Protein AF-A0A3P7DYF1-F1 (afdb_monomer)

Foldseek 3Di:
DDDDDDDDPPDDDPPLLCVLVVLLVVLVVLVVPDPDQPPSLVSSLVSLVVSCVNPVLALSSLQSPLVSCVSVVVNVSSLVSLVSSCVSPVPPVSSVVVNVVSVVVVVPPDDDADWDWDFACQDLVRRGWIATDPPGQWIWDADPVGDTDTGGGDDDDPDPPPRSVPVPDDDPDDDDDDDPDDDDDDDDDDDDDDDDDDDDDDDDDDDDDDDDDDDDPPPVVVVVVVVVCDDDDPDDPDDDDGGHDDDDDDDDDDDDPPPPPPPDPDQCDDPDADACVVPVDLQVCQVRWDPFDPDFFAADPVLLVLLCVLQPDDDPPDDCCVLLVPFPDALVCLLQDFPPDADAPVVVVDDCVVQFDLPDDDDPPDDLQQFFDADPDDDCSLLVVSTSCVVCLVRLNQFDASQVCQVVLCVSSVHDHDNSRSSNRLNVSQVVQCVVDVLGGALNSLLSSLSSCSNVRRSNRNSRSLSSNSSRDDLLCNLNSLLSQLSRCVSSNNLSSSSVSLSSSCVSPVLDLSSLQSNLSSCSNVVVNVRSSSSLSSSCSNPSPPVVSSSSNSNCVVHVVVPDPPD

Mean predicted aligned error: 19.75 Å

Nearest PDB structures (foldseek):
  6i57-assembly1_A  TM=9.041E-01  e=1.192E-01  Homo sapiens
  4cgv-assembly3_C  TM=9.361E-01  e=1.772E-01  Homo sapiens
  2vyi-assembly2_B  TM=7.553E-01  e=6.731E-02  Homo sapiens
  9gaw-assembly1_K  TM=7.135E-01  e=4.271E-01  Homo sapiens
  8bbg-assembly1_D  TM=2.762E-01  e=1.265E-02  Homo sapiens

pLDDT: mean 70.77, std 24.62, range [24.16, 97.06]

Secondary structure (DSSP, 8-state):
-PPPPPP-------TTTTHHHHHHHHHHHHHHH-SSHHHHHHHHHHHHHHHHTT-TT-HHHHHHHHHHHHHTT-HHHHHHHHHHHHHH-TT-HHHHHHHHHHHHHTTSTTS-----EEEE--SSS-S-EEEESTT-SEEEEE-TTS-EEEEE-----TT-TTTTTT--SS---------------------------------------------S-HHHHHHHHTTT--S----SS---------------------------------SS---TTT--SGGGGGGGSPPPPSS-----HHHHHTTGGGSPPPPTTS-THHHHTT--S-HHHHHH--------SGGGT--GGGT--SSS----SS----PPPPPSS--TTTS-TTSHHHHTGGG-TT----GGGHHHHHHHTT-SS-HHHHHHHHHHHHHHHHHH-TT-S-HHHHHHHHHHHHHHT-HHHHHHHHHHHHHHS-GGGTHHHHHHHHHHHHHHT-HHHHHHHHHHHHHH-TT-HHHHHHHHHHHHHTT-HHHHHHHHHHHHHH-TT-HHHHHHHHHHHHHGGGTTTT-

InterPro domains:
  IPR011990 Tetratricopeptide-like helical domain superfamily [G3DSA:1.25.40.10] (446-557)
  IPR011990 Tetratricopeptide-like helical domain superfamily [SSF48452] (40-558)
  IPR019734 Tetratricopeptide repeat [SM00028] (59-92)
  IPR019734 Tetratricopeptide repeat [SM00028] (479-512)
  IPR019734 Tetratricopeptide repeat [SM00028] (513-546)
  IPR052630 Tetratricopeptide repeat protein 17 [PTHR16091] (196-561)

Solvent-accessible surface area (backbone atoms only — not comparable to full-atom values): 34457 Å² total; per-residue (Å²): 136,90,81,89,77,82,85,80,80,77,73,84,73,71,76,66,82,59,49,29,58,58,28,46,53,49,24,57,46,36,71,70,69,55,86,53,74,72,63,33,46,50,52,25,46,53,32,33,54,53,16,41,75,66,46,76,72,50,34,67,52,28,31,52,44,13,51,46,23,49,78,66,74,35,54,72,62,12,52,53,25,21,49,48,12,32,70,63,31,71,79,42,59,73,32,48,51,53,45,48,51,55,55,57,53,66,71,59,76,86,80,84,61,57,79,53,79,38,82,39,66,72,43,89,92,38,55,73,27,41,16,61,34,99,86,44,42,57,23,32,36,75,46,100,86,72,46,81,42,81,43,80,45,87,86,88,67,101,79,56,83,75,68,64,78,78,74,85,86,87,79,89,78,83,83,86,83,85,81,97,69,85,81,88,83,85,84,88,87,80,90,79,83,89,85,88,86,86,89,88,87,91,87,89,83,90,80,88,88,85,86,88,89,87,90,79,71,55,66,71,52,44,64,48,49,64,73,65,65,75,82,86,84,79,74,84,92,79,81,88,88,82,62,68,71,82,90,82,81,89,84,81,90,79,90,78,80,84,74,76,79,73,81,66,81,76,68,53,75,68,92,63,85,76,44,58,88,82,48,75,49,51,70,62,40,43,81,40,34,57,79,75,67,91,76,71,83,74,75,58,69,69,38,31,62,59,6,40,85,62,62,70,75,78,52,98,88,47,76,62,61,74,70,46,70,75,51,90,59,54,62,67,52,55,36,68,58,65,58,89,68,80,67,56,55,55,80,74,70,48,65,61,74,84,61,35,73,78,80,65,85,77,84,72,90,58,92,35,74,40,78,57,72,84,82,91,80,71,55,48,68,71,50,45,51,79,36,36,62,58,76,41,35,94,53,41,76,59,48,63,51,38,62,89,43,46,68,58,53,25,57,73,43,77,39,86,83,58,63,61,60,40,30,27,43,45,31,55,30,38,53,56,34,38,73,73,33,86,90,38,46,51,20,63,56,27,43,53,34,19,49,52,24,38,31,71,35,39,59,50,62,16,48,45,10,28,32,42,14,37,71,52,31,57,80,84,54,30,33,49,35,25,43,50,49,14,33,52,27,44,41,32,16,25,45,42,50,11,47,52,33,32,34,58,18,34,74,60,47,80,82,43,53,66,51,33,46,48,47,16,43,44,26,29,50,69,66,39,51,70,60,12,47,44,22,33,25,30,23,26,48,73,39,62,83,49,54,78,39,54,54,49,51,48,23,46,73,62,63,40,76,89,57,83,83,87,125

Radius of gyration: 31.22 Å; Cα contacts (8 Å, |Δi|>4): 690; chains: 1; bounding box: 86×98×61 Å

Sequence (567 aa):
MFYFFPVITIYYIQSERYADIALVQLAQIVIRSGSNYNDHLNDAALLLNNAIRIDPNEPITHFLIGIVKILQNKHIIALAHIRAAVILDPLFEPAVAVLHALKCLSKNEQKLIAERLHLRCCSEAEPNVYCLGTRSDRCFTMSKEGAFIGITCDMNKESKEDSCKRAFSFAPFVLLVNPSSINETKKKVQEQLIKQTRVVEQKKNMSVSDEIPLDYGAEKSLRKIQKMSAPSTKNFFQSEILFTENDVQKENEMIDSWVIDVSVDKIIIPQGRLTLARVPERRKMIAFDIPLPSQLPLPFKHQITSGFPHMPLPSKRTPNSNFCASTKMSLAVVREQNTLTWLSVTAKGVNLSEFIDFQASVDLSDDFEPVCPELQSSSPLLTLDHLPAYHLRHQFIHYKPEKGLTDAFLKLGKEKDRVEVVAKRLKDAMALSFARDKDGVHWSLSTASALYWRVKGDAVNALNCLRQSLNSAPPNMRDVALVSMANIYQQAGLLHSALIAGGFALKISPKLVAIHFTLANIYASLEKYQHALMFYYSTLSMQTNFEPAKERIRTIYCFAKNSSVQS

Organism: Wuchereria bancrofti (NCBI:txid6293)

Structure (mmCIF, N/CA/C/O backbone):
data_AF-A0A3P7DYF1-F1
#
_entry.id   AF-A0A3P7DYF1-F1
#
loop_
_atom_site.group_PDB
_atom_site.id
_atom_site.type_symbol
_atom_site.label_atom_id
_atom_site.label_alt_id
_atom_site.label_comp_id
_atom_site.label_asym_id
_atom_site.label_entity_id
_atom_site.label_seq_id
_atom_site.pdbx_PDB_ins_code
_atom_site.Cartn_x
_atom_site.Cartn_y
_atom_site.Cartn_z
_atom_site.occupancy
_atom_site.B_iso_or_equiv
_atom_site.auth_seq_id
_atom_site.auth_comp_id
_atom_site.auth_asym_id
_atom_site.auth_atom_id
_atom_site.pdbx_PDB_model_num
ATOM 1 N N . MET A 1 1 ? -63.075 20.649 20.767 1.00 34.78 1 MET A N 1
ATOM 2 C CA . MET A 1 1 ? -62.554 19.361 21.285 1.00 34.78 1 MET A CA 1
ATOM 3 C C . MET A 1 1 ? -61.166 19.140 20.709 1.00 34.78 1 MET A C 1
ATOM 5 O O . MET A 1 1 ? -60.950 19.519 19.566 1.00 34.78 1 MET A O 1
ATOM 9 N N . PHE A 1 2 ? -60.233 18.603 21.495 1.00 31.23 2 PHE A N 1
ATOM 10 C CA . PHE A 1 2 ? -58.826 18.482 21.101 1.00 31.23 2 PHE A CA 1
ATOM 11 C C . PHE A 1 2 ? -58.562 17.175 20.346 1.00 31.23 2 PHE A C 1
ATOM 13 O O . PHE A 1 2 ? -58.846 16.101 20.869 1.00 31.23 2 PHE A O 1
ATOM 20 N N . TYR A 1 3 ? -57.957 17.270 19.161 1.00 35.03 3 TYR A N 1
ATOM 21 C CA . TYR A 1 3 ? -57.304 16.139 18.502 1.00 35.03 3 TYR A CA 1
ATOM 22 C C . TYR A 1 3 ? -55.801 16.201 18.782 1.00 35.03 3 TYR A C 1
ATOM 24 O O . TYR A 1 3 ? -55.129 17.153 18.390 1.00 35.03 3 TYR A O 1
ATOM 32 N N . PHE A 1 4 ? -55.277 15.186 19.468 1.00 32.19 4 PHE A N 1
ATOM 33 C CA . PHE A 1 4 ? -53.839 15.013 19.665 1.00 32.19 4 PHE A CA 1
ATOM 34 C C . PHE A 1 4 ? -53.192 14.483 18.380 1.00 32.19 4 PHE A C 1
ATOM 36 O O . PHE A 1 4 ? -53.534 13.395 17.922 1.00 32.19 4 PHE A O 1
ATOM 43 N N . PHE A 1 5 ? -52.199 15.204 17.856 1.00 29.67 5 PHE A N 1
ATOM 44 C CA . PHE A 1 5 ? -51.171 14.618 16.991 1.00 29.67 5 PHE A CA 1
ATOM 45 C C . PHE A 1 5 ? -49.938 14.260 17.840 1.00 29.67 5 PHE A C 1
ATOM 47 O O . PHE A 1 5 ? -49.599 15.011 18.758 1.00 29.67 5 PHE A O 1
ATOM 54 N N . PRO A 1 6 ? -49.275 13.116 17.586 1.00 33.31 6 PRO A N 1
ATOM 55 C CA . PRO A 1 6 ? -48.152 12.665 18.398 1.00 33.31 6 PRO A CA 1
ATOM 56 C C . PRO A 1 6 ? -46.891 13.508 18.167 1.00 33.31 6 PRO A C 1
ATOM 58 O O . PRO A 1 6 ? -46.619 13.977 17.064 1.00 33.31 6 PRO A O 1
ATOM 61 N N . VAL A 1 7 ? -46.112 13.652 19.241 1.00 29.77 7 VAL A N 1
ATOM 62 C CA . VAL A 1 7 ? -44.881 14.448 19.342 1.00 29.77 7 VAL A CA 1
ATOM 63 C C . VAL A 1 7 ? -43.922 14.211 18.168 1.00 29.77 7 VAL A C 1
ATOM 65 O O . VAL A 1 7 ? -43.353 13.129 18.027 1.00 29.77 7 VAL A O 1
ATOM 68 N N . ILE A 1 8 ? -43.654 15.264 17.390 1.00 31.83 8 ILE A N 1
ATOM 69 C CA . ILE A 1 8 ? -42.470 15.323 16.526 1.00 31.83 8 ILE A CA 1
ATOM 70 C C . ILE A 1 8 ? -41.263 15.560 17.435 1.00 31.83 8 ILE A C 1
ATOM 72 O O . ILE A 1 8 ? -41.046 16.670 17.920 1.00 31.83 8 ILE A O 1
ATOM 76 N N . THR A 1 9 ? -40.468 14.519 17.679 1.00 28.81 9 THR A N 1
ATOM 77 C CA . THR A 1 9 ? -39.184 14.662 18.372 1.00 28.81 9 THR A CA 1
ATOM 78 C C . THR A 1 9 ? -38.195 15.368 17.448 1.00 28.81 9 THR A C 1
ATOM 80 O O . THR A 1 9 ? -37.538 14.735 16.620 1.00 28.81 9 THR A O 1
ATOM 83 N N . ILE A 1 10 ? -38.095 16.692 17.579 1.00 31.53 10 ILE A N 1
ATOM 84 C CA . ILE A 1 10 ? -37.064 17.487 16.909 1.00 31.53 10 ILE A CA 1
ATOM 85 C C . ILE A 1 10 ? -35.708 17.059 17.477 1.00 31.53 10 ILE A C 1
ATOM 87 O O . ILE A 1 10 ? -35.315 17.467 18.569 1.00 31.53 10 ILE A O 1
ATOM 91 N N . TYR A 1 11 ? -34.982 16.228 16.728 1.00 30.25 11 TYR A N 1
ATOM 92 C CA . TYR A 1 11 ? -33.553 16.050 16.950 1.00 30.25 11 TYR A CA 1
ATOM 93 C C . TYR A 1 11 ? -32.869 17.403 16.743 1.00 30.25 11 TYR A C 1
ATOM 95 O O . TYR A 1 11 ? -33.015 18.013 15.683 1.00 30.25 11 TYR A O 1
ATOM 103 N N . TYR A 1 12 ? -32.119 17.857 17.749 1.00 26.58 12 TYR A N 1
ATOM 104 C CA . TYR A 1 12 ? -31.302 19.066 17.662 1.00 26.58 12 TYR A CA 1
ATOM 105 C C . TYR A 1 12 ? -30.326 18.945 16.483 1.00 26.58 12 TYR A C 1
ATOM 107 O O . TYR A 1 12 ? -29.347 18.199 16.535 1.00 26.58 12 TYR A O 1
ATOM 115 N N . ILE A 1 13 ? -30.592 19.690 15.410 1.00 32.69 13 ILE A N 1
ATOM 116 C CA . ILE A 1 13 ? -29.630 19.882 14.327 1.00 32.69 13 ILE A CA 1
ATOM 117 C C . ILE A 1 13 ? -28.518 20.766 14.897 1.00 32.69 13 ILE A C 1
ATOM 119 O O . ILE A 1 13 ? -28.778 21.893 15.313 1.00 32.69 13 ILE A O 1
ATOM 123 N N . GLN A 1 14 ? -27.281 20.260 14.930 1.00 33.06 14 GLN A N 1
ATOM 124 C CA . GLN A 1 14 ? -26.111 21.039 15.344 1.00 33.06 14 GLN A CA 1
ATOM 125 C C . GLN A 1 14 ? -25.823 22.133 14.305 1.00 33.06 14 GLN A C 1
ATOM 127 O O . GLN A 1 14 ? -25.029 21.932 13.388 1.00 33.06 14 GLN A O 1
ATOM 132 N N . SER A 1 15 ? -26.484 23.286 14.444 1.00 44.34 15 SER A N 1
ATOM 133 C CA . SER A 1 15 ? -26.399 24.413 13.502 1.00 44.34 15 SER A CA 1
ATOM 134 C C . SER A 1 15 ? -24.985 24.984 13.338 1.00 44.34 15 SER A C 1
ATOM 136 O O . SER A 1 15 ? -24.711 25.661 12.353 1.00 44.34 15 SER A O 1
ATOM 138 N N . GLU A 1 16 ? -24.093 24.723 14.291 1.00 55.12 16 GLU A N 1
ATOM 139 C CA . GLU A 1 16 ? -22.709 25.207 14.304 1.00 55.12 16 GLU A CA 1
ATOM 140 C C . GLU A 1 16 ? -21.789 24.392 13.379 1.00 55.12 16 GLU A C 1
ATOM 142 O O . GLU A 1 16 ? -20.757 24.888 12.939 1.00 55.12 16 GLU A O 1
ATOM 147 N N . ARG A 1 17 ? -22.170 23.152 13.034 1.00 50.84 17 ARG A N 1
ATOM 148 C CA . ARG A 1 17 ? -21.282 22.143 12.421 1.00 50.84 17 ARG A CA 1
ATOM 149 C C . ARG A 1 17 ? -20.949 22.361 10.933 1.00 50.84 17 ARG A C 1
ATOM 151 O O . ARG A 1 17 ? -20.334 21.493 10.326 1.00 50.84 17 ARG A O 1
ATOM 158 N N . TYR A 1 18 ? -21.407 23.474 10.363 1.00 61.53 18 TYR A N 1
ATOM 159 C CA . TYR A 1 18 ? -21.131 23.924 8.991 1.00 61.53 18 TYR A CA 1
ATOM 160 C C . TYR A 1 18 ? -20.951 25.457 8.912 1.00 61.53 18 TYR A C 1
ATOM 162 O O . TYR A 1 18 ? -21.076 26.055 7.839 1.00 61.53 18 TYR A O 1
ATOM 170 N N . ALA A 1 19 ? -20.743 26.129 10.053 1.00 72.06 19 ALA A N 1
ATOM 171 C CA . ALA A 1 19 ? -20.621 27.589 10.111 1.00 72.06 19 ALA A CA 1
ATOM 172 C C . ALA A 1 19 ? -19.281 28.095 9.534 1.00 72.06 19 ALA A C 1
ATOM 174 O O . ALA A 1 19 ? -19.205 29.212 9.019 1.00 72.06 19 ALA A O 1
ATOM 175 N N . ASP A 1 20 ? -18.257 27.241 9.538 1.00 76.12 20 ASP A N 1
ATOM 176 C CA . ASP A 1 20 ? -16.998 27.383 8.804 1.00 76.12 20 ASP A CA 1
ATOM 177 C C . ASP A 1 20 ? -17.228 27.626 7.302 1.00 76.12 20 ASP A C 1
ATOM 179 O O . ASP A 1 20 ? -16.667 28.572 6.748 1.00 76.12 20 ASP A O 1
ATOM 183 N N . ILE A 1 21 ? -18.114 26.857 6.655 1.00 74.06 21 ILE A N 1
ATOM 184 C CA . ILE A 1 21 ? -18.373 26.941 5.209 1.00 74.06 21 ILE A CA 1
ATOM 185 C C . ILE A 1 21 ? -18.883 28.338 4.836 1.00 74.06 21 ILE A C 1
ATOM 187 O O . ILE A 1 21 ? -18.430 28.931 3.853 1.00 74.06 21 ILE A O 1
ATOM 191 N N . ALA A 1 22 ? -19.795 28.893 5.638 1.00 76.06 22 ALA A N 1
ATOM 192 C CA . ALA A 1 22 ? -20.340 30.231 5.420 1.00 76.06 22 ALA A CA 1
ATOM 193 C C . ALA A 1 22 ? -19.271 31.326 5.605 1.00 76.06 22 ALA A C 1
ATOM 195 O O . ALA A 1 22 ? -19.209 32.272 4.817 1.00 76.06 22 ALA A O 1
ATOM 196 N N . LEU A 1 23 ? -18.394 31.178 6.604 1.00 82.50 23 LEU A N 1
ATOM 197 C CA . LEU A 1 23 ? -17.279 32.097 6.858 1.00 82.50 23 LEU A CA 1
ATOM 198 C C . LEU A 1 23 ? -16.216 32.042 5.751 1.00 82.50 23 LEU A C 1
ATOM 200 O O . LEU A 1 23 ? -15.738 33.089 5.315 1.00 82.50 23 LEU A O 1
ATOM 204 N N . VAL A 1 24 ? -15.886 30.849 5.248 1.00 79.75 24 VAL A N 1
ATOM 205 C CA . VAL A 1 24 ? -14.966 30.643 4.116 1.00 79.75 24 VAL A CA 1
ATOM 206 C C . VAL A 1 24 ? -15.529 31.263 2.836 1.00 79.75 24 VAL A C 1
ATOM 208 O O . VAL A 1 24 ? -14.809 31.978 2.137 1.00 79.75 24 VAL A O 1
ATOM 211 N N . GLN A 1 25 ? -16.814 31.048 2.536 1.00 77.81 25 GLN A N 1
ATOM 212 C CA . GLN A 1 25 ? -17.473 31.668 1.379 1.00 77.81 25 GLN A CA 1
ATOM 213 C C . GLN A 1 25 ? -17.499 33.198 1.492 1.00 77.81 25 GLN A C 1
ATOM 215 O O . GLN A 1 25 ? -17.184 33.889 0.521 1.00 77.81 25 GLN A O 1
ATOM 220 N N . LEU A 1 26 ? -17.801 33.743 2.676 1.00 79.69 26 LEU A N 1
ATOM 221 C CA . LEU A 1 26 ? -17.772 35.187 2.910 1.00 79.69 26 LEU A CA 1
ATOM 222 C C . LEU A 1 26 ? -16.350 35.758 2.780 1.00 79.69 26 LEU A C 1
ATOM 224 O O . LEU A 1 26 ? -16.172 36.786 2.131 1.00 79.69 26 LEU A O 1
ATOM 228 N N . ALA A 1 27 ? -15.327 35.069 3.294 1.00 78.56 27 ALA A N 1
ATOM 229 C CA . ALA A 1 27 ? -13.929 35.468 3.123 1.00 78.56 27 ALA A CA 1
ATOM 230 C C . ALA A 1 27 ? -13.510 35.476 1.641 1.00 78.56 27 ALA A C 1
ATOM 232 O O . ALA A 1 27 ? -12.872 36.425 1.191 1.00 78.56 27 ALA A O 1
ATOM 233 N N . GLN A 1 28 ? -13.919 34.472 0.854 1.00 74.31 28 GLN A N 1
ATOM 234 C CA . GLN A 1 28 ? -13.693 34.456 -0.598 1.00 74.31 28 GLN A CA 1
ATOM 235 C C . GLN A 1 28 ? -14.386 35.622 -1.320 1.00 74.31 28 GLN A C 1
ATOM 237 O O . GLN A 1 28 ? -13.847 36.120 -2.309 1.00 74.31 28 GLN A O 1
ATOM 242 N N . ILE A 1 29 ? -15.557 36.067 -0.850 1.00 69.06 29 ILE A N 1
ATOM 243 C CA . ILE A 1 29 ? -16.232 37.261 -1.380 1.00 69.06 29 ILE A CA 1
ATOM 244 C C . ILE A 1 29 ? -15.440 38.520 -1.011 1.00 69.06 29 ILE A C 1
ATOM 246 O O . ILE A 1 29 ? -15.124 39.292 -1.909 1.00 69.06 29 ILE A O 1
ATOM 250 N N . VAL A 1 30 ? -15.041 38.693 0.253 1.00 71.75 30 VAL A N 1
ATOM 251 C CA . VAL A 1 30 ? -14.260 39.857 0.721 1.00 71.75 30 VAL A CA 1
ATOM 252 C C . VAL A 1 30 ? -12.928 39.993 -0.031 1.00 71.75 30 VAL A C 1
ATOM 254 O O . VAL A 1 30 ? -12.603 41.080 -0.508 1.00 71.75 30 VAL A O 1
ATOM 257 N N . ILE A 1 31 ? -12.204 38.885 -0.236 1.00 66.25 31 ILE A N 1
ATOM 258 C CA . ILE A 1 31 ? -10.963 38.835 -1.037 1.00 66.25 31 ILE A CA 1
ATOM 259 C C . ILE A 1 31 ? -11.211 39.233 -2.509 1.00 66.25 31 ILE A C 1
ATOM 261 O O . ILE A 1 31 ? -10.305 39.729 -3.173 1.00 66.25 31 ILE A O 1
ATOM 265 N N . ARG A 1 32 ? -12.430 39.033 -3.033 1.00 63.66 32 ARG A N 1
ATOM 266 C CA . ARG A 1 32 ? -12.821 39.368 -4.416 1.00 63.66 32 ARG A CA 1
ATOM 267 C C . ARG A 1 32 ? -13.409 40.766 -4.589 1.00 63.66 32 ARG A C 1
ATOM 269 O O . ARG A 1 32 ? -13.320 41.309 -5.685 1.00 63.66 32 ARG A O 1
ATOM 276 N N . SER A 1 33 ? -14.055 41.315 -3.562 1.00 62.41 33 SER A N 1
ATOM 277 C CA . SER A 1 33 ? -14.767 42.598 -3.625 1.00 62.41 33 SER A CA 1
ATOM 278 C C . SER A 1 33 ? -13.979 43.772 -3.050 1.00 62.41 33 SER A C 1
ATOM 280 O O . SER A 1 33 ? -14.454 44.904 -3.116 1.00 62.41 33 SER A O 1
ATOM 282 N N . GLY A 1 34 ? -12.828 43.514 -2.429 1.00 58.94 34 GLY A N 1
ATOM 283 C CA . GLY A 1 34 ? -12.080 44.528 -1.701 1.00 58.94 34 GLY A CA 1
ATOM 284 C C . GLY A 1 34 ? -11.447 45.593 -2.599 1.00 58.94 34 GLY A C 1
ATOM 285 O O . GLY A 1 34 ? -10.625 45.277 -3.454 1.00 58.94 34 GLY A O 1
ATOM 286 N N . SER A 1 35 ? -11.784 46.864 -2.363 1.00 48.00 35 SER A N 1
ATOM 287 C CA . SER A 1 35 ? -11.185 48.012 -3.061 1.00 48.00 35 SER A CA 1
ATOM 288 C C . SER A 1 35 ? -10.003 48.635 -2.313 1.00 48.00 35 SER A C 1
ATOM 290 O O . SER A 1 35 ? -9.150 49.247 -2.949 1.00 48.00 35 SER A O 1
ATOM 292 N N . ASN A 1 36 ? -9.939 48.494 -0.982 1.00 56.19 36 ASN A N 1
ATOM 293 C CA . ASN A 1 36 ? -8.839 49.000 -0.155 1.00 56.19 36 ASN A CA 1
ATOM 294 C C . ASN A 1 36 ? -8.030 47.841 0.456 1.00 56.19 36 ASN A C 1
ATOM 296 O O . ASN A 1 36 ? -8.553 47.077 1.266 1.00 56.19 36 ASN A O 1
ATOM 300 N N . TYR A 1 37 ? -6.761 47.689 0.061 1.00 55.78 37 TYR A N 1
ATOM 301 C CA . TYR A 1 37 ? -5.989 46.458 0.303 1.00 55.78 37 TYR A CA 1
ATOM 302 C C . TYR A 1 37 ? -5.913 46.029 1.780 1.00 55.78 37 TYR A C 1
ATOM 304 O O . TYR A 1 37 ? -6.163 44.867 2.091 1.00 55.78 37 TYR A O 1
ATOM 312 N N . ASN A 1 38 ? -5.578 46.939 2.698 1.00 58.78 38 ASN A N 1
ATOM 313 C CA . ASN A 1 38 ? -5.275 46.560 4.083 1.00 58.78 38 ASN A CA 1
ATOM 314 C C . ASN A 1 38 ? -6.512 46.123 4.883 1.00 58.78 38 ASN A C 1
ATOM 316 O O . ASN A 1 38 ? -6.440 45.136 5.617 1.00 58.78 38 ASN A O 1
ATOM 320 N N . ASP A 1 39 ? -7.636 46.825 4.737 1.00 68.69 39 ASP A N 1
ATOM 321 C CA . ASP A 1 39 ? -8.820 46.612 5.580 1.00 68.69 39 ASP A CA 1
ATOM 322 C C . ASP A 1 39 ? -9.479 45.265 5.263 1.00 68.69 39 ASP A C 1
ATOM 324 O O . ASP A 1 39 ? -9.619 44.406 6.134 1.00 68.69 39 ASP A O 1
ATOM 328 N N . HIS A 1 40 ? -9.755 45.011 3.982 1.00 76.94 40 HIS A N 1
ATOM 329 C CA . HIS A 1 40 ? -10.420 43.782 3.545 1.00 76.94 40 HIS A CA 1
ATOM 330 C C . HIS A 1 40 ? -9.566 42.522 3.761 1.00 76.94 40 HIS A C 1
ATOM 332 O O . HIS A 1 40 ? -10.107 41.438 3.980 1.00 76.94 40 HIS A O 1
ATOM 338 N N . LEU A 1 41 ? -8.231 42.635 3.755 1.00 78.06 41 LEU A N 1
ATOM 339 C CA . LEU A 1 41 ? -7.352 41.521 4.132 1.00 78.06 41 LEU A CA 1
ATOM 340 C C . LEU A 1 41 ? -7.408 41.224 5.639 1.00 78.06 41 LEU A C 1
ATOM 342 O O . LEU A 1 41 ? -7.245 40.067 6.032 1.00 78.06 41 LEU A O 1
ATOM 346 N N . ASN A 1 42 ? -7.655 42.226 6.488 1.00 84.94 42 ASN A N 1
ATOM 347 C CA . ASN A 1 42 ? -7.893 42.004 7.916 1.00 84.94 42 ASN A CA 1
ATOM 348 C C . ASN A 1 42 ? -9.272 41.372 8.163 1.00 84.94 42 ASN A C 1
ATOM 350 O O . ASN A 1 42 ? -9.345 40.393 8.908 1.00 84.94 42 ASN A O 1
ATOM 354 N N . ASP A 1 43 ? -10.320 41.840 7.479 1.00 84.12 43 ASP A N 1
ATOM 355 C CA . ASP A 1 43 ? -11.660 41.230 7.519 1.00 84.12 43 ASP A CA 1
ATOM 356 C C . ASP A 1 43 ? -11.617 39.755 7.082 1.00 84.12 43 ASP A C 1
ATOM 358 O O . ASP A 1 43 ? -12.088 38.865 7.795 1.00 84.12 43 ASP A O 1
ATOM 362 N N . ALA A 1 44 ? -10.982 39.468 5.940 1.00 82.81 44 ALA A N 1
ATOM 363 C CA . ALA A 1 44 ? -10.813 38.107 5.439 1.00 82.81 44 ALA A CA 1
ATOM 364 C C . ALA A 1 44 ? -10.012 37.227 6.414 1.00 82.81 44 ALA A C 1
ATOM 366 O O . ALA A 1 44 ? -10.394 36.082 6.662 1.00 82.81 44 ALA A O 1
ATOM 367 N N . ALA A 1 45 ? -8.939 37.752 7.020 1.00 89.12 45 ALA A N 1
ATOM 368 C CA . ALA A 1 45 ? -8.191 37.028 8.048 1.00 89.12 45 ALA A CA 1
ATOM 369 C C . ALA A 1 45 ? -9.041 36.736 9.298 1.00 89.12 45 ALA A C 1
ATOM 371 O O . ALA A 1 45 ? -8.908 35.658 9.876 1.00 89.12 45 ALA A O 1
ATOM 372 N N . LEU A 1 46 ? -9.912 37.657 9.721 1.00 89.44 46 LEU A N 1
ATOM 373 C CA . LEU A 1 46 ? -10.804 37.470 10.869 1.00 89.44 46 LEU A CA 1
ATOM 374 C C . LEU A 1 46 ? -11.862 36.392 10.589 1.00 89.44 46 LEU A C 1
ATOM 376 O O . LEU A 1 46 ? -12.066 35.506 11.421 1.00 89.44 46 LEU A O 1
ATOM 380 N N . LEU A 1 47 ? -12.474 36.413 9.403 1.00 88.38 47 LEU A N 1
ATOM 381 C CA . LEU A 1 47 ? -13.426 35.387 8.959 1.00 88.38 47 LEU A CA 1
ATOM 382 C C . LEU A 1 47 ? -12.781 33.994 8.903 1.00 88.38 47 LEU A C 1
ATOM 384 O O . LEU A 1 47 ? -13.339 33.035 9.437 1.00 88.38 47 LEU A O 1
ATOM 388 N N . LEU A 1 48 ? -11.579 33.886 8.328 1.00 89.06 48 LEU A N 1
ATOM 389 C CA . LEU A 1 48 ? -10.846 32.620 8.225 1.00 89.06 48 LEU A CA 1
ATOM 390 C C . LEU A 1 48 ? -10.357 32.114 9.591 1.00 89.06 48 LEU A C 1
ATOM 392 O O . LEU A 1 48 ? -10.448 30.920 9.860 1.00 89.06 48 LEU A O 1
ATOM 396 N N . ASN A 1 49 ? -9.922 33.000 10.494 1.00 91.81 49 ASN A N 1
ATOM 397 C CA . ASN A 1 49 ? -9.600 32.627 11.877 1.00 91.81 49 ASN A CA 1
ATOM 398 C C . ASN A 1 49 ? -10.822 32.080 12.633 1.00 91.81 49 ASN A C 1
ATOM 400 O O . ASN A 1 49 ? -10.682 31.153 13.430 1.00 91.81 49 ASN A O 1
ATOM 404 N N . ASN A 1 50 ? -12.018 32.621 12.384 1.00 88.69 50 ASN A N 1
ATOM 405 C CA . ASN A 1 50 ? -13.251 32.085 12.959 1.00 88.69 50 ASN A CA 1
ATOM 406 C C . ASN A 1 50 ? -13.632 30.731 12.338 1.00 88.69 50 ASN A C 1
ATOM 408 O O . ASN A 1 50 ? -14.062 29.848 13.072 1.00 88.69 50 ASN A O 1
ATOM 412 N N . ALA A 1 51 ? -13.401 30.521 11.037 1.00 84.81 51 ALA A N 1
ATOM 413 C CA . ALA A 1 51 ? -13.591 29.214 10.402 1.00 84.81 51 ALA A CA 1
ATOM 414 C C . ALA A 1 51 ? -12.643 28.140 10.978 1.00 84.81 51 ALA A C 1
ATOM 416 O O . ALA A 1 51 ? -13.105 27.059 11.332 1.00 84.81 51 ALA A O 1
ATOM 417 N N . ILE A 1 52 ? -11.356 28.460 11.188 1.00 88.38 52 ILE A N 1
ATOM 418 C CA . ILE A 1 52 ? -10.364 27.557 11.823 1.00 88.38 52 ILE A CA 1
ATOM 419 C C . ILE A 1 52 ? -10.776 27.158 13.253 1.00 88.38 52 ILE A C 1
ATOM 421 O O . ILE A 1 52 ? -10.456 26.063 13.708 1.00 88.38 52 ILE A O 1
ATOM 425 N N . ARG A 1 53 ? -11.507 28.020 13.975 1.00 87.38 53 ARG A N 1
ATOM 426 C CA . ARG A 1 53 ? -12.054 27.696 15.308 1.00 87.38 53 ARG A CA 1
ATOM 427 C C . ARG A 1 53 ? -13.234 26.716 15.271 1.00 87.38 53 ARG A C 1
ATOM 429 O O . ARG A 1 53 ? -13.568 26.173 16.319 1.00 87.38 53 ARG A O 1
ATOM 436 N N . ILE A 1 54 ? -13.865 26.522 14.112 1.00 81.38 54 ILE A N 1
ATOM 437 C CA . ILE A 1 54 ? -15.032 25.648 13.918 1.00 81.38 54 ILE A CA 1
ATOM 438 C C . ILE A 1 54 ? -14.593 24.308 13.311 1.00 81.38 54 ILE A C 1
ATOM 440 O O . ILE A 1 54 ? -14.925 23.265 13.873 1.00 81.38 54 ILE A O 1
ATOM 444 N N . ASP A 1 55 ? -13.782 24.325 12.246 1.00 79.94 55 ASP A N 1
ATOM 445 C CA . ASP A 1 55 ? -13.013 23.153 11.807 1.00 79.94 55 ASP A CA 1
ATOM 446 C C . ASP A 1 55 ? -11.550 23.534 11.468 1.00 79.94 55 ASP A C 1
ATOM 448 O O . ASP A 1 55 ? -11.297 24.188 10.450 1.00 79.94 55 ASP A O 1
ATOM 452 N N . PRO A 1 56 ? -10.561 23.121 12.288 1.00 86.31 56 PRO A N 1
ATOM 453 C CA . PRO A 1 56 ? -9.139 23.351 12.023 1.00 86.31 56 PRO A CA 1
ATOM 454 C C . PRO A 1 56 ? -8.534 22.360 11.011 1.00 86.31 56 PRO A C 1
ATOM 456 O O . PRO A 1 56 ? -7.340 22.430 10.736 1.00 86.31 56 PRO A O 1
ATOM 459 N N . ASN A 1 57 ? -9.310 21.404 10.490 1.00 82.25 57 ASN A N 1
ATOM 460 C CA . ASN A 1 57 ? -8.828 20.353 9.589 1.00 82.25 57 ASN A CA 1
ATOM 461 C C . ASN A 1 57 ? -9.154 20.636 8.106 1.00 82.25 57 ASN A C 1
ATOM 463 O O . ASN A 1 57 ? -8.773 19.846 7.247 1.00 82.25 57 ASN A O 1
ATOM 467 N N . GLU A 1 58 ? -9.849 21.734 7.787 1.00 81.56 58 GLU A N 1
ATOM 468 C CA . GLU A 1 58 ? -10.282 22.056 6.419 1.00 81.56 58 GLU A CA 1
ATOM 469 C C . GLU A 1 58 ? -9.142 22.697 5.581 1.00 81.56 58 GLU A C 1
ATOM 471 O O . GLU A 1 58 ? -8.718 23.828 5.870 1.00 81.56 58 GLU A O 1
ATOM 476 N N . PRO A 1 59 ? -8.634 22.025 4.521 1.00 81.81 59 PRO A N 1
ATOM 477 C CA . PRO A 1 59 ? -7.473 22.497 3.762 1.00 81.81 59 PRO A CA 1
ATOM 478 C C . PRO A 1 59 ? -7.674 23.854 3.081 1.00 81.81 59 PRO A C 1
ATOM 480 O O . PRO A 1 59 ? -6.724 24.645 3.017 1.00 81.81 59 PRO A O 1
ATOM 483 N N . ILE A 1 60 ? -8.881 24.160 2.577 1.00 83.88 60 ILE A N 1
ATOM 484 C CA . ILE A 1 60 ? -9.106 25.425 1.857 1.00 83.88 60 ILE A CA 1
ATOM 485 C C . ILE A 1 60 ? -8.987 26.632 2.790 1.00 83.88 60 ILE A C 1
ATOM 487 O O . ILE A 1 60 ? -8.490 27.680 2.375 1.00 83.88 60 ILE A O 1
ATOM 491 N N . THR A 1 61 ? -9.365 26.482 4.060 1.00 84.25 61 THR A N 1
ATOM 492 C CA . THR A 1 61 ? -9.274 27.543 5.069 1.00 84.25 61 THR A CA 1
ATOM 493 C C . THR A 1 61 ? -7.814 27.885 5.364 1.00 84.25 61 THR A C 1
ATOM 495 O O . THR A 1 61 ? -7.441 29.061 5.348 1.00 84.25 61 THR A O 1
ATOM 498 N N . HIS A 1 62 ? -6.965 26.863 5.530 1.00 87.81 62 HIS A N 1
ATOM 499 C CA . HIS A 1 62 ? -5.517 27.024 5.695 1.00 87.81 62 HIS A CA 1
ATOM 500 C C . HIS A 1 62 ? -4.840 27.608 4.444 1.00 87.81 62 HIS A C 1
ATOM 502 O O . HIS A 1 62 ? -3.985 28.488 4.558 1.00 87.81 62 HIS A O 1
ATOM 508 N N . PHE A 1 63 ? -5.251 27.199 3.244 1.00 86.50 63 PHE A N 1
ATOM 509 C CA . PHE A 1 63 ? -4.737 27.790 2.008 1.00 86.50 63 PHE A CA 1
ATOM 510 C C . PHE A 1 63 ? -5.111 29.273 1.882 1.00 86.50 63 PHE A C 1
ATOM 512 O O . PHE A 1 63 ? -4.234 30.107 1.661 1.00 86.50 63 PHE A O 1
ATOM 519 N N . LEU A 1 64 ? -6.386 29.624 2.085 1.00 83.12 64 LEU A N 1
ATOM 520 C CA . LEU A 1 64 ? -6.872 31.001 1.966 1.00 83.12 64 LEU A CA 1
ATOM 521 C C . LEU A 1 64 ? -6.208 31.940 2.975 1.00 83.12 64 LEU A C 1
ATOM 523 O O . LEU A 1 64 ? -5.790 33.030 2.586 1.00 83.12 64 LEU A O 1
ATOM 527 N N . ILE A 1 65 ? -6.053 31.533 4.241 1.00 90.12 65 ILE A N 1
ATOM 528 C CA . ILE A 1 65 ? -5.343 32.374 5.215 1.00 90.12 65 ILE A CA 1
ATOM 529 C C . ILE A 1 65 ? -3.850 32.461 4.873 1.00 90.12 65 ILE A C 1
ATOM 531 O O . ILE A 1 65 ? -3.264 33.527 5.033 1.00 90.12 65 ILE A O 1
ATOM 535 N N . GLY A 1 66 ? -3.259 31.407 4.299 1.00 82.56 66 GLY A N 1
ATOM 536 C CA . GLY A 1 66 ? -1.932 31.451 3.683 1.00 82.56 66 GLY A CA 1
ATOM 537 C C . GLY A 1 66 ? -1.819 32.561 2.632 1.00 82.56 66 GLY A C 1
ATOM 538 O O . GLY A 1 66 ? -0.975 33.444 2.777 1.00 82.56 66 GLY A O 1
ATOM 539 N N . ILE A 1 67 ? -2.717 32.586 1.640 1.00 81.00 67 ILE A N 1
ATOM 540 C CA . ILE A 1 67 ? -2.781 33.641 0.610 1.00 81.00 67 ILE A CA 1
ATOM 541 C C . ILE A 1 67 ? -2.971 35.032 1.235 1.00 81.00 67 ILE A C 1
ATOM 543 O O . ILE A 1 67 ? -2.231 35.956 0.899 1.00 81.00 67 ILE A O 1
ATOM 547 N N . VAL A 1 68 ? -3.894 35.191 2.190 1.00 80.62 68 VAL A N 1
ATOM 548 C CA . VAL A 1 68 ? -4.095 36.470 2.897 1.00 80.62 68 VAL A CA 1
ATOM 549 C C . VAL A 1 68 ? -2.828 36.908 3.641 1.00 80.62 68 VAL A C 1
ATOM 551 O O . VAL A 1 68 ? -2.522 38.097 3.662 1.00 80.62 68 VAL A O 1
ATOM 554 N N . LYS A 1 69 ? -2.038 35.987 4.207 1.00 85.19 69 LYS A N 1
ATOM 555 C CA . LYS A 1 69 ? -0.757 36.331 4.848 1.00 85.19 69 LYS A CA 1
ATOM 556 C C . LYS A 1 69 ? 0.353 36.657 3.849 1.00 85.19 69 LYS A C 1
ATOM 558 O O . LYS A 1 69 ? 1.169 37.513 4.181 1.00 85.19 69 LYS A O 1
ATOM 563 N N . ILE A 1 70 ? 0.357 36.090 2.638 1.00 76.69 70 ILE A N 1
ATOM 564 C CA . ILE A 1 70 ? 1.245 36.549 1.548 1.00 76.69 70 ILE A CA 1
ATOM 565 C C . ILE A 1 70 ? 0.888 37.991 1.164 1.00 76.69 70 ILE A C 1
ATOM 567 O O . ILE A 1 70 ? 1.768 38.842 1.130 1.00 76.69 70 ILE A O 1
ATOM 571 N N . LEU A 1 71 ? -0.401 38.289 0.965 1.00 75.12 71 LEU A N 1
ATOM 572 C CA . LEU A 1 71 ? -0.887 39.633 0.616 1.00 75.12 71 LEU A CA 1
ATOM 573 C C . LEU A 1 71 ? -0.710 40.670 1.747 1.00 75.12 71 LEU A C 1
ATOM 575 O O . LEU A 1 71 ? -0.738 41.868 1.488 1.00 75.12 71 LEU A O 1
ATOM 579 N N . GLN A 1 72 ? -0.510 40.224 2.993 1.00 77.62 72 GLN A N 1
ATOM 580 C CA . GLN A 1 72 ? -0.134 41.061 4.143 1.00 77.62 72 GLN A CA 1
ATOM 581 C C . GLN A 1 72 ? 1.391 41.134 4.383 1.00 77.62 72 GLN A C 1
ATOM 583 O O . GLN A 1 72 ? 1.802 41.594 5.450 1.00 77.62 72 GLN A O 1
ATOM 588 N N . ASN A 1 73 ? 2.224 40.635 3.460 1.00 73.88 73 ASN A N 1
ATOM 589 C CA . ASN A 1 73 ? 3.690 40.519 3.570 1.00 73.88 73 ASN A CA 1
ATOM 590 C C . ASN A 1 73 ? 4.178 39.755 4.826 1.00 73.88 73 ASN A C 1
ATOM 592 O O . ASN A 1 73 ? 5.286 39.948 5.323 1.00 73.88 73 ASN A O 1
ATOM 596 N N . LYS A 1 74 ? 3.353 38.844 5.359 1.00 79.44 74 LYS A N 1
ATOM 597 C CA . LYS A 1 74 ? 3.612 38.041 6.571 1.00 79.44 74 LYS A CA 1
ATOM 598 C C . LYS A 1 74 ? 4.068 36.629 6.196 1.00 79.44 74 LYS A C 1
ATOM 600 O O . LYS A 1 74 ? 3.448 35.634 6.572 1.00 79.44 74 LYS A O 1
ATOM 605 N N . HIS A 1 75 ? 5.165 36.559 5.441 1.00 75.88 75 HIS A N 1
ATOM 606 C CA . HIS A 1 75 ? 5.659 35.353 4.761 1.00 75.88 75 HIS A CA 1
ATOM 607 C C . HIS A 1 75 ? 5.883 34.142 5.688 1.00 75.88 75 HIS A C 1
ATOM 609 O O . HIS A 1 75 ? 5.507 33.029 5.325 1.00 75.88 75 HIS A O 1
ATOM 615 N N . ILE A 1 76 ? 6.394 34.345 6.909 1.00 75.62 76 ILE A N 1
ATOM 616 C CA . ILE A 1 76 ? 6.585 33.270 7.907 1.00 75.62 76 ILE A CA 1
ATOM 617 C C . ILE A 1 76 ? 5.240 32.625 8.292 1.00 75.62 76 ILE A C 1
ATOM 619 O O . ILE A 1 76 ? 5.102 31.401 8.310 1.00 75.62 76 ILE A O 1
ATOM 623 N N . ILE A 1 77 ? 4.219 33.450 8.544 1.00 83.62 77 ILE A N 1
ATOM 624 C CA . ILE A 1 77 ? 2.873 32.994 8.923 1.00 83.62 77 ILE A CA 1
ATOM 625 C C . ILE A 1 77 ? 2.180 32.338 7.717 1.00 83.62 77 ILE A C 1
ATOM 627 O O . ILE A 1 77 ? 1.525 31.306 7.860 1.00 83.62 77 ILE A O 1
ATOM 631 N N . ALA A 1 78 ? 2.377 32.884 6.512 1.00 79.44 78 ALA A N 1
ATOM 632 C CA . ALA A 1 78 ? 1.901 32.269 5.275 1.00 79.44 78 ALA A CA 1
ATOM 633 C C . ALA A 1 78 ? 2.482 30.861 5.069 1.00 79.44 78 ALA A C 1
ATOM 635 O O . ALA A 1 78 ? 1.728 29.923 4.817 1.00 79.44 78 ALA A O 1
ATOM 636 N N . LEU A 1 79 ? 3.799 30.695 5.237 1.00 81.38 79 LEU A N 1
ATOM 637 C CA . LEU A 1 79 ? 4.482 29.402 5.143 1.00 81.38 79 LEU A CA 1
ATOM 638 C C . LEU A 1 79 ? 3.895 28.364 6.107 1.00 81.38 79 LEU A C 1
ATOM 640 O O . LEU A 1 79 ? 3.695 27.219 5.703 1.00 81.38 79 LEU A O 1
ATOM 644 N N . ALA A 1 80 ? 3.585 28.746 7.349 1.00 83.94 80 ALA A N 1
ATOM 645 C CA . ALA A 1 80 ? 2.971 27.845 8.323 1.00 83.94 80 ALA A CA 1
ATOM 646 C C . ALA A 1 80 ? 1.588 27.343 7.861 1.00 83.94 80 ALA A C 1
ATOM 648 O O . ALA A 1 80 ? 1.335 26.137 7.866 1.00 83.94 80 ALA A O 1
ATOM 649 N N . HIS A 1 81 ? 0.712 28.238 7.393 1.00 87.38 81 HIS A N 1
ATOM 650 C CA . HIS A 1 81 ? -0.627 27.850 6.938 1.00 87.38 81 HIS A CA 1
ATOM 651 C C . HIS A 1 81 ? -0.627 27.107 5.592 1.00 87.38 81 HIS A C 1
ATOM 653 O O . HIS A 1 81 ? -1.366 26.136 5.445 1.00 87.38 81 HIS A O 1
ATOM 659 N N . ILE A 1 82 ? 0.230 27.484 4.637 1.00 80.81 82 ILE A N 1
ATOM 660 C CA . ILE A 1 82 ? 0.381 26.754 3.367 1.00 80.81 82 ILE A CA 1
ATOM 661 C C . ILE A 1 82 ? 0.921 25.334 3.617 1.00 80.81 82 ILE A C 1
ATOM 663 O O . ILE A 1 82 ? 0.422 24.380 3.020 1.00 80.81 82 ILE A O 1
ATOM 667 N N . ARG A 1 83 ? 1.870 25.154 4.552 1.00 80.75 83 ARG A N 1
ATOM 668 C CA . ARG A 1 83 ? 2.304 23.815 4.998 1.00 80.75 83 ARG A CA 1
ATOM 669 C C . ARG A 1 83 ? 1.151 23.026 5.620 1.00 80.75 83 ARG A C 1
ATOM 671 O O . ARG A 1 83 ? 0.973 21.870 5.261 1.00 80.75 83 ARG A O 1
ATOM 678 N N . ALA A 1 84 ? 0.352 23.640 6.495 1.00 82.81 84 ALA A N 1
ATOM 679 C CA . ALA A 1 84 ? -0.811 22.985 7.098 1.00 82.81 84 ALA A CA 1
ATOM 680 C C . ALA A 1 84 ? -1.842 22.529 6.045 1.00 82.81 84 ALA A C 1
ATOM 682 O O . ALA A 1 84 ? -2.285 21.388 6.099 1.00 82.81 84 ALA A O 1
ATOM 683 N N . ALA A 1 85 ? -2.148 23.352 5.035 1.00 77.31 85 ALA A N 1
ATOM 684 C CA . ALA A 1 85 ? -3.032 22.964 3.931 1.00 77.31 85 ALA A CA 1
ATOM 685 C C . ALA A 1 85 ? -2.515 21.733 3.157 1.00 77.31 85 ALA A C 1
ATOM 687 O O . ALA A 1 85 ? -3.294 20.843 2.833 1.00 77.31 85 ALA A O 1
ATOM 688 N N . VAL A 1 86 ? -1.201 21.651 2.911 1.00 74.69 86 VAL A N 1
ATOM 689 C CA . VAL A 1 86 ? -0.558 20.506 2.233 1.00 74.69 86 VAL A CA 1
ATOM 690 C C . VAL A 1 86 ? -0.452 19.261 3.131 1.00 74.69 86 VAL A C 1
ATOM 692 O O . VAL A 1 86 ? -0.438 18.146 2.619 1.00 74.69 86 VAL A O 1
ATOM 695 N N . ILE A 1 87 ? -0.399 19.422 4.457 1.00 73.88 87 ILE A N 1
ATOM 696 C CA . ILE A 1 87 ? -0.451 18.307 5.421 1.00 73.88 87 ILE A CA 1
ATOM 697 C C . ILE A 1 87 ? -1.871 17.728 5.503 1.00 73.88 87 ILE A C 1
ATOM 699 O O . ILE A 1 87 ? -2.030 16.510 5.519 1.00 73.88 87 ILE A O 1
ATOM 703 N N . LEU A 1 88 ? -2.893 18.589 5.523 1.00 75.75 88 LEU A N 1
ATOM 704 C CA . LEU A 1 88 ? -4.305 18.191 5.549 1.00 75.75 88 LEU A CA 1
ATOM 705 C C . LEU A 1 88 ? -4.761 17.589 4.208 1.00 75.75 88 LEU A C 1
ATOM 707 O O . LEU A 1 88 ? -5.560 16.654 4.192 1.00 75.75 88 LEU A O 1
ATOM 711 N N . ASP A 1 89 ? -4.239 18.089 3.083 1.00 73.75 89 ASP A N 1
ATOM 712 C CA . ASP A 1 89 ? -4.518 17.546 1.752 1.00 73.75 89 ASP A CA 1
ATOM 713 C C . ASP A 1 89 ? -3.305 17.591 0.801 1.00 73.75 89 ASP A C 1
ATOM 715 O O . ASP A 1 89 ? -3.160 18.523 0.003 1.00 73.75 89 ASP A O 1
ATOM 719 N N . PRO A 1 90 ? -2.470 16.535 0.792 1.00 70.88 90 PRO A N 1
ATOM 720 C CA . PRO A 1 90 ? -1.398 16.341 -0.185 1.00 70.88 90 PRO A CA 1
ATOM 721 C C . PRO A 1 90 ? -1.815 16.363 -1.664 1.00 70.88 90 PRO A C 1
ATOM 723 O O . PRO A 1 90 ? -0.947 16.461 -2.531 1.00 70.88 90 PRO A O 1
ATOM 726 N N . LEU A 1 91 ? -3.114 16.248 -1.972 1.00 71.75 91 LEU A N 1
ATOM 727 C CA . LEU A 1 91 ? -3.653 16.325 -3.335 1.00 71.75 91 LEU A CA 1
ATOM 728 C C . LEU A 1 91 ? -4.177 17.729 -3.695 1.00 71.75 91 LEU A C 1
ATOM 730 O O . LEU A 1 91 ? -4.679 17.925 -4.802 1.00 71.75 91 LEU A O 1
ATOM 734 N N . PHE A 1 92 ? -4.052 18.718 -2.803 1.00 70.88 92 PHE A N 1
ATOM 735 C CA . PHE A 1 92 ? -4.499 20.087 -3.056 1.00 70.88 92 PHE A CA 1
ATOM 736 C C . PHE A 1 92 ? -3.472 20.854 -3.901 1.00 70.88 92 PHE A C 1
ATOM 738 O O . PHE A 1 92 ? -2.667 21.631 -3.383 1.00 70.88 92 PHE A O 1
ATOM 745 N N . GLU A 1 93 ? -3.495 20.637 -5.219 1.00 66.94 93 GLU A N 1
ATOM 746 C CA . GLU A 1 93 ? -2.504 21.182 -6.163 1.00 66.94 93 GLU A CA 1
ATOM 747 C C . GLU A 1 93 ? -2.209 22.694 -5.994 1.00 66.94 93 GLU A C 1
ATOM 749 O O . GLU A 1 93 ? -1.027 23.041 -5.971 1.00 66.94 93 GLU A O 1
ATOM 754 N N . PRO A 1 94 ? -3.189 23.600 -5.762 1.00 70.06 94 PRO A N 1
ATOM 755 C CA . PRO A 1 94 ? -2.913 25.008 -5.450 1.00 70.06 94 PRO A CA 1
ATOM 756 C C . PRO A 1 94 ? -2.027 25.227 -4.214 1.00 70.06 94 PRO A C 1
ATOM 758 O O . PRO A 1 94 ? -1.128 26.068 -4.243 1.00 70.06 94 PRO A O 1
ATOM 761 N N . ALA A 1 95 ? -2.241 24.472 -3.132 1.00 71.81 95 ALA A N 1
ATOM 762 C CA . ALA A 1 95 ? -1.437 24.591 -1.917 1.00 71.81 95 ALA A CA 1
ATOM 763 C C . ALA A 1 95 ? -0.032 24.000 -2.111 1.00 71.81 95 ALA A C 1
ATOM 765 O O . ALA A 1 95 ? 0.949 24.593 -1.659 1.00 71.81 95 ALA A O 1
ATOM 766 N N . VAL A 1 96 ? 0.083 22.886 -2.846 1.00 68.12 96 VAL A N 1
ATOM 767 C CA . VAL A 1 96 ? 1.376 22.281 -3.214 1.00 68.12 96 VAL A CA 1
ATOM 768 C C . VAL A 1 96 ? 2.189 23.227 -4.105 1.00 68.12 96 VAL A C 1
ATOM 770 O O . VAL A 1 96 ? 3.375 23.436 -3.847 1.00 68.12 96 VAL A O 1
ATOM 773 N N . ALA A 1 97 ? 1.556 23.862 -5.095 1.00 67.69 97 ALA A N 1
ATOM 774 C CA . ALA A 1 97 ? 2.195 24.831 -5.984 1.00 67.69 97 ALA A CA 1
ATOM 775 C C . ALA A 1 97 ? 2.718 26.062 -5.223 1.00 67.69 97 ALA A C 1
ATOM 777 O O . ALA A 1 97 ? 3.875 26.448 -5.401 1.00 67.69 97 ALA A O 1
ATOM 778 N N . VAL A 1 98 ? 1.917 26.640 -4.318 1.00 68.81 98 VAL A N 1
ATOM 779 C CA . VAL A 1 98 ? 2.358 27.774 -3.482 1.00 68.81 98 VAL A CA 1
ATOM 780 C C . VAL A 1 98 ? 3.452 27.352 -2.493 1.00 68.81 98 VAL A C 1
ATOM 782 O O . VAL A 1 98 ? 4.404 28.105 -2.287 1.00 68.81 98 VAL A O 1
ATOM 785 N N . LEU A 1 99 ? 3.396 26.137 -1.930 1.00 73.25 99 LEU A N 1
ATOM 786 C CA . LEU A 1 99 ? 4.470 25.617 -1.076 1.00 73.25 99 LEU A CA 1
ATOM 787 C C . LEU A 1 99 ? 5.786 25.444 -1.848 1.00 73.25 99 LEU A C 1
ATOM 789 O O . LEU A 1 99 ? 6.851 25.764 -1.319 1.00 73.25 99 LEU A O 1
ATOM 793 N N . HIS A 1 100 ? 5.721 24.957 -3.090 1.00 64.62 100 HIS A N 1
ATOM 794 C CA . HIS A 1 100 ? 6.883 24.850 -3.971 1.00 64.62 100 HIS A CA 1
ATOM 795 C C . HIS A 1 100 ? 7.450 26.232 -4.310 1.00 64.62 100 HIS A C 1
ATOM 797 O O . HIS A 1 100 ? 8.645 26.437 -4.117 1.00 64.62 100 HIS A O 1
ATOM 803 N N . ALA A 1 101 ? 6.612 27.198 -4.702 1.00 63.78 101 ALA A N 1
ATOM 804 C CA . ALA A 1 101 ? 7.045 28.569 -4.976 1.00 63.78 101 ALA A CA 1
ATOM 805 C C . ALA A 1 101 ? 7.769 29.199 -3.769 1.00 63.78 101 ALA A C 1
ATOM 807 O O . ALA A 1 101 ? 8.905 29.654 -3.899 1.00 63.78 101 ALA A O 1
ATOM 808 N N . LEU A 1 102 ? 7.171 29.134 -2.572 1.00 65.00 102 LEU A N 1
ATOM 809 C CA . LEU A 1 102 ? 7.779 29.658 -1.341 1.00 65.00 102 LEU A CA 1
ATOM 810 C C . LEU A 1 102 ? 9.097 28.946 -0.977 1.00 65.00 102 LEU A C 1
ATOM 812 O O . LEU A 1 102 ? 10.021 29.587 -0.487 1.00 65.00 102 LEU A O 1
ATOM 816 N N . LYS A 1 103 ? 9.221 27.639 -1.242 1.00 60.12 103 LYS A N 1
ATOM 817 C CA . LYS A 1 103 ? 10.448 26.856 -0.983 1.00 60.12 103 LYS A CA 1
ATOM 818 C C . LYS A 1 103 ? 11.540 27.061 -2.046 1.00 60.12 103 LYS A C 1
ATOM 820 O O . LYS A 1 103 ? 12.716 26.843 -1.758 1.00 60.12 103 LYS A O 1
ATOM 825 N N . CYS A 1 104 ? 11.169 27.462 -3.261 1.00 56.41 104 CYS A N 1
ATOM 826 C CA . CYS A 1 104 ? 12.105 27.903 -4.295 1.00 56.41 104 CYS A CA 1
ATOM 827 C C . CYS A 1 104 ? 12.655 29.299 -3.979 1.00 56.41 104 CYS A C 1
ATOM 829 O O . CYS A 1 104 ? 13.862 29.497 -4.085 1.00 56.41 104 CYS A O 1
ATOM 831 N N . LEU A 1 105 ? 11.804 30.220 -3.508 1.00 53.66 105 LEU A N 1
ATOM 832 C CA . LEU A 1 105 ? 12.229 31.524 -2.988 1.00 53.66 105 LEU A CA 1
ATOM 833 C C . LEU A 1 105 ? 13.194 31.347 -1.801 1.00 53.66 105 LEU A C 1
ATOM 835 O O . LEU A 1 105 ? 14.334 31.809 -1.866 1.00 53.66 105 LEU A O 1
ATOM 839 N N . SER A 1 106 ? 12.813 30.552 -0.791 1.00 49.47 106 SER A N 1
ATOM 840 C CA . SER A 1 106 ? 13.615 30.377 0.430 1.00 49.47 106 SER A CA 1
ATOM 841 C C . SER A 1 106 ? 14.922 29.592 0.269 1.00 49.47 106 SER A C 1
ATOM 843 O O . SER A 1 106 ? 15.631 29.366 1.250 1.00 49.47 106 SER A O 1
ATOM 845 N N . LYS A 1 107 ? 15.258 29.134 -0.943 1.00 43.06 107 LYS A N 1
ATOM 846 C CA . LYS A 1 107 ? 16.571 28.546 -1.253 1.00 43.06 107 LYS A CA 1
ATOM 847 C C . LYS A 1 107 ? 17.597 29.565 -1.758 1.00 43.06 107 LYS A C 1
ATOM 849 O O . LYS A 1 107 ? 18.779 29.234 -1.776 1.00 43.06 107 LYS A O 1
ATOM 854 N N . ASN A 1 108 ? 17.164 30.781 -2.098 1.00 38.81 108 ASN A N 1
ATOM 855 C CA . ASN A 1 108 ? 18.017 31.892 -2.536 1.00 38.81 108 ASN A CA 1
ATOM 856 C C . ASN A 1 108 ? 18.025 33.065 -1.525 1.00 38.81 108 ASN A C 1
ATOM 858 O O . ASN A 1 108 ? 18.469 34.168 -1.850 1.00 38.81 108 ASN A O 1
ATOM 862 N N . GLU A 1 109 ? 17.528 32.851 -0.300 1.00 34.69 109 GLU A N 1
ATOM 863 C CA . GLU A 1 109 ? 17.358 33.882 0.736 1.00 34.69 109 GLU A CA 1
ATOM 864 C C . GLU A 1 109 ? 18.687 34.331 1.374 1.00 34.69 109 GLU A C 1
ATOM 866 O O . GLU A 1 109 ? 19.032 33.999 2.505 1.00 34.69 109 GLU A O 1
ATOM 871 N N . GLN A 1 110 ? 19.415 35.164 0.629 1.00 33.09 110 GLN A N 1
ATOM 872 C CA . GLN A 1 110 ? 20.301 36.188 1.190 1.00 33.09 110 GLN A CA 1
ATOM 873 C C . GLN A 1 110 ? 20.122 37.580 0.557 1.00 33.09 110 GLN A C 1
ATOM 875 O O . GLN A 1 110 ? 20.701 38.525 1.092 1.00 33.09 110 GLN A O 1
ATOM 880 N N . LYS A 1 111 ? 19.441 37.735 -0.603 1.00 32.44 111 LYS A N 1
ATOM 881 C CA . LYS A 1 111 ? 19.686 38.945 -1.421 1.00 32.44 111 LYS A CA 1
ATOM 882 C C . LYS A 1 111 ? 18.706 39.372 -2.533 1.00 32.44 111 LYS A C 1
ATOM 884 O O . LYS A 1 111 ? 19.143 40.104 -3.415 1.00 32.44 111 LYS A O 1
ATOM 889 N N . LEU A 1 112 ? 17.455 38.899 -2.584 1.00 35.94 112 LEU A N 1
ATOM 890 C CA . LEU A 1 112 ? 16.592 39.156 -3.755 1.00 35.94 112 LEU A CA 1
ATOM 891 C C . LEU A 1 112 ? 15.179 39.651 -3.428 1.00 35.94 112 LEU A C 1
ATOM 893 O O . LEU A 1 112 ? 14.235 38.878 -3.266 1.00 35.94 112 LEU A O 1
ATOM 897 N N . ILE A 1 113 ? 15.049 40.973 -3.464 1.00 33.09 113 ILE A N 1
ATOM 898 C CA . ILE A 1 113 ? 13.812 41.711 -3.700 1.00 33.09 113 ILE A CA 1
ATOM 899 C C . ILE A 1 113 ? 14.103 42.626 -4.925 1.00 33.09 113 ILE A C 1
ATOM 901 O O . ILE A 1 113 ? 15.215 43.124 -5.043 1.00 33.09 113 ILE A O 1
ATOM 905 N N . ALA A 1 114 ? 13.142 42.857 -5.838 1.00 33.31 114 ALA A N 1
ATOM 906 C CA . ALA A 1 114 ? 13.236 43.720 -7.050 1.00 33.31 114 ALA A CA 1
ATOM 907 C C . ALA A 1 114 ? 13.790 43.194 -8.410 1.00 33.31 114 ALA A C 1
ATOM 909 O O . ALA A 1 114 ? 14.700 43.794 -8.976 1.00 33.31 114 ALA A O 1
ATOM 910 N N . GLU A 1 115 ? 13.105 42.253 -9.074 1.00 36.50 115 GLU A N 1
ATOM 911 C CA . GLU A 1 115 ? 13.071 42.202 -10.560 1.00 36.50 115 GLU A CA 1
ATOM 912 C C . GLU A 1 115 ? 11.621 42.041 -11.074 1.00 36.50 115 GLU A C 1
ATOM 914 O O . GLU A 1 115 ? 10.748 41.574 -10.340 1.00 36.50 115 GLU A O 1
ATOM 919 N N . ARG A 1 116 ? 11.324 42.474 -12.314 1.00 44.91 116 ARG A N 1
ATOM 920 C CA . ARG A 1 116 ? 9.978 42.415 -12.935 1.00 44.91 116 ARG A CA 1
ATOM 921 C C . ARG A 1 116 ? 10.023 41.903 -14.377 1.00 44.91 116 ARG A C 1
ATOM 923 O O . ARG A 1 116 ? 10.872 42.324 -15.160 1.00 44.91 116 ARG A O 1
ATOM 930 N N . LEU A 1 117 ? 9.046 41.072 -14.748 1.00 44.50 117 LEU A N 1
ATOM 931 C CA . LEU A 1 117 ? 8.801 40.663 -16.136 1.00 44.50 117 LEU A CA 1
ATOM 932 C C . LEU A 1 117 ? 8.122 41.786 -16.945 1.00 44.50 117 LEU A C 1
ATOM 934 O O . LEU A 1 117 ? 7.249 42.494 -16.442 1.00 44.50 117 LEU A O 1
ATOM 938 N N . HIS A 1 118 ? 8.485 41.899 -18.223 1.00 51.38 118 HIS A N 1
ATOM 939 C CA . HIS A 1 118 ? 7.898 42.812 -19.208 1.00 51.38 118 HIS A CA 1
ATOM 940 C C . HIS A 1 118 ? 7.456 42.042 -20.456 1.00 51.38 118 HIS A C 1
ATOM 942 O O . HIS A 1 118 ? 8.253 41.306 -21.031 1.00 51.38 118 HIS A O 1
ATOM 948 N N . LEU A 1 119 ? 6.214 42.231 -20.913 1.00 48.53 119 LEU A N 1
ATOM 949 C CA . LEU A 1 119 ? 5.754 41.654 -22.180 1.00 48.53 119 LEU A CA 1
ATOM 950 C C . LEU A 1 119 ? 6.266 42.480 -23.372 1.00 48.53 119 LEU A C 1
ATOM 952 O O . LEU A 1 119 ? 6.230 43.713 -23.334 1.00 48.53 119 LEU A O 1
ATOM 956 N N . ARG A 1 120 ? 6.706 41.809 -24.439 1.00 61.09 120 ARG A N 1
ATOM 957 C CA . ARG A 1 120 ? 7.226 42.412 -25.670 1.00 61.09 120 ARG A CA 1
ATOM 958 C C . ARG A 1 120 ? 6.860 41.559 -26.891 1.00 61.09 120 ARG A C 1
ATOM 960 O O . ARG A 1 120 ? 6.844 40.334 -26.819 1.00 61.09 120 ARG A O 1
ATOM 967 N N . CYS A 1 121 ? 6.619 42.220 -28.021 1.00 64.56 121 CYS A N 1
ATOM 968 C CA . CYS A 1 121 ? 6.606 41.588 -29.339 1.00 64.56 121 CYS A CA 1
ATOM 969 C C . CYS A 1 121 ? 8.055 41.509 -29.840 1.00 64.56 121 CYS A C 1
ATOM 971 O O . CYS A 1 121 ? 8.699 42.555 -29.960 1.00 64.56 121 CYS A O 1
ATOM 973 N N . CYS A 1 122 ? 8.576 40.307 -30.098 1.00 69.31 122 CYS A N 1
ATOM 974 C CA . CYS A 1 122 ? 9.946 40.127 -30.608 1.00 69.31 122 CYS A CA 1
ATOM 975 C C . CYS A 1 122 ? 9.979 39.747 -32.097 1.00 69.31 122 CYS A C 1
ATOM 977 O O . CYS A 1 122 ? 10.936 40.081 -32.797 1.00 69.31 122 CYS A O 1
ATOM 979 N N . SER A 1 123 ? 8.914 39.124 -32.611 1.00 68.19 123 SER A N 1
ATOM 980 C CA . SER A 1 123 ? 8.704 38.882 -34.042 1.00 68.19 123 SER A CA 1
ATOM 981 C C . SER A 1 123 ? 7.205 38.760 -34.359 1.00 68.19 123 SER A C 1
ATOM 983 O O . SER A 1 123 ? 6.382 38.667 -33.450 1.00 68.19 123 SER A O 1
ATOM 985 N N . GLU A 1 124 ? 6.824 38.717 -35.642 1.00 64.94 124 GLU A N 1
ATOM 986 C CA . GLU A 1 124 ? 5.434 38.418 -36.044 1.00 64.94 124 GLU A CA 1
ATOM 987 C C . GLU A 1 124 ? 4.990 36.999 -35.635 1.00 64.94 124 GLU A C 1
ATOM 989 O O . GLU A 1 124 ? 3.797 36.757 -35.454 1.00 64.94 124 GLU A O 1
ATOM 994 N N . ALA A 1 125 ? 5.938 36.071 -35.454 1.00 67.06 125 ALA A N 1
ATOM 995 C CA . ALA A 1 125 ? 5.681 34.732 -34.926 1.00 67.06 125 ALA A CA 1
ATOM 996 C C . ALA A 1 125 ? 5.601 34.711 -33.387 1.00 67.06 125 ALA A C 1
ATOM 998 O O . ALA A 1 125 ? 4.958 33.832 -32.812 1.00 67.06 125 ALA A O 1
ATOM 999 N N . GLU A 1 126 ? 6.232 35.682 -32.719 1.00 66.75 126 GLU A N 1
ATOM 1000 C CA . GLU A 1 126 ? 6.412 35.748 -31.265 1.00 66.75 126 GLU A CA 1
ATOM 1001 C C . GLU A 1 126 ? 5.948 37.114 -30.707 1.00 66.75 126 GLU A C 1
ATOM 1003 O O . GLU A 1 126 ? 6.759 37.922 -30.235 1.00 66.75 126 GLU A O 1
ATOM 1008 N N . PRO A 1 127 ? 4.632 37.404 -30.743 1.00 60.91 127 PRO A N 1
ATOM 1009 C CA . PRO A 1 127 ? 4.086 38.659 -30.227 1.00 60.91 127 PRO A CA 1
ATOM 1010 C C . PRO A 1 127 ? 4.019 38.728 -28.691 1.00 60.91 127 PRO A C 1
ATOM 1012 O O . PRO A 1 127 ? 3.867 39.816 -28.141 1.00 60.91 127 PRO A O 1
ATOM 1015 N N . ASN A 1 128 ? 4.107 37.580 -28.010 1.00 59.19 128 ASN A N 1
ATOM 1016 C CA . ASN A 1 128 ? 3.834 37.415 -26.579 1.00 59.19 128 ASN A CA 1
ATOM 1017 C C . ASN A 1 128 ? 5.063 36.852 -25.844 1.00 59.19 128 ASN A C 1
ATOM 1019 O O . ASN A 1 128 ? 5.048 35.707 -25.390 1.00 59.19 128 ASN A O 1
ATOM 1023 N N . VAL A 1 129 ? 6.138 37.637 -25.760 1.00 63.22 129 VAL A N 1
ATOM 1024 C CA . VAL A 1 129 ? 7.409 37.226 -25.142 1.00 63.22 129 VAL A CA 1
ATOM 1025 C C . VAL A 1 129 ? 7.654 38.001 -23.843 1.00 63.22 129 VAL A C 1
ATOM 1027 O O . VAL A 1 129 ? 7.396 39.199 -23.771 1.00 63.22 129 VAL A O 1
ATOM 1030 N N . TYR A 1 130 ? 8.134 37.322 -22.801 1.00 61.06 130 TYR A N 1
ATOM 1031 C CA . TYR A 1 130 ? 8.267 37.843 -21.436 1.00 61.06 130 TYR A CA 1
ATOM 1032 C C . TYR A 1 130 ? 9.739 38.070 -21.065 1.00 61.06 130 TYR A C 1
ATOM 1034 O O . TYR A 1 130 ? 10.450 37.107 -20.799 1.00 61.06 130 TYR A O 1
ATOM 1042 N N . CYS A 1 131 ? 10.205 3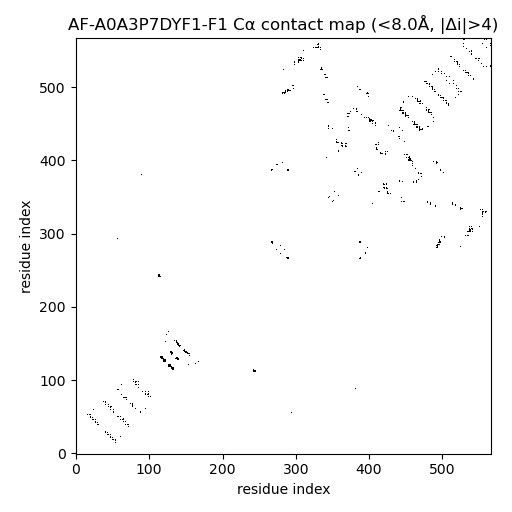9.317 -21.032 1.00 58.62 131 CYS A N 1
ATOM 1043 C CA . CYS A 1 131 ? 11.598 39.691 -20.758 1.00 58.62 131 CYS A CA 1
ATOM 1044 C C . CYS A 1 131 ? 11.845 40.073 -19.288 1.00 58.62 131 CYS A C 1
ATOM 1046 O O . CYS A 1 131 ? 11.003 40.722 -18.666 1.00 58.62 131 CYS A O 1
ATOM 1048 N N . LEU A 1 132 ? 13.011 39.717 -18.737 1.00 53.75 132 LEU A N 1
ATOM 1049 C CA . LEU A 1 132 ? 13.425 40.069 -17.367 1.00 53.75 132 LEU A CA 1
ATOM 1050 C C . LEU A 1 132 ? 13.939 41.518 -17.288 1.00 53.75 132 LEU A C 1
ATOM 1052 O O . LEU A 1 132 ? 15.139 41.765 -17.348 1.00 53.75 132 LEU A O 1
ATOM 1056 N N . GLY A 1 133 ? 13.032 42.487 -17.159 1.00 58.34 133 GLY A N 1
ATOM 1057 C CA . GLY A 1 133 ? 13.354 43.920 -17.136 1.00 58.34 133 GLY A CA 1
ATOM 1058 C C . GLY A 1 133 ? 13.351 44.593 -18.518 1.00 58.34 133 GLY A C 1
ATOM 1059 O O . GLY A 1 133 ? 13.426 43.949 -19.563 1.00 58.34 133 GLY A O 1
ATOM 1060 N N . THR A 1 134 ? 13.276 45.928 -18.535 1.00 52.97 134 THR A N 1
ATOM 1061 C CA . THR A 1 134 ? 13.087 46.749 -19.756 1.00 52.97 134 THR A CA 1
ATOM 1062 C C . THR A 1 134 ? 14.261 46.760 -20.740 1.00 52.97 134 THR A C 1
ATOM 1064 O O . THR A 1 134 ? 14.100 47.221 -21.870 1.00 52.97 134 THR A O 1
ATOM 1067 N N . ARG A 1 135 ? 15.448 46.309 -20.319 1.00 58.78 135 ARG A N 1
ATOM 1068 C CA . ARG A 1 135 ? 16.699 46.350 -21.102 1.00 58.78 135 ARG A CA 1
ATOM 1069 C C . ARG A 1 135 ? 17.384 44.988 -21.240 1.00 58.78 135 ARG A C 1
ATOM 1071 O O . ARG A 1 135 ? 18.552 44.936 -21.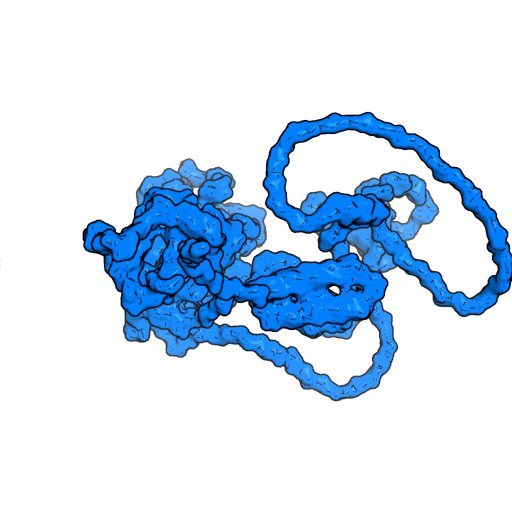608 1.00 58.78 135 ARG A O 1
ATOM 1078 N N . SER A 1 136 ? 16.676 43.912 -20.915 1.00 59.31 136 SER A N 1
ATOM 1079 C CA . SER A 1 136 ? 17.210 42.554 -20.969 1.00 59.31 136 SER A CA 1
ATOM 1080 C C . SER A 1 136 ? 16.889 41.887 -22.299 1.00 59.31 136 SER A C 1
ATOM 1082 O O . SER A 1 136 ? 15.769 41.978 -22.803 1.00 59.31 136 SER A O 1
ATOM 1084 N N . ASP A 1 137 ? 17.889 41.198 -22.837 1.00 66.88 137 ASP A N 1
ATOM 1085 C CA . ASP A 1 137 ? 17.776 40.260 -23.949 1.00 66.88 137 ASP A CA 1
ATOM 1086 C C . ASP A 1 137 ? 17.152 38.924 -23.513 1.00 66.88 137 ASP A C 1
ATOM 1088 O O . ASP A 1 137 ? 16.604 38.208 -24.350 1.00 66.88 137 ASP A O 1
ATOM 1092 N N . ARG A 1 138 ? 17.211 38.598 -22.212 1.00 62.06 138 ARG A N 1
ATOM 1093 C CA . ARG A 1 138 ? 16.691 37.357 -21.624 1.00 62.06 138 ARG A CA 1
ATOM 1094 C C . ARG A 1 138 ? 15.175 37.401 -21.523 1.00 62.06 138 ARG A C 1
ATOM 1096 O O . ARG A 1 138 ? 14.623 38.078 -20.646 1.00 62.06 138 ARG A O 1
ATOM 1103 N N . CYS A 1 139 ? 14.515 36.626 -22.373 1.00 69.12 139 CYS A N 1
ATOM 1104 C CA . CYS A 1 139 ? 13.070 36.524 -22.382 1.00 69.12 139 CYS A CA 1
ATOM 1105 C C . CYS A 1 139 ? 12.577 35.070 -22.466 1.00 69.12 139 CYS A C 1
ATOM 1107 O O . CYS A 1 139 ? 13.358 34.136 -22.647 1.00 69.12 139 CYS A O 1
ATOM 1109 N N . PHE A 1 140 ? 11.266 34.876 -22.319 1.00 68.94 140 PHE A N 1
ATOM 1110 C CA . PHE A 1 140 ? 10.611 33.568 -22.331 1.00 68.94 140 PHE A CA 1
ATOM 1111 C C . PHE A 1 140 ? 9.350 33.579 -23.200 1.00 68.94 140 PHE A C 1
ATOM 1113 O O . PHE A 1 140 ? 8.615 34.566 -23.226 1.00 68.94 140 PHE A O 1
ATOM 1120 N N . THR A 1 141 ? 9.072 32.469 -23.877 1.00 67.94 141 THR A N 1
ATOM 1121 C CA . THR A 1 141 ? 7.837 32.224 -24.636 1.00 67.94 141 THR A CA 1
ATOM 1122 C C . THR A 1 141 ? 7.182 30.915 -24.186 1.00 67.94 141 THR A C 1
ATOM 1124 O O . THR A 1 141 ? 7.845 30.049 -23.615 1.00 67.94 141 THR A O 1
ATOM 1127 N N . MET A 1 142 ? 5.878 30.766 -24.414 1.00 53.12 142 MET A N 1
ATOM 1128 C CA . MET A 1 142 ? 5.112 29.577 -24.023 1.00 53.12 142 MET A CA 1
ATOM 1129 C C . MET A 1 142 ? 5.013 28.573 -25.174 1.00 53.12 142 MET A C 1
ATOM 1131 O O . MET A 1 142 ? 4.506 28.900 -26.249 1.00 53.12 142 MET A O 1
ATOM 1135 N N . SER A 1 143 ? 5.442 27.330 -24.937 1.00 64.25 143 SER A N 1
ATOM 1136 C CA . SER A 1 143 ? 5.229 26.218 -25.868 1.00 64.25 143 SER A CA 1
ATOM 1137 C C . SER A 1 143 ? 3.750 25.821 -25.936 1.00 64.25 143 SER A C 1
ATOM 1139 O O . SER A 1 143 ? 2.960 26.086 -25.024 1.00 64.25 143 SER A O 1
ATOM 1141 N N . LYS A 1 144 ? 3.373 25.110 -27.006 1.00 58.56 144 LYS A N 1
ATOM 1142 C CA . LYS A 1 144 ? 2.029 24.525 -27.160 1.00 58.56 144 LYS A CA 1
ATOM 1143 C C . LYS A 1 144 ? 1.713 23.443 -26.116 1.00 58.56 144 LYS A C 1
ATOM 1145 O O . LYS A 1 144 ? 0.546 23.105 -25.952 1.00 58.56 144 LYS A O 1
ATOM 1150 N N . GLU A 1 145 ? 2.724 22.926 -25.415 1.00 48.22 145 GLU A N 1
ATOM 1151 C CA . GLU 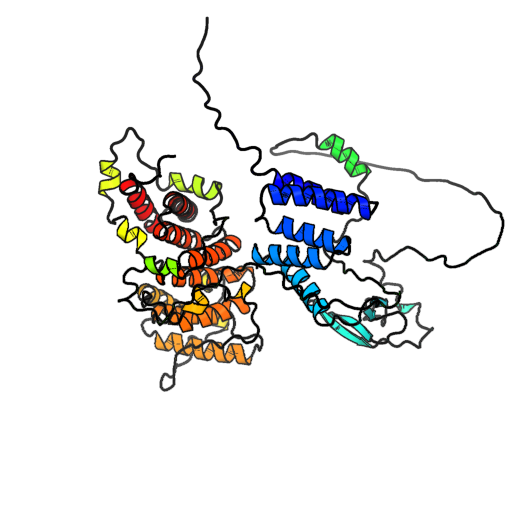A 1 145 ? 2.591 21.947 -24.326 1.00 48.22 145 GLU A CA 1
ATOM 1152 C C . GLU A 1 145 ? 2.601 22.591 -22.926 1.00 48.22 145 GLU A C 1
ATOM 1154 O O . GLU A 1 145 ? 2.505 21.884 -21.926 1.00 48.22 145 GLU A O 1
ATOM 1159 N N . GLY A 1 146 ? 2.708 23.922 -22.826 1.00 42.44 146 GLY A N 1
ATOM 1160 C CA . GLY A 1 146 ? 2.730 24.636 -21.544 1.00 42.44 146 GLY A CA 1
ATOM 1161 C C . GLY A 1 146 ? 4.120 24.818 -20.919 1.00 42.44 146 GLY A C 1
ATOM 1162 O O . GLY A 1 146 ? 4.211 25.285 -19.785 1.00 42.44 146 GLY A O 1
ATOM 1163 N N . ALA A 1 147 ? 5.199 24.483 -21.633 1.00 41.44 147 ALA A N 1
ATOM 1164 C CA . ALA A 1 147 ? 6.567 24.704 -21.167 1.00 41.44 147 ALA A CA 1
ATOM 1165 C C . ALA A 1 147 ? 7.050 26.133 -21.478 1.00 41.44 147 ALA A C 1
ATOM 1167 O O . ALA A 1 147 ? 6.810 26.652 -22.569 1.00 41.44 147 ALA A O 1
ATOM 1168 N N . PHE A 1 148 ? 7.788 26.750 -20.552 1.00 49.38 148 PHE A N 1
ATOM 1169 C CA . PHE A 1 148 ? 8.481 28.017 -20.800 1.00 49.38 148 PHE A CA 1
ATOM 1170 C C . PHE A 1 148 ? 9.793 27.760 -21.553 1.00 49.38 148 PHE A C 1
ATOM 1172 O O . PHE A 1 148 ? 10.675 27.060 -21.057 1.00 49.38 148 PHE A O 1
ATOM 1179 N N . ILE A 1 149 ? 9.931 28.346 -22.741 1.00 66.38 149 ILE A N 1
ATOM 1180 C CA . ILE A 1 149 ? 11.126 28.271 -23.588 1.00 66.38 149 ILE A CA 1
ATOM 1181 C C . ILE A 1 149 ? 11.868 29.607 -23.490 1.00 66.38 149 ILE A C 1
ATOM 1183 O O . ILE A 1 149 ? 11.274 30.660 -23.714 1.00 66.38 149 ILE A O 1
ATOM 1187 N N . GLY A 1 150 ? 13.162 29.574 -23.161 1.00 65.44 150 GLY A N 1
ATOM 1188 C CA . GLY A 1 150 ? 14.018 30.765 -23.172 1.00 65.44 150 GLY A CA 1
ATOM 1189 C C . GLY A 1 150 ? 14.313 31.245 -24.596 1.00 65.44 150 GLY A C 1
ATOM 1190 O O . GLY A 1 150 ? 14.593 30.434 -25.477 1.00 65.44 150 GLY A O 1
ATOM 1191 N N . ILE A 1 151 ? 14.261 32.558 -24.815 1.00 69.06 151 ILE A N 1
ATOM 1192 C CA . ILE A 1 151 ? 14.435 33.217 -26.115 1.00 69.06 151 ILE A CA 1
ATOM 1193 C C . ILE A 1 151 ? 15.181 34.551 -25.952 1.00 69.06 151 ILE A C 1
ATOM 1195 O O . ILE A 1 151 ? 15.023 35.245 -24.947 1.00 69.06 151 ILE A O 1
ATOM 1199 N N . THR A 1 152 ? 15.997 34.908 -26.945 1.00 72.62 152 THR A N 1
ATOM 1200 C CA . THR A 1 152 ? 16.745 36.170 -27.002 1.00 72.62 152 THR A CA 1
ATOM 1201 C C . THR A 1 152 ? 16.042 37.196 -27.892 1.00 72.62 152 THR A C 1
ATOM 1203 O O . THR A 1 152 ? 15.819 36.942 -29.075 1.00 72.62 152 THR A O 1
ATOM 1206 N N . CYS A 1 153 ? 15.725 38.380 -27.359 1.00 66.44 153 CYS A N 1
ATOM 1207 C CA . CYS A 1 153 ? 15.103 39.457 -28.141 1.00 66.44 153 CYS A CA 1
ATOM 1208 C C . CYS A 1 153 ? 16.088 40.594 -28.454 1.00 66.44 153 CYS A C 1
ATOM 1210 O O . CYS A 1 153 ? 16.652 41.207 -27.550 1.00 66.44 153 CYS A O 1
ATOM 1212 N N . ASP A 1 154 ? 16.264 40.905 -29.743 1.00 66.62 154 ASP A N 1
ATOM 1213 C CA . ASP A 1 154 ? 17.141 41.986 -30.213 1.00 66.62 154 ASP A CA 1
ATOM 1214 C C . ASP A 1 154 ? 16.627 43.368 -29.764 1.00 66.62 154 ASP A C 1
ATOM 1216 O O . ASP A 1 154 ? 15.473 43.739 -29.988 1.00 66.62 154 ASP A O 1
ATOM 1220 N N . MET A 1 155 ? 17.506 44.141 -29.126 1.00 57.19 155 MET A N 1
ATOM 1221 C CA . MET A 1 155 ? 17.201 45.462 -28.576 1.00 57.19 155 MET A CA 1
ATOM 1222 C C . MET A 1 155 ? 17.190 46.582 -29.630 1.00 57.19 155 MET A C 1
ATOM 1224 O O . MET A 1 155 ? 16.570 47.617 -29.388 1.00 57.19 155 MET A O 1
ATOM 1228 N N . ASN A 1 156 ? 17.864 46.406 -30.773 1.00 52.03 156 ASN A N 1
ATOM 1229 C CA . ASN A 1 156 ? 18.470 47.521 -31.519 1.00 52.03 156 ASN A CA 1
ATOM 1230 C C . ASN A 1 156 ? 17.779 47.888 -32.852 1.00 52.03 156 ASN A C 1
ATOM 1232 O O . ASN A 1 156 ? 18.464 48.193 -33.832 1.00 52.03 156 ASN A O 1
ATOM 1236 N N . LYS A 1 157 ? 16.438 47.847 -32.941 1.00 43.78 157 LYS A N 1
ATOM 1237 C CA . LYS A 1 157 ? 15.706 48.193 -34.185 1.00 43.78 157 LYS A CA 1
ATOM 1238 C C . LYS A 1 157 ? 14.447 49.041 -33.960 1.00 43.78 157 LYS A C 1
ATOM 1240 O O . LYS A 1 157 ? 13.338 48.519 -33.885 1.00 43.78 157 LYS A O 1
ATOM 1245 N N . GLU A 1 158 ? 14.616 50.362 -33.981 1.00 40.78 158 GLU A N 1
ATOM 1246 C CA . GLU A 1 158 ? 13.560 51.398 -33.930 1.00 40.78 158 GLU A CA 1
ATOM 1247 C C . GLU A 1 158 ? 12.710 51.494 -35.227 1.00 40.78 158 GLU A C 1
ATOM 1249 O O . GLU A 1 158 ? 12.231 52.561 -35.595 1.00 40.78 158 GLU A O 1
ATOM 1254 N N . SER A 1 159 ? 12.565 50.402 -35.990 1.00 36.81 159 SER A N 1
ATOM 1255 C CA . SER A 1 159 ? 12.183 50.459 -37.415 1.00 36.81 159 SER A CA 1
ATOM 1256 C C . SER A 1 159 ? 11.160 49.409 -37.878 1.00 36.81 159 SER A C 1
ATOM 1258 O O . SER A 1 159 ? 11.058 49.135 -39.075 1.00 36.81 159 SER A O 1
ATOM 1260 N N . LYS A 1 160 ? 10.386 48.808 -36.958 1.00 39.75 160 LYS A N 1
ATOM 1261 C CA . LYS A 1 160 ? 9.352 47.794 -37.283 1.00 39.75 160 LYS A CA 1
ATOM 1262 C C . LYS A 1 160 ? 8.019 47.906 -36.518 1.00 39.75 160 LYS A C 1
ATOM 1264 O O . LYS A 1 160 ? 7.257 46.937 -36.484 1.00 39.75 160 LYS A O 1
ATOM 1269 N N . GLU A 1 161 ? 7.690 49.075 -35.962 1.00 38.97 161 GLU A N 1
ATOM 1270 C CA . GLU A 1 161 ? 6.466 49.288 -35.159 1.00 38.97 161 GLU A CA 1
ATOM 1271 C C . GLU A 1 161 ? 5.142 48.941 -35.874 1.00 38.97 161 GLU A C 1
ATOM 1273 O O . GLU A 1 161 ? 4.141 48.670 -35.213 1.00 38.97 161 GLU A O 1
ATOM 1278 N N . ASP A 1 162 ? 5.110 48.903 -37.211 1.00 44.75 162 ASP A N 1
ATOM 1279 C CA . ASP A 1 162 ? 3.917 48.520 -37.979 1.00 44.75 162 ASP A CA 1
ATOM 1280 C C . ASP A 1 162 ? 3.579 47.017 -37.952 1.00 44.75 162 ASP A C 1
ATOM 1282 O O . ASP A 1 162 ? 2.413 46.655 -38.111 1.00 44.75 162 ASP A O 1
ATOM 1286 N N . SER A 1 163 ? 4.558 46.137 -37.717 1.00 48.25 163 SER A N 1
ATOM 1287 C CA . SER A 1 163 ? 4.380 44.677 -37.865 1.00 48.25 163 SER A CA 1
ATOM 1288 C C . SER A 1 163 ? 3.507 44.038 -36.772 1.00 48.25 163 SER A C 1
ATOM 1290 O O . SER A 1 163 ? 2.609 43.248 -37.060 1.00 48.25 163 SER A O 1
ATOM 1292 N N . CYS A 1 164 ? 3.671 44.439 -35.508 1.00 46.03 164 CYS A N 1
ATOM 1293 C CA . CYS A 1 164 ? 2.937 43.849 -34.378 1.00 46.03 164 CYS A CA 1
ATOM 1294 C C . CYS A 1 164 ? 1.459 44.310 -34.267 1.00 46.03 164 CYS A C 1
ATOM 1296 O O . CYS A 1 164 ? 0.744 43.882 -33.356 1.00 46.03 164 CYS A O 1
ATOM 1298 N N . LYS A 1 165 ? 0.955 45.157 -35.182 1.00 42.16 165 LYS A N 1
ATOM 1299 C CA . LYS A 1 165 ? -0.350 45.858 -35.080 1.00 42.16 165 LYS A CA 1
ATOM 1300 C C . LYS A 1 165 ? -1.614 44.980 -35.211 1.00 42.16 165 LYS A C 1
ATOM 1302 O O . LYS A 1 165 ? -2.719 45.514 -35.289 1.00 42.16 165 LYS A O 1
ATOM 1307 N N . ARG A 1 166 ? -1.496 43.646 -35.192 1.00 36.56 166 ARG A N 1
ATOM 1308 C CA . ARG A 1 166 ? -2.637 42.700 -35.124 1.00 36.56 166 ARG A CA 1
ATOM 1309 C C . ARG A 1 166 ? -2.670 41.797 -33.885 1.00 36.56 166 ARG A C 1
ATOM 1311 O O . ARG A 1 166 ? -3.647 41.076 -33.711 1.00 36.56 166 ARG A O 1
ATOM 1318 N N . ALA A 1 167 ? -1.675 41.853 -32.998 1.00 29.09 167 ALA A N 1
ATOM 1319 C CA . ALA A 1 167 ? -1.560 40.923 -31.868 1.00 29.09 167 ALA A CA 1
ATOM 1320 C C . ALA A 1 167 ? -2.208 41.402 -30.544 1.00 29.09 167 ALA A C 1
ATOM 1322 O O . ALA A 1 167 ? -1.845 40.938 -29.467 1.00 29.09 167 ALA A O 1
ATOM 1323 N N . PHE A 1 168 ? -3.197 42.301 -30.594 1.00 25.23 168 PHE A N 1
ATOM 1324 C CA . PHE A 1 168 ? -3.898 42.804 -29.402 1.00 25.23 168 PHE A CA 1
ATOM 1325 C C . PHE A 1 168 ? -5.293 42.186 -29.250 1.00 25.23 168 PHE A C 1
ATOM 1327 O O . PHE A 1 168 ? -6.298 42.779 -29.638 1.00 25.23 168 PHE A O 1
ATOM 1334 N N . SER A 1 169 ? -5.366 40.976 -28.682 1.00 25.14 169 SER A N 1
ATOM 1335 C CA . SER A 1 169 ? -6.638 40.317 -28.323 1.00 25.14 169 SER A CA 1
ATOM 1336 C C . SER A 1 169 ? -6.500 39.245 -27.227 1.00 25.14 169 SER A C 1
ATOM 1338 O O . SER A 1 169 ? -6.985 38.139 -27.406 1.00 25.14 169 SER A O 1
ATOM 1340 N N . PHE A 1 170 ? -5.852 39.567 -26.098 1.00 24.16 170 PHE A N 1
ATOM 1341 C CA . PHE A 1 170 ? -6.165 39.060 -24.739 1.00 24.16 170 PHE A CA 1
ATOM 1342 C C . PHE A 1 170 ? -5.231 39.720 -23.707 1.00 24.16 170 PHE A C 1
ATOM 1344 O O . PHE A 1 170 ? -4.241 39.136 -23.281 1.00 24.16 170 PHE A O 1
ATOM 1351 N N . ALA A 1 171 ? -5.542 40.954 -23.302 1.00 24.73 171 ALA A N 1
ATOM 1352 C CA . ALA A 1 171 ? -4.768 41.686 -22.301 1.00 24.73 171 ALA A CA 1
ATOM 1353 C C . ALA A 1 171 ? -5.660 42.615 -21.462 1.00 24.73 171 ALA A C 1
ATOM 1355 O O . ALA A 1 171 ? -6.380 43.439 -22.025 1.00 24.73 171 ALA A O 1
ATOM 1356 N N . PRO A 1 172 ? -5.558 42.537 -20.127 1.00 25.73 172 PRO A N 1
ATOM 1357 C CA . PRO A 1 172 ? -5.768 43.665 -19.234 1.00 25.73 172 PRO A CA 1
ATOM 1358 C C . PRO A 1 172 ? -4.435 44.014 -18.545 1.00 25.73 172 PRO A C 1
ATOM 1360 O O . PRO A 1 172 ? -4.228 43.717 -17.370 1.00 25.73 172 PRO A O 1
ATOM 1363 N N . PHE A 1 173 ? -3.503 44.620 -19.287 1.00 25.83 173 PHE A N 1
ATOM 1364 C CA . PHE A 1 173 ? -2.266 45.142 -18.699 1.00 25.83 173 PHE A CA 1
ATOM 1365 C C . PHE A 1 173 ? -2.511 46.497 -18.020 1.00 25.83 173 PHE A C 1
ATOM 1367 O O . PHE A 1 173 ? -2.970 47.443 -18.650 1.00 25.83 173 PHE A O 1
ATOM 1374 N N . VAL A 1 174 ? -2.147 46.555 -16.738 1.00 26.77 174 VAL A N 1
ATOM 1375 C CA . VAL A 1 174 ? -1.440 47.654 -16.054 1.00 26.77 174 VAL A CA 1
ATOM 1376 C C . VAL A 1 174 ? -1.769 49.100 -16.475 1.00 26.77 174 VAL A C 1
ATOM 1378 O O . VAL A 1 174 ? -1.224 49.634 -17.436 1.00 26.77 174 VAL A O 1
ATOM 1381 N N . LEU A 1 175 ? -2.484 49.792 -15.587 1.00 25.36 175 LEU A N 1
ATOM 1382 C CA . LEU A 1 175 ? -2.195 51.175 -15.179 1.00 25.36 175 LEU A CA 1
ATOM 1383 C C . LEU A 1 175 ? -2.072 51.137 -13.638 1.00 25.36 175 LEU A C 1
ATOM 1385 O O . LEU A 1 175 ? -2.743 50.335 -12.996 1.00 25.36 175 LEU A O 1
ATOM 1389 N N . LEU A 1 176 ? -1.170 51.869 -12.985 1.00 24.72 176 LEU A N 1
ATOM 1390 C CA . LEU A 1 176 ? -1.087 53.331 -12.990 1.00 24.72 176 LEU A CA 1
ATOM 1391 C C . LEU A 1 176 ? 0.305 53.900 -13.302 1.00 24.7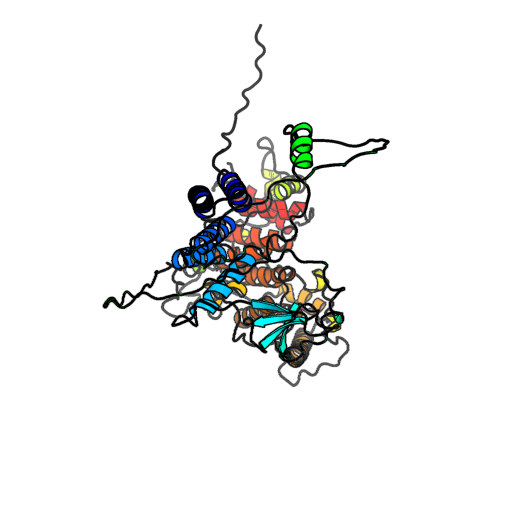2 176 LEU A C 1
ATOM 1393 O O . LEU A 1 176 ? 1.336 53.269 -13.084 1.00 24.72 176 LEU A O 1
ATOM 1397 N N . VAL A 1 177 ? 0.291 55.139 -13.796 1.00 27.58 177 VAL A N 1
ATOM 1398 C CA . VAL A 1 177 ? 1.471 55.926 -14.174 1.00 27.58 177 VAL A CA 1
ATOM 1399 C C . VAL A 1 177 ? 1.997 56.728 -12.975 1.00 27.58 177 VAL A C 1
ATOM 1401 O O . VAL A 1 177 ? 1.232 57.192 -12.133 1.00 27.58 177 VAL A O 1
ATOM 1404 N N . ASN A 1 178 ? 3.318 56.885 -12.918 1.00 32.53 178 ASN A N 1
ATOM 1405 C CA . ASN A 1 178 ? 4.060 57.665 -11.925 1.00 32.53 178 ASN A CA 1
ATOM 1406 C C . ASN A 1 178 ? 3.839 59.189 -12.078 1.00 32.53 178 ASN A C 1
ATOM 1408 O O . ASN A 1 178 ? 3.731 59.666 -13.207 1.00 32.53 178 ASN A O 1
ATOM 1412 N N . PRO A 1 179 ? 3.899 59.971 -10.984 1.00 29.00 179 PRO A N 1
ATOM 1413 C CA . PRO A 1 179 ? 4.387 61.347 -11.076 1.00 29.00 179 PRO A CA 1
ATOM 1414 C C . PRO A 1 179 ? 5.427 61.687 -9.987 1.00 29.00 179 PRO A C 1
ATOM 1416 O O . PRO A 1 179 ? 5.105 62.272 -8.953 1.00 29.00 179 PRO A O 1
ATOM 1419 N N . SER A 1 180 ? 6.705 61.393 -10.243 1.00 26.41 180 SER A N 1
ATOM 1420 C CA . SER A 1 180 ? 7.836 61.793 -9.388 1.00 26.41 180 SER A CA 1
ATOM 1421 C C . SER A 1 180 ? 8.515 63.087 -9.876 1.00 26.41 180 SER A C 1
ATOM 1423 O O . SER A 1 180 ? 9.701 63.094 -10.201 1.00 26.41 180 SER A O 1
ATOM 1425 N N . SER A 1 181 ? 7.746 64.177 -9.943 1.00 27.81 181 SER A N 1
ATOM 1426 C CA . SER A 1 181 ? 8.212 65.566 -10.125 1.00 27.81 181 SER A CA 1
ATOM 1427 C C . SER A 1 181 ? 7.078 66.500 -9.674 1.00 27.81 181 SER A C 1
ATOM 1429 O O . SER A 1 181 ? 6.020 66.520 -10.294 1.00 27.81 181 SER A O 1
ATOM 1431 N N . ILE A 1 182 ? 7.133 67.129 -8.498 1.00 27.03 182 ILE A N 1
ATOM 1432 C CA . ILE A 1 182 ? 7.976 68.292 -8.161 1.00 27.03 182 ILE A CA 1
ATOM 1433 C C . ILE A 1 182 ? 7.729 69.471 -9.123 1.00 27.03 182 ILE A C 1
ATOM 1435 O O . ILE A 1 182 ? 8.385 69.587 -10.149 1.00 27.03 182 ILE A O 1
ATOM 1439 N N . ASN A 1 183 ? 6.839 70.362 -8.666 1.00 25.66 183 ASN A N 1
ATOM 1440 C CA . ASN A 1 183 ? 6.706 71.793 -8.978 1.00 25.66 183 ASN A CA 1
ATOM 1441 C C . ASN A 1 183 ? 6.231 72.259 -10.380 1.00 25.66 183 ASN A C 1
ATOM 1443 O O . ASN A 1 183 ? 6.603 71.730 -11.412 1.00 25.66 183 ASN A O 1
ATOM 1447 N N . GLU A 1 184 ? 5.421 73.333 -10.344 1.00 25.20 184 GLU A N 1
ATOM 1448 C CA . GLU A 1 184 ? 5.106 74.312 -11.410 1.00 25.20 184 GLU A CA 1
ATOM 1449 C C . GLU A 1 184 ? 4.629 73.774 -12.793 1.00 25.20 184 GLU A C 1
ATOM 1451 O O . GLU A 1 184 ? 5.401 73.316 -13.619 1.00 25.20 184 GLU A O 1
ATOM 1456 N N . THR A 1 185 ? 3.365 73.947 -13.217 1.00 27.52 185 THR A N 1
ATOM 1457 C CA . THR A 1 185 ? 2.777 75.280 -13.473 1.00 27.52 185 THR A CA 1
ATOM 1458 C C . THR A 1 185 ? 1.243 75.299 -13.703 1.00 27.52 185 THR A C 1
ATOM 1460 O O . THR A 1 185 ? 0.674 74.587 -14.518 1.00 27.52 185 THR A O 1
ATOM 1463 N N . LYS A 1 186 ? 0.589 76.233 -13.001 1.00 25.23 186 LYS A N 1
ATOM 1464 C CA . LYS A 1 186 ? -0.612 77.048 -13.320 1.00 25.23 186 LYS A CA 1
ATOM 1465 C C . LYS A 1 186 ? -1.448 76.801 -14.617 1.00 25.23 186 LYS A C 1
ATOM 1467 O O . LYS A 1 186 ? -1.063 77.259 -15.684 1.00 25.23 186 LYS A O 1
ATOM 1472 N N . LYS A 1 187 ? -2.741 76.488 -14.386 1.00 26.28 187 LYS A N 1
ATOM 1473 C CA . LYS A 1 187 ? -3.980 77.085 -14.986 1.00 26.28 187 LYS A CA 1
ATOM 1474 C C . LYS A 1 187 ? -4.323 76.907 -16.492 1.00 26.28 187 LYS A C 1
ATOM 1476 O O . LYS A 1 187 ? -3.526 77.206 -17.369 1.00 26.28 187 LYS A O 1
ATOM 1481 N N . LYS A 1 188 ? -5.645 76.746 -16.732 1.00 26.98 188 LYS A N 1
ATOM 1482 C CA . LYS A 1 188 ? -6.379 76.640 -18.027 1.00 26.98 188 LYS A CA 1
ATOM 1483 C C . LYS A 1 188 ? -6.191 75.268 -18.715 1.00 26.98 188 LYS A C 1
ATOM 1485 O O . LYS A 1 188 ? -5.168 74.639 -18.501 1.00 26.98 188 LYS A O 1
ATOM 1490 N N . VAL A 1 189 ? -7.123 74.731 -19.513 1.00 29.34 189 VAL A N 1
ATOM 1491 C CA . VAL A 1 189 ? -8.434 75.216 -20.019 1.00 29.34 189 VAL A CA 1
ATOM 1492 C C . VAL A 1 189 ? -9.558 74.249 -19.582 1.00 29.34 189 VAL A C 1
ATOM 1494 O O . VAL A 1 189 ? -9.289 73.090 -19.286 1.00 29.34 189 VAL A O 1
ATOM 1497 N N . GLN A 1 190 ? -10.804 74.728 -19.526 1.00 27.36 190 GLN A N 1
ATOM 1498 C CA . GLN A 1 190 ? -12.009 73.967 -19.162 1.00 27.36 190 GLN A CA 1
ATOM 1499 C C . GLN A 1 190 ? -12.969 73.847 -20.368 1.00 27.36 190 GLN A C 1
ATOM 1501 O O . GLN A 1 190 ? -12.867 74.657 -21.284 1.00 27.36 190 GLN A O 1
ATOM 1506 N N . GLU A 1 191 ? -13.905 72.882 -20.329 1.00 27.80 191 GLU A N 1
ATOM 1507 C CA . GLU A 1 191 ? -14.895 72.552 -21.386 1.00 27.80 191 GLU A CA 1
ATOM 1508 C C . GLU A 1 191 ? -14.269 71.927 -22.665 1.00 27.80 191 GLU A C 1
ATOM 1510 O O . GLU A 1 191 ? -13.119 72.182 -22.995 1.00 27.80 191 GLU A O 1
ATOM 1515 N N . GLN A 1 192 ? -14.914 71.003 -23.394 1.00 27.33 192 GLN A N 1
ATOM 1516 C CA . GLN A 1 192 ? -16.318 70.977 -23.836 1.00 27.33 192 GLN A CA 1
ATOM 1517 C C . GLN A 1 192 ? -16.941 69.564 -23.980 1.00 27.33 192 GLN A C 1
ATOM 1519 O O . GLN A 1 192 ? -16.235 68.602 -24.244 1.00 27.33 192 GLN A O 1
ATOM 1524 N N . LEU A 1 193 ? -18.285 69.516 -23.872 1.00 25.83 193 LEU A N 1
ATOM 1525 C CA . LEU A 1 193 ? -19.290 68.615 -24.499 1.00 25.83 193 LEU A CA 1
ATOM 1526 C C . LEU A 1 193 ? -18.951 67.107 -24.664 1.00 25.83 193 LEU A C 1
ATOM 1528 O O . LEU A 1 193 ? -18.005 66.739 -25.339 1.00 25.83 193 LEU A O 1
ATOM 1532 N N . ILE A 1 194 ? -19.719 66.123 -24.173 1.00 29.42 194 ILE A N 1
ATOM 1533 C CA . ILE A 1 194 ? -21.189 65.933 -24.087 1.00 29.42 194 ILE A CA 1
ATOM 1534 C C . ILE A 1 194 ? -21.926 66.020 -25.439 1.00 29.42 194 ILE A C 1
ATOM 1536 O O . ILE A 1 194 ? -22.399 67.100 -25.800 1.00 29.42 194 ILE A O 1
ATOM 1540 N N . LYS A 1 195 ? -22.176 64.863 -26.090 1.00 29.12 195 LYS A N 1
ATOM 1541 C CA . LYS A 1 195 ? -23.480 64.506 -26.712 1.00 29.12 195 LYS A CA 1
ATOM 1542 C C . LYS A 1 195 ? -23.567 63.059 -27.250 1.00 29.12 195 LYS A C 1
ATOM 1544 O O . LYS A 1 195 ? -22.570 62.455 -27.604 1.00 29.12 195 LYS A O 1
ATOM 1549 N N . GLN A 1 196 ? -24.817 62.581 -27.348 1.00 30.50 196 GLN A N 1
ATOM 1550 C CA . GLN A 1 196 ? -25.333 61.490 -28.205 1.00 30.50 196 GLN A CA 1
ATOM 1551 C C . GLN A 1 196 ? -24.926 60.020 -27.934 1.00 30.50 196 GLN A C 1
ATOM 1553 O O . GLN A 1 196 ? -24.128 59.413 -28.636 1.00 30.50 196 GLN A O 1
ATOM 1558 N N . THR A 1 197 ? -25.677 59.384 -27.028 1.00 27.31 197 THR A N 1
ATOM 1559 C CA . THR A 1 197 ? -26.172 57.999 -27.204 1.00 27.31 197 THR A CA 1
ATOM 1560 C C . THR A 1 197 ? -27.597 58.022 -27.780 1.00 27.31 197 THR A C 1
ATOM 1562 O O . THR A 1 197 ? -28.312 58.980 -27.472 1.00 27.31 197 THR A O 1
ATOM 1565 N N . ARG A 1 198 ? -28.043 56.968 -28.508 1.00 31.22 198 ARG A N 1
ATOM 1566 C CA . ARG A 1 198 ? -29.319 56.215 -28.270 1.00 31.22 198 ARG A CA 1
ATOM 1567 C C . ARG A 1 198 ? -29.787 55.255 -29.396 1.00 31.22 198 ARG A C 1
ATOM 1569 O O . ARG A 1 198 ? -29.562 55.543 -30.560 1.00 31.22 198 ARG A O 1
ATOM 1576 N N . VAL A 1 199 ? -30.620 54.268 -28.983 1.00 30.41 199 VAL A N 1
ATOM 1577 C CA . VAL A 1 199 ? -31.731 53.594 -29.734 1.00 30.41 199 VAL A CA 1
ATOM 1578 C C . VAL A 1 199 ? -31.315 52.540 -30.801 1.00 30.41 199 VAL A C 1
ATOM 1580 O O . VAL A 1 199 ? -30.298 52.729 -31.450 1.00 30.41 199 VAL A O 1
ATOM 1583 N N . VAL A 1 200 ? -31.984 51.380 -31.020 1.00 31.62 200 VAL A N 1
ATOM 1584 C CA . VAL A 1 200 ? -33.287 50.790 -30.562 1.00 31.62 200 VAL A CA 1
ATOM 1585 C C . VAL A 1 200 ? -33.139 49.343 -29.994 1.00 31.62 200 VAL A C 1
ATOM 1587 O O . VAL A 1 200 ? -32.112 48.704 -30.190 1.00 31.62 200 VAL A O 1
ATOM 1590 N N . GLU A 1 201 ? -34.198 48.792 -29.373 1.00 27.11 201 GLU A N 1
ATOM 1591 C CA . GLU A 1 201 ? -34.417 47.352 -29.064 1.00 27.11 201 GLU A CA 1
ATOM 1592 C C . GLU A 1 201 ? -35.379 46.664 -30.074 1.00 27.11 201 GLU A C 1
ATOM 1594 O O . GLU A 1 201 ? -36.186 47.376 -30.671 1.00 27.11 201 GLU A O 1
ATOM 1599 N N . GLN A 1 202 ? -35.425 45.311 -30.147 1.00 30.95 202 GLN A N 1
ATOM 1600 C CA . GLN A 1 202 ? -36.666 44.477 -30.219 1.00 30.95 202 GLN A CA 1
ATOM 1601 C C . GLN A 1 202 ? -36.401 42.935 -30.239 1.00 30.95 202 GLN A C 1
ATOM 1603 O O . GLN A 1 202 ? -35.250 42.517 -30.239 1.00 30.95 202 GLN A O 1
ATOM 1608 N N . LYS A 1 203 ? -37.438 42.064 -30.254 1.00 28.30 203 LYS A N 1
ATOM 1609 C CA . LYS A 1 203 ? -38.010 41.325 -29.087 1.00 28.30 203 LYS A CA 1
ATOM 1610 C C . LYS A 1 203 ? -38.810 40.055 -29.522 1.00 28.30 203 LYS A C 1
ATOM 1612 O O . LYS A 1 203 ? -39.236 40.031 -30.672 1.00 28.30 203 LYS A O 1
ATOM 1617 N N . LYS A 1 204 ? -39.134 39.130 -28.580 1.00 30.94 204 LYS A N 1
ATOM 1618 C CA . LYS A 1 204 ? -40.031 37.912 -28.630 1.00 30.94 204 LYS A CA 1
ATOM 1619 C C . LYS A 1 204 ? -39.336 36.534 -28.817 1.00 30.94 204 LYS A C 1
ATOM 1621 O O . LYS A 1 204 ? -38.318 36.500 -29.487 1.00 30.94 204 LYS A O 1
ATOM 1626 N N . ASN A 1 205 ? -39.843 35.371 -28.343 1.00 30.20 205 ASN A N 1
ATOM 1627 C CA . ASN A 1 205 ? -40.800 35.011 -27.253 1.00 30.20 205 ASN A CA 1
ATOM 1628 C C . ASN A 1 205 ? -40.769 33.480 -26.935 1.00 30.20 205 ASN A C 1
ATOM 1630 O O . ASN A 1 205 ? -40.699 32.707 -27.881 1.00 30.20 205 ASN A O 1
ATOM 1634 N N . MET A 1 206 ? -41.042 33.089 -25.666 1.00 26.20 206 MET A N 1
ATOM 1635 C CA . MET A 1 206 ? -41.589 31.770 -25.207 1.00 26.20 206 MET A CA 1
ATOM 1636 C C . MET A 1 206 ? -40.732 30.481 -25.425 1.00 26.20 206 MET A C 1
ATOM 1638 O O . MET A 1 206 ? -39.787 30.516 -26.198 1.00 26.20 206 MET A O 1
ATOM 1642 N N . SER A 1 207 ? -40.957 29.315 -24.773 1.00 29.81 207 SER A N 1
ATOM 1643 C CA . SER A 1 207 ? -41.697 28.934 -23.528 1.00 29.81 207 SER A CA 1
ATOM 1644 C C . SER A 1 207 ? -41.436 27.465 -23.096 1.00 29.81 207 SER A C 1
ATOM 1646 O O . SER A 1 207 ? -41.305 26.643 -23.989 1.00 29.81 207 SER A O 1
ATOM 1648 N N . VAL A 1 208 ? -41.520 27.173 -21.777 1.00 31.58 208 VAL A N 1
ATOM 1649 C CA . VAL A 1 208 ? -42.067 25.963 -21.067 1.00 31.58 208 VAL A CA 1
ATOM 1650 C C . VAL A 1 208 ? -41.674 24.549 -21.567 1.00 31.58 208 VAL A C 1
ATOM 1652 O O . VAL A 1 208 ? -41.857 24.246 -22.738 1.00 31.58 208 VAL A O 1
ATOM 1655 N N . SER A 1 209 ? -41.243 23.587 -20.737 1.00 28.38 209 SER A N 1
ATOM 1656 C CA . SER A 1 209 ? -41.268 23.395 -19.260 1.00 28.38 209 SER A CA 1
ATOM 1657 C C . SER A 1 209 ? -39.825 23.186 -18.692 1.00 28.38 209 SER A C 1
ATOM 1659 O O . SER A 1 209 ? -38.897 23.667 -19.339 1.00 28.38 209 SER A O 1
ATOM 1661 N N . ASP A 1 210 ? -39.465 22.645 -17.510 1.00 30.69 210 ASP A N 1
ATOM 1662 C CA . ASP A 1 210 ? -40.124 21.951 -16.372 1.00 30.69 210 ASP A CA 1
ATOM 1663 C C . ASP A 1 210 ? -39.752 22.596 -14.999 1.00 30.69 210 ASP A C 1
ATOM 1665 O O . ASP A 1 210 ? -39.604 23.815 -14.915 1.00 30.69 210 ASP A O 1
ATOM 1669 N N . GLU A 1 211 ? -39.658 21.813 -13.909 1.00 28.73 211 GLU A N 1
ATOM 1670 C CA . GLU A 1 211 ? -39.559 22.280 -12.509 1.00 28.73 211 GLU 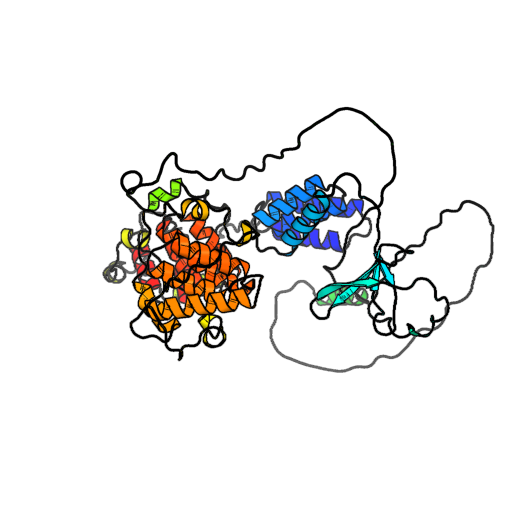A CA 1
ATOM 1671 C C . GLU A 1 211 ? -38.102 22.442 -11.977 1.00 28.73 211 GLU A C 1
ATOM 1673 O O . GLU A 1 211 ? -37.212 21.728 -12.430 1.00 28.73 211 GLU A O 1
ATOM 1678 N N . ILE A 1 212 ? -37.691 23.363 -11.074 1.00 32.06 212 ILE A N 1
ATOM 1679 C CA . ILE A 1 212 ? -38.336 24.250 -10.058 1.00 32.06 212 ILE A CA 1
ATOM 1680 C C . ILE A 1 212 ? -38.523 23.568 -8.670 1.00 32.06 212 ILE A C 1
ATOM 1682 O O . ILE A 1 212 ? -39.167 22.531 -8.604 1.00 32.06 212 ILE A O 1
ATOM 1686 N N . PRO A 1 213 ? -38.094 24.150 -7.519 1.00 38.34 213 PRO A N 1
ATOM 1687 C CA . PRO A 1 213 ? -36.982 25.085 -7.264 1.00 38.34 213 PRO A CA 1
ATOM 1688 C C . PRO A 1 213 ? -36.233 24.809 -5.918 1.00 38.34 213 PRO A C 1
ATOM 1690 O O . PRO A 1 213 ? -36.486 23.829 -5.224 1.00 38.34 213 PRO A O 1
ATOM 1693 N N . LEU A 1 214 ? -35.400 25.756 -5.466 1.00 35.38 214 LEU A N 1
ATOM 1694 C CA . LEU A 1 214 ? -35.517 26.329 -4.108 1.00 35.38 214 LEU A CA 1
ATOM 1695 C C . LEU A 1 214 ? -35.011 27.787 -4.133 1.00 35.38 214 LEU A C 1
ATOM 1697 O O . LEU A 1 214 ? -34.104 28.108 -4.898 1.00 35.38 214 LEU A O 1
ATOM 1701 N N . ASP A 1 215 ? -35.661 28.686 -3.388 1.00 29.80 215 ASP A N 1
ATOM 1702 C CA . ASP A 1 215 ? -35.684 30.132 -3.686 1.00 29.80 215 ASP A CA 1
ATOM 1703 C C . ASP A 1 215 ? -34.891 31.013 -2.704 1.00 29.80 215 ASP A C 1
ATOM 1705 O O . ASP A 1 215 ? -34.901 30.764 -1.502 1.00 29.80 215 ASP A O 1
ATOM 1709 N N . TYR A 1 216 ? -34.307 32.101 -3.230 1.00 32.44 216 TYR A N 1
ATOM 1710 C CA . TYR A 1 216 ? -34.127 33.370 -2.508 1.00 32.44 216 TYR A CA 1
ATOM 1711 C C . TYR A 1 216 ? -34.157 34.589 -3.455 1.00 32.44 216 TYR A C 1
ATOM 1713 O O . TYR A 1 216 ? -33.134 35.207 -3.764 1.00 32.44 216 TYR A O 1
ATOM 1721 N N . GLY A 1 217 ? -35.357 34.978 -3.900 1.00 32.88 217 GLY A N 1
ATOM 1722 C CA . GLY A 1 217 ? -35.650 36.313 -4.444 1.00 32.88 217 GLY A CA 1
ATOM 1723 C C . GLY A 1 217 ? -34.911 36.676 -5.737 1.00 32.88 217 GLY A C 1
ATOM 1724 O O . GLY A 1 217 ? -34.682 37.862 -6.011 1.00 32.88 217 GLY A O 1
ATOM 1725 N N . ALA A 1 218 ? -34.516 35.665 -6.515 1.00 41.50 218 ALA A N 1
ATOM 1726 C CA . ALA A 1 218 ? -33.456 35.788 -7.508 1.00 41.50 218 ALA A CA 1
ATOM 1727 C C . ALA A 1 218 ? -33.696 36.898 -8.541 1.00 41.50 218 ALA A C 1
ATOM 1729 O O . ALA A 1 218 ? -32.761 37.623 -8.848 1.00 41.50 218 ALA A O 1
ATOM 1730 N N . GLU A 1 219 ? -34.909 37.097 -9.071 1.00 40.91 219 GLU A N 1
ATOM 1731 C CA . GLU A 1 219 ? -35.062 37.912 -10.286 1.00 40.91 219 GLU A CA 1
ATOM 1732 C C . GLU A 1 219 ? -34.934 39.436 -10.086 1.00 40.91 219 GLU A C 1
ATOM 1734 O O . GLU A 1 219 ? -34.349 40.116 -10.930 1.00 40.91 219 GLU A O 1
ATOM 1739 N N . LYS A 1 220 ? -35.410 40.011 -8.970 1.00 44.41 220 LYS A N 1
ATOM 1740 C CA . LYS A 1 220 ? -35.184 41.450 -8.687 1.00 44.41 220 LYS A CA 1
ATOM 1741 C C . LYS A 1 220 ? -33.712 41.734 -8.377 1.00 44.41 220 LYS A C 1
ATOM 1743 O O . LYS A 1 220 ? -33.205 42.787 -8.766 1.00 44.41 220 LYS A O 1
ATOM 1748 N N . SER A 1 221 ? -33.033 40.794 -7.723 1.00 39.34 221 SER A N 1
ATOM 1749 C CA . SER A 1 221 ? -31.601 40.876 -7.424 1.00 39.34 221 SER A CA 1
ATOM 1750 C C . SER A 1 221 ? -30.751 40.635 -8.672 1.00 39.34 221 SER A C 1
ATOM 1752 O O . SER A 1 221 ? -29.844 41.417 -8.933 1.00 39.34 221 SER A O 1
ATOM 1754 N N . LEU A 1 222 ? -31.102 39.660 -9.517 1.00 40.97 222 LEU A N 1
ATOM 1755 C CA . LEU A 1 222 ? -30.498 39.420 -10.829 1.00 40.97 222 LEU A CA 1
ATOM 1756 C C . LEU A 1 222 ? -30.685 40.624 -11.741 1.00 40.97 222 LEU A C 1
ATOM 1758 O O . LEU A 1 222 ? -29.698 41.082 -12.285 1.00 40.97 222 LEU A O 1
ATOM 1762 N N . ARG A 1 223 ? -31.868 41.240 -11.839 1.00 48.84 223 ARG A N 1
ATOM 1763 C CA . ARG A 1 223 ? -32.045 42.481 -12.624 1.00 48.84 223 ARG A CA 1
ATOM 1764 C C . ARG A 1 223 ? -31.270 43.687 -12.053 1.00 48.84 223 ARG A C 1
ATOM 1766 O O . ARG A 1 223 ? -31.107 44.686 -12.753 1.00 48.84 223 ARG A O 1
ATOM 1773 N N . LYS A 1 224 ? -30.778 43.610 -10.807 1.00 45.81 224 LYS A N 1
ATOM 1774 C CA . LYS A 1 224 ? -29.819 44.561 -10.207 1.00 45.81 224 LYS A CA 1
ATOM 1775 C C . LYS A 1 224 ? -28.373 44.191 -10.569 1.00 45.81 224 LYS A C 1
ATOM 1777 O O . LYS A 1 224 ? -27.649 45.034 -11.081 1.00 45.81 224 LYS A O 1
ATOM 1782 N N . ILE A 1 225 ? -27.992 42.926 -10.393 1.00 41.53 225 ILE A N 1
ATOM 1783 C CA . ILE A 1 225 ? -26.667 42.369 -10.715 1.00 41.53 225 ILE A CA 1
ATOM 1784 C C . ILE A 1 225 ? -26.386 42.452 -12.225 1.00 41.53 225 ILE A C 1
ATOM 1786 O O . ILE A 1 225 ? -25.318 42.893 -12.612 1.00 41.53 225 ILE A O 1
ATOM 1790 N N . GLN A 1 226 ? -27.366 42.165 -13.080 1.00 44.44 226 GLN A N 1
ATOM 1791 C CA . GLN A 1 226 ? -27.333 42.311 -14.543 1.00 44.44 226 GLN A CA 1
ATOM 1792 C C . GLN A 1 226 ? -27.237 43.774 -14.999 1.00 44.44 226 GLN A C 1
ATOM 1794 O O . GLN A 1 226 ? -26.762 44.043 -16.097 1.00 44.44 226 GLN A O 1
ATOM 1799 N N . LYS A 1 227 ? -27.637 44.734 -14.151 1.00 45.81 227 LYS A N 1
ATOM 1800 C CA . LYS A 1 227 ? -27.356 46.168 -14.346 1.00 45.81 227 LYS A CA 1
ATOM 1801 C C . LYS A 1 227 ? -25.978 46.597 -13.828 1.00 45.81 227 LYS A C 1
ATOM 1803 O O . LYS A 1 227 ? -25.584 47.732 -14.069 1.00 45.81 227 LYS A O 1
ATOM 1808 N N . MET A 1 228 ? -25.258 45.712 -13.140 1.00 38.16 228 MET A N 1
ATOM 1809 C CA . MET A 1 228 ? -23.873 45.901 -12.692 1.00 38.16 228 MET A CA 1
ATOM 1810 C C . MET A 1 228 ? -22.880 45.023 -13.483 1.00 38.16 228 MET A C 1
ATOM 1812 O O . MET A 1 228 ? -21.683 45.280 -13.447 1.00 38.16 228 MET A O 1
ATOM 1816 N N . SER A 1 229 ? -23.347 44.004 -14.217 1.00 33.03 229 SER A N 1
ATOM 1817 C CA . SER A 1 229 ? -22.505 42.990 -14.862 1.00 33.03 229 SER A CA 1
ATOM 1818 C C . SER A 1 229 ? -22.258 43.247 -16.354 1.00 33.03 229 SER A C 1
ATOM 1820 O O . SER A 1 229 ? -22.703 42.479 -17.210 1.00 33.03 229 SER A O 1
ATOM 1822 N N . ALA A 1 230 ? -21.487 44.288 -16.667 1.00 32.25 230 ALA A N 1
ATOM 1823 C CA . ALA A 1 230 ? -20.654 44.312 -17.871 1.00 32.25 230 ALA A CA 1
ATOM 1824 C C . ALA A 1 230 ? -19.492 45.317 -17.705 1.00 32.25 230 ALA A C 1
ATOM 1826 O O . ALA A 1 230 ? -19.773 46.438 -17.281 1.00 32.25 230 ALA A O 1
ATOM 1827 N N . PRO A 1 231 ? -18.233 44.999 -18.088 1.00 36.28 231 PRO A N 1
ATOM 1828 C CA . PRO A 1 231 ? -17.721 43.740 -18.649 1.00 36.28 231 PRO A CA 1
ATOM 1829 C C . PRO A 1 231 ? -16.584 43.066 -17.834 1.00 36.28 231 PRO A C 1
ATOM 1831 O O . PRO A 1 231 ? -15.933 43.676 -16.999 1.00 36.28 231 PRO A O 1
ATOM 1834 N N . SER A 1 232 ? -16.277 41.816 -18.207 1.00 34.31 232 SER A N 1
ATOM 1835 C CA . SER A 1 232 ? -14.975 41.132 -18.046 1.00 34.31 232 SER A CA 1
ATOM 1836 C C . SER A 1 232 ? -14.403 40.866 -16.636 1.00 34.31 232 SER A C 1
ATOM 1838 O O . SER A 1 232 ? -13.541 41.588 -16.147 1.00 34.31 232 SER A O 1
ATOM 1840 N N . THR A 1 233 ? -14.701 39.678 -16.098 1.00 32.44 233 THR A N 1
ATOM 1841 C CA . THR A 1 233 ? -13.903 38.992 -15.056 1.00 32.44 233 THR A CA 1
ATOM 1842 C C . THR A 1 233 ? -13.403 37.620 -15.539 1.00 32.44 233 THR A C 1
ATOM 1844 O O . THR A 1 233 ? -13.673 36.581 -14.938 1.00 32.44 233 THR A O 1
ATOM 1847 N N . LYS A 1 234 ? -12.670 37.593 -16.663 1.00 29.52 234 LYS A N 1
ATOM 1848 C CA . LYS A 1 234 ? -11.915 36.392 -17.068 1.00 29.52 234 LYS A CA 1
ATOM 1849 C C . LYS A 1 234 ? -10.723 36.161 -16.126 1.00 29.52 234 LYS A C 1
ATOM 1851 O O . LYS A 1 234 ? -10.082 37.115 -15.704 1.00 29.52 234 LYS A O 1
ATOM 1856 N N . ASN A 1 235 ? -10.424 34.885 -15.876 1.00 29.44 235 ASN A N 1
ATOM 1857 C CA . ASN A 1 235 ? -9.241 34.366 -15.177 1.00 29.44 235 ASN A CA 1
ATOM 1858 C C . ASN A 1 235 ? -9.090 34.805 -13.705 1.00 29.44 235 ASN A C 1
ATOM 1860 O O . ASN A 1 235 ? -8.167 35.523 -13.335 1.00 29.44 235 ASN A O 1
ATOM 1864 N N . PHE A 1 236 ? -9.930 34.248 -12.826 1.00 28.17 236 PHE A N 1
ATOM 1865 C CA . PHE A 1 236 ? -9.476 33.977 -11.457 1.00 28.17 236 PHE A CA 1
ATOM 1866 C C . PHE A 1 236 ? -8.473 32.803 -11.510 1.00 28.17 236 PHE A C 1
ATOM 1868 O O . PHE A 1 236 ? -8.732 31.844 -12.233 1.00 28.17 236 PHE A O 1
ATOM 1875 N N . PHE A 1 237 ? -7.374 32.871 -10.745 1.00 27.31 237 PHE A N 1
ATOM 1876 C CA . PHE A 1 237 ? -6.233 31.925 -10.743 1.00 27.31 237 PHE A CA 1
ATOM 1877 C C . PHE A 1 237 ? -5.241 32.006 -11.930 1.00 27.31 237 PHE A C 1
ATOM 1879 O O . PHE A 1 237 ? -4.969 30.999 -12.578 1.00 27.31 237 PHE A O 1
ATOM 1886 N N . GLN A 1 238 ? -4.631 33.175 -12.174 1.00 26.94 238 GLN A N 1
ATOM 1887 C CA . GLN A 1 238 ? -3.364 33.291 -12.929 1.00 26.94 238 GLN A CA 1
ATOM 1888 C C . GLN A 1 238 ? -2.677 34.649 -12.650 1.00 26.94 238 GLN A C 1
ATOM 1890 O O . GLN A 1 238 ? -2.898 35.620 -13.367 1.00 26.94 238 GLN A O 1
ATOM 1895 N N . SER A 1 239 ? -1.880 34.747 -11.577 1.00 26.23 239 SER A N 1
ATOM 1896 C CA . SER A 1 239 ? -1.143 35.979 -11.229 1.00 26.23 239 SER A CA 1
ATOM 1897 C C . SER A 1 239 ? -0.018 35.732 -10.216 1.00 26.23 239 SER A C 1
ATOM 1899 O O . SER A 1 239 ? -0.272 35.201 -9.133 1.00 26.23 239 SER A O 1
ATOM 1901 N N . GLU A 1 240 ? 1.199 36.161 -10.544 1.00 25.28 240 GLU A N 1
ATOM 1902 C CA . GLU A 1 240 ? 2.361 36.183 -9.642 1.00 25.28 240 GLU A CA 1
ATOM 1903 C C . GLU A 1 240 ? 2.291 37.351 -8.638 1.00 25.28 240 GLU A C 1
ATOM 1905 O O . GLU A 1 240 ? 1.529 38.302 -8.819 1.00 25.28 240 GLU A O 1
ATOM 1910 N N . ILE A 1 241 ? 3.123 37.303 -7.590 1.00 27.30 241 ILE A N 1
ATOM 1911 C CA . ILE A 1 241 ? 3.340 38.406 -6.641 1.00 27.30 241 ILE A CA 1
ATOM 1912 C C . ILE A 1 241 ? 4.847 38.675 -6.567 1.00 27.30 241 ILE A C 1
ATOM 1914 O O . ILE A 1 241 ? 5.616 37.771 -6.252 1.00 27.30 241 ILE A O 1
ATOM 1918 N N . LEU A 1 242 ? 5.257 39.919 -6.830 1.00 27.55 242 LEU A N 1
ATOM 1919 C CA . LEU A 1 242 ? 6.647 40.385 -6.765 1.00 27.55 242 LEU A CA 1
ATOM 1920 C C . LEU A 1 242 ? 6.709 41.756 -6.079 1.00 27.55 242 LEU A C 1
ATOM 1922 O O . LEU A 1 242 ? 5.971 42.672 -6.450 1.00 27.55 242 LEU A O 1
ATOM 1926 N N . PHE A 1 243 ? 7.621 41.905 -5.117 1.00 28.36 243 PHE A N 1
ATOM 1927 C CA . PHE A 1 243 ? 7.921 43.168 -4.434 1.00 28.36 243 PHE A CA 1
ATOM 1928 C C . PHE A 1 243 ? 9.346 43.652 -4.753 1.00 28.36 243 PHE A C 1
ATOM 1930 O O . PHE A 1 243 ? 10.172 42.900 -5.273 1.00 28.36 243 PHE A O 1
ATOM 1937 N N . THR A 1 244 ? 9.610 44.931 -4.473 1.00 27.56 244 THR A N 1
ATOM 1938 C CA . THR A 1 244 ? 10.857 45.649 -4.791 1.00 27.56 244 THR A CA 1
ATOM 1939 C C . THR A 1 244 ? 11.474 46.273 -3.531 1.00 27.56 244 THR A C 1
ATOM 1941 O O . THR A 1 244 ? 10.733 46.793 -2.701 1.00 27.56 244 THR A O 1
ATOM 1944 N N . GLU A 1 245 ? 12.799 46.216 -3.394 1.00 28.19 245 GLU A N 1
ATOM 1945 C CA . GLU A 1 245 ? 13.574 46.660 -2.222 1.00 28.19 245 GLU A CA 1
ATOM 1946 C C . GLU A 1 245 ? 13.761 48.187 -2.147 1.00 28.19 245 GLU A C 1
ATOM 1948 O O . GLU A 1 245 ? 13.676 48.866 -3.171 1.00 28.19 245 GLU A O 1
ATOM 1953 N N . ASN A 1 246 ? 14.065 48.709 -0.947 1.00 28.09 246 ASN A N 1
ATOM 1954 C CA . ASN A 1 246 ? 15.282 49.510 -0.731 1.00 28.09 246 ASN A CA 1
ATOM 1955 C C . ASN A 1 246 ? 15.579 49.790 0.762 1.00 28.09 246 ASN A C 1
ATOM 1957 O O . ASN A 1 246 ? 14.668 49.970 1.566 1.00 28.09 246 ASN A O 1
ATOM 1961 N N . ASP A 1 247 ? 16.880 49.852 1.063 1.00 29.09 247 ASP A N 1
ATOM 1962 C CA . ASP A 1 247 ? 17.603 50.380 2.237 1.00 29.09 247 ASP A CA 1
ATOM 1963 C C . ASP A 1 247 ? 16.842 50.971 3.448 1.00 29.09 247 ASP A C 1
ATOM 1965 O O . ASP A 1 247 ? 16.236 52.035 3.341 1.00 29.09 247 ASP A O 1
ATOM 1969 N N . VAL A 1 248 ? 17.135 50.436 4.650 1.00 27.70 248 VAL A N 1
ATOM 1970 C CA . VAL A 1 248 ? 17.773 51.198 5.757 1.00 27.70 248 VAL A CA 1
ATOM 1971 C C . VAL A 1 248 ? 18.825 50.306 6.455 1.00 27.70 248 VAL A C 1
ATOM 1973 O O . VAL A 1 248 ? 18.773 49.081 6.404 1.00 27.70 248 VAL A O 1
ATOM 1976 N N . GLN A 1 249 ? 19.828 50.953 7.049 1.00 29.30 249 GLN A N 1
ATOM 1977 C CA . GLN A 1 249 ? 21.076 50.418 7.599 1.00 29.30 249 GLN A CA 1
ATOM 1978 C C . GLN A 1 249 ? 20.940 49.498 8.833 1.00 29.30 249 GLN A C 1
ATOM 1980 O O . GLN A 1 249 ? 20.048 49.673 9.651 1.00 29.30 249 GLN A O 1
ATOM 1985 N N . LYS A 1 250 ? 21.947 48.619 8.984 1.00 31.58 250 LYS A N 1
ATOM 1986 C CA . LYS A 1 250 ? 22.576 48.110 10.227 1.00 31.58 250 LYS A CA 1
ATOM 1987 C C . LYS A 1 250 ? 21.781 48.184 11.546 1.00 31.58 250 LYS A C 1
ATOM 1989 O O . LYS A 1 250 ? 21.680 49.256 12.130 1.00 31.58 250 LYS A O 1
ATOM 1994 N N . GLU A 1 251 ? 21.582 47.020 12.164 1.00 29.36 251 GLU A N 1
ATOM 1995 C CA . GLU A 1 251 ? 21.922 46.851 13.586 1.00 29.36 251 GLU A CA 1
ATOM 1996 C C . GLU A 1 251 ? 22.381 45.407 13.878 1.00 29.36 251 GLU A C 1
ATOM 1998 O O . GLU A 1 251 ? 22.343 44.553 12.988 1.00 29.36 251 GLU A O 1
ATOM 2003 N N . ASN A 1 252 ? 22.939 45.167 15.068 1.00 28.17 252 ASN A N 1
ATOM 2004 C CA . ASN A 1 252 ? 23.641 43.926 15.425 1.00 28.17 252 ASN A CA 1
ATOM 2005 C C . ASN A 1 252 ? 22.718 42.878 16.087 1.00 28.17 252 ASN A C 1
ATOM 2007 O O . ASN A 1 252 ? 21.617 43.188 16.516 1.00 28.17 252 ASN A O 1
ATOM 2011 N N . GLU A 1 253 ? 23.249 41.658 16.241 1.00 28.77 253 GLU A N 1
ATOM 2012 C CA . GLU A 1 253 ? 22.895 40.696 17.305 1.00 28.77 253 GLU A CA 1
ATOM 2013 C C . GLU A 1 253 ? 21.413 40.295 17.471 1.00 28.77 253 GLU A C 1
ATOM 2015 O O . GLU A 1 253 ? 20.709 40.794 18.339 1.00 28.77 253 GLU A O 1
ATOM 2020 N N . MET A 1 254 ? 21.007 39.219 16.784 1.00 28.69 254 MET A N 1
ATOM 2021 C CA . MET A 1 254 ? 20.565 37.990 17.475 1.00 28.69 254 MET A CA 1
ATOM 2022 C C . MET A 1 254 ? 20.475 36.797 16.508 1.00 28.69 254 MET A C 1
ATOM 2024 O O . MET A 1 254 ? 19.815 36.864 15.474 1.00 28.69 254 MET A O 1
ATOM 2028 N N . ILE A 1 255 ? 21.121 35.678 16.857 1.00 32.28 255 ILE A N 1
ATOM 2029 C CA . ILE A 1 255 ? 20.986 34.400 16.138 1.00 32.28 255 ILE A CA 1
ATOM 2030 C C . ILE A 1 255 ? 19.859 33.599 16.801 1.00 32.28 255 ILE A C 1
ATOM 2032 O O . ILE A 1 255 ? 20.110 32.633 17.521 1.00 32.28 255 ILE A O 1
ATOM 2036 N N . ASP A 1 256 ? 18.609 33.999 16.563 1.00 31.48 256 ASP A N 1
ATOM 2037 C CA . ASP A 1 256 ? 17.464 33.152 16.906 1.00 31.48 256 ASP A CA 1
ATOM 2038 C C . ASP A 1 256 ? 17.262 32.095 15.818 1.00 31.48 256 ASP A C 1
ATOM 2040 O O . ASP A 1 256 ? 16.871 32.372 14.680 1.00 31.48 256 ASP A O 1
ATOM 2044 N N . SER A 1 257 ? 17.542 30.844 16.177 1.00 32.09 257 SER A N 1
ATOM 2045 C CA . SER A 1 257 ? 17.279 29.693 15.318 1.00 32.09 257 SER A CA 1
ATOM 2046 C C . SER A 1 257 ? 15.786 29.353 15.347 1.00 32.09 257 SER A C 1
ATOM 2048 O O . SER A 1 257 ? 15.323 28.610 16.207 1.00 32.09 257 SER A O 1
ATOM 2050 N N . TRP A 1 258 ? 15.019 29.900 14.397 1.00 35.41 258 TRP A N 1
ATOM 2051 C CA . TRP A 1 258 ? 13.565 29.698 14.273 1.00 35.41 258 TRP A CA 1
ATOM 2052 C C . TRP A 1 258 ? 13.180 28.282 13.801 1.00 35.41 258 TRP A C 1
ATOM 2054 O O . TRP A 1 258 ? 12.519 28.085 12.776 1.00 35.41 258 TRP A O 1
ATOM 2064 N N . VAL A 1 259 ? 13.560 27.275 14.589 1.00 31.52 259 VAL A N 1
ATOM 2065 C CA . VAL A 1 259 ? 12.984 25.933 14.546 1.00 31.52 259 VAL A CA 1
ATOM 2066 C C . VAL A 1 259 ? 11.579 26.019 15.137 1.00 31.52 259 VAL A C 1
ATOM 2068 O O . VAL A 1 259 ? 11.361 25.837 16.331 1.00 31.52 259 VAL A O 1
ATOM 2071 N N . ILE A 1 260 ? 10.596 26.304 14.282 1.00 37.41 260 ILE A N 1
ATOM 2072 C CA . ILE A 1 260 ? 9.209 25.976 14.608 1.00 37.41 260 ILE A CA 1
ATOM 2073 C C . ILE A 1 260 ? 9.122 24.450 14.590 1.00 37.41 260 ILE A C 1
ATOM 2075 O O . ILE A 1 260 ? 9.028 23.849 13.514 1.00 37.41 260 ILE A O 1
ATOM 2079 N N . ASP A 1 261 ? 9.157 23.842 15.777 1.00 30.20 261 ASP A N 1
ATOM 2080 C CA . ASP A 1 261 ? 8.872 22.423 15.994 1.00 30.20 261 ASP A CA 1
ATOM 2081 C C . ASP A 1 261 ? 7.410 22.130 15.623 1.00 30.20 261 ASP A C 1
ATOM 2083 O O . ASP A 1 261 ? 6.504 22.044 16.457 1.00 30.20 261 ASP A O 1
ATOM 2087 N N . VAL A 1 262 ? 7.173 21.953 14.321 1.00 33.91 262 VAL A N 1
ATOM 2088 C CA . VAL A 1 262 ? 5.994 21.247 13.832 1.00 33.91 262 VAL A CA 1
ATOM 2089 C C . VAL A 1 262 ? 6.079 19.852 14.433 1.00 33.91 262 VAL A C 1
ATOM 2091 O O . VAL A 1 262 ? 6.919 19.047 14.031 1.00 33.91 262 VAL A O 1
ATOM 2094 N N . SER A 1 263 ? 5.217 19.588 15.413 1.00 33.44 263 SER A N 1
ATOM 2095 C CA . SER A 1 263 ? 5.109 18.296 16.088 1.00 33.44 263 SER A CA 1
ATOM 2096 C C . SER A 1 263 ? 4.501 17.263 15.141 1.00 33.44 263 SER A C 1
ATOM 2098 O O . SER A 1 263 ? 3.343 16.879 15.266 1.00 33.44 263 SER A O 1
ATOM 2100 N N . VAL A 1 264 ? 5.291 16.843 14.152 1.00 42.44 264 VAL A N 1
ATOM 2101 C CA . VAL A 1 264 ? 5.032 15.647 13.356 1.00 42.44 264 VAL A CA 1
ATOM 2102 C C . VAL A 1 264 ? 5.111 14.462 14.310 1.00 42.44 264 VAL A C 1
ATOM 2104 O O . VAL A 1 264 ? 6.114 14.314 15.015 1.00 42.44 264 VAL A O 1
ATOM 2107 N N . ASP A 1 265 ? 4.073 13.626 14.329 1.00 50.97 265 ASP A N 1
ATOM 2108 C CA . ASP A 1 265 ? 4.051 12.410 15.139 1.00 50.97 265 ASP A CA 1
ATOM 2109 C C . ASP A 1 265 ? 5.308 11.580 14.862 1.00 50.97 265 ASP A C 1
ATOM 2111 O O . ASP A 1 265 ? 5.527 11.085 13.751 1.00 50.97 265 ASP A O 1
ATOM 2115 N N . LYS A 1 266 ? 6.173 11.456 15.875 1.00 56.28 266 LYS A N 1
ATOM 2116 C CA . LYS A 1 266 ? 7.440 10.734 15.741 1.00 56.28 266 LYS A CA 1
ATOM 2117 C C . LYS A 1 266 ? 7.128 9.265 15.485 1.00 56.28 266 LYS A C 1
ATOM 2119 O O . LYS A 1 266 ? 6.689 8.560 16.391 1.00 56.28 266 LYS A O 1
ATOM 2124 N N . ILE A 1 267 ? 7.378 8.826 14.249 1.00 62.00 267 ILE A N 1
ATOM 2125 C CA . ILE A 1 267 ? 7.205 7.442 13.795 1.00 62.00 267 ILE A CA 1
ATOM 2126 C C . ILE A 1 267 ? 7.809 6.501 14.840 1.00 62.00 267 ILE A C 1
ATOM 2128 O O . ILE A 1 267 ? 9.003 6.582 15.140 1.00 62.00 267 ILE A O 1
ATOM 2132 N N . ILE A 1 268 ? 6.979 5.620 15.403 1.00 69.81 268 ILE A N 1
ATOM 2133 C CA . ILE A 1 268 ? 7.369 4.721 16.493 1.00 69.81 268 ILE A CA 1
ATOM 2134 C C . ILE A 1 268 ? 8.205 3.577 15.908 1.00 69.81 268 ILE A C 1
ATOM 2136 O O . ILE A 1 268 ? 7.725 2.471 15.658 1.00 69.81 268 ILE A O 1
ATOM 2140 N N . ILE A 1 269 ? 9.485 3.862 15.661 1.00 71.25 269 ILE A N 1
ATOM 2141 C CA . ILE A 1 269 ? 10.462 2.863 15.234 1.00 71.25 269 ILE A CA 1
ATOM 2142 C C . ILE A 1 269 ? 10.666 1.881 16.403 1.00 71.25 269 ILE A C 1
ATOM 2144 O O . ILE A 1 269 ? 11.076 2.299 17.490 1.00 71.25 269 ILE A O 1
ATOM 2148 N N . PRO A 1 270 ? 10.390 0.577 16.222 1.00 78.31 270 PRO A N 1
ATOM 2149 C CA . PRO A 1 270 ? 10.512 -0.395 17.297 1.00 78.31 270 PRO A CA 1
ATOM 2150 C C . PRO A 1 270 ? 11.972 -0.556 17.727 1.00 78.31 270 PRO A C 1
ATOM 2152 O O . PRO A 1 270 ? 12.865 -0.763 16.904 1.00 78.31 270 PRO A O 1
ATOM 2155 N N . GLN A 1 271 ? 12.213 -0.524 19.041 1.00 71.81 271 GLN A N 1
ATOM 2156 C CA . GLN A 1 271 ? 13.513 -0.863 19.619 1.00 71.81 271 GLN A CA 1
ATOM 2157 C C . GLN A 1 271 ? 13.797 -2.354 19.385 1.00 71.81 271 GLN A C 1
ATOM 2159 O O . GLN A 1 271 ? 13.289 -3.211 20.115 1.00 71.81 271 GLN A O 1
ATOM 2164 N N . GLY A 1 272 ? 14.564 -2.662 18.336 1.00 78.81 272 GLY A N 1
ATOM 2165 C CA . GLY A 1 272 ? 14.859 -4.022 17.877 1.00 78.81 272 GLY A CA 1
ATOM 2166 C C . GLY A 1 272 ? 13.795 -4.612 16.939 1.00 78.81 272 GLY A C 1
ATOM 2167 O O . GLY A 1 272 ? 12.627 -4.222 16.970 1.00 78.81 272 GLY A O 1
ATOM 2168 N N . ARG A 1 273 ? 14.211 -5.580 16.109 1.00 85.81 273 ARG A N 1
ATOM 2169 C CA . ARG A 1 273 ? 13.393 -6.190 15.045 1.00 85.81 273 ARG A CA 1
ATOM 2170 C C . ARG A 1 273 ? 12.073 -6.768 15.579 1.00 85.81 273 ARG A C 1
ATOM 2172 O O . ARG A 1 273 ? 12.054 -7.449 16.606 1.00 85.81 273 ARG A O 1
ATOM 2179 N N . LEU A 1 274 ? 10.976 -6.536 14.859 1.00 88.00 274 LEU A N 1
ATOM 2180 C CA . LEU A 1 274 ? 9.683 -7.165 15.133 1.00 88.00 274 LEU A CA 1
ATOM 2181 C C . LEU A 1 274 ? 9.722 -8.662 14.796 1.00 88.00 274 LEU A C 1
ATOM 2183 O O . LEU A 1 274 ? 10.296 -9.080 13.790 1.00 88.00 274 LEU A O 1
ATOM 2187 N N . THR A 1 275 ? 9.085 -9.472 15.640 1.00 88.50 275 THR A N 1
ATOM 2188 C CA . THR A 1 275 ? 8.960 -10.926 15.479 1.00 88.50 275 THR A CA 1
ATOM 2189 C C . THR A 1 275 ? 7.579 -11.380 15.942 1.00 88.50 275 THR A C 1
ATOM 2191 O O . THR A 1 275 ? 6.979 -10.750 16.814 1.00 88.50 275 THR A O 1
ATOM 2194 N N . LEU A 1 276 ? 7.098 -12.512 15.419 1.00 89.75 276 LEU A N 1
ATOM 2195 C CA . LEU A 1 276 ? 5.822 -13.114 15.836 1.00 89.75 276 LEU A CA 1
ATOM 2196 C C . LEU A 1 276 ? 5.790 -13.506 17.326 1.00 89.75 276 LEU A C 1
ATOM 2198 O O . LEU A 1 276 ? 4.718 -13.602 17.907 1.00 89.75 276 LEU A O 1
ATOM 2202 N N . ALA A 1 277 ? 6.950 -13.696 17.965 1.00 89.56 277 ALA A N 1
ATOM 2203 C CA . ALA A 1 277 ? 7.037 -13.928 19.408 1.00 89.56 277 ALA A CA 1
ATOM 2204 C C . ALA A 1 277 ? 6.790 -12.646 20.229 1.00 89.56 277 ALA A C 1
ATOM 2206 O O . ALA A 1 277 ? 6.190 -12.705 21.298 1.00 89.56 277 ALA A O 1
ATOM 2207 N N . ARG A 1 278 ? 7.229 -11.481 19.728 1.00 88.50 278 ARG A N 1
ATOM 2208 C CA . ARG A 1 278 ? 7.010 -10.170 20.369 1.00 88.50 278 ARG A CA 1
ATOM 2209 C C . ARG A 1 278 ? 5.619 -9.605 20.073 1.00 88.50 278 ARG A C 1
ATOM 2211 O O . ARG A 1 278 ? 5.041 -8.919 20.910 1.00 88.50 278 ARG A O 1
ATOM 2218 N N . VAL A 1 279 ? 5.101 -9.874 18.877 1.00 90.69 279 VAL A N 1
ATOM 2219 C CA . VAL A 1 279 ? 3.811 -9.388 18.378 1.00 90.69 279 VAL A CA 1
ATOM 2220 C C . VAL A 1 279 ? 3.066 -10.584 17.759 1.00 90.69 279 VAL A C 1
ATOM 2222 O O . VAL A 1 279 ? 3.208 -10.847 16.567 1.00 90.69 279 VAL A O 1
ATOM 2225 N N . PRO A 1 280 ? 2.316 -11.366 18.561 1.00 89.88 280 PRO A N 1
ATOM 2226 C CA . PRO A 1 280 ? 1.664 -12.590 18.083 1.00 89.88 280 PRO A CA 1
ATOM 2227 C C . PRO A 1 280 ? 0.360 -12.330 17.314 1.00 89.88 280 PRO A C 1
ATOM 2229 O O . PRO A 1 280 ? -0.023 -13.112 16.447 1.00 89.88 280 PRO A O 1
ATOM 2232 N N . GLU A 1 281 ? -0.320 -11.217 17.595 1.00 89.31 281 GLU A N 1
ATOM 2233 C CA . GLU A 1 281 ? -1.589 -10.839 16.965 1.00 89.31 281 GLU A CA 1
ATOM 2234 C C . GLU A 1 281 ? -1.385 -9.691 15.977 1.00 89.31 281 GLU A C 1
ATOM 2236 O O . GLU A 1 281 ? -0.885 -8.632 16.356 1.00 89.31 281 GLU A O 1
ATOM 2241 N N . ARG A 1 282 ? -1.893 -9.850 14.747 1.00 91.69 282 ARG A N 1
ATOM 2242 C CA . ARG A 1 282 ? -1.804 -8.846 13.672 1.00 91.69 282 ARG A CA 1
ATOM 2243 C C . ARG A 1 282 ? -2.219 -7.443 14.116 1.00 91.69 282 ARG A C 1
ATOM 2245 O O . ARG A 1 282 ? -1.576 -6.468 13.749 1.00 91.69 282 ARG A O 1
ATOM 2252 N N . ARG A 1 283 ? -3.262 -7.326 14.942 1.00 88.81 283 ARG A N 1
ATOM 2253 C CA . ARG A 1 283 ? -3.771 -6.028 15.412 1.00 88.81 283 ARG A CA 1
ATOM 2254 C C . ARG A 1 283 ? -2.890 -5.341 16.458 1.00 88.81 283 ARG A C 1
ATOM 2256 O O . ARG A 1 283 ? -3.019 -4.136 16.622 1.00 88.81 283 ARG A O 1
ATOM 2263 N N . LYS A 1 284 ? -1.937 -6.037 17.089 1.00 92.00 284 LYS A N 1
ATOM 2264 C CA . LYS A 1 284 ? -0.931 -5.408 17.968 1.00 92.00 284 LYS A CA 1
ATOM 2265 C C . LYS A 1 284 ? 0.130 -4.615 17.187 1.00 92.00 284 LYS A C 1
ATOM 2267 O O . LYS A 1 284 ? 0.825 -3.803 17.787 1.00 92.00 284 LYS A O 1
ATOM 2272 N N . MET A 1 285 ? 0.186 -4.751 15.856 1.00 92.12 285 MET A N 1
ATOM 2273 C CA . MET A 1 285 ? 0.976 -3.869 14.980 1.00 92.12 285 MET A CA 1
ATOM 2274 C C . MET A 1 285 ? 0.514 -2.405 15.012 1.00 92.12 285 MET A C 1
ATOM 2276 O O . MET A 1 285 ? 1.316 -1.521 14.724 1.00 92.12 285 MET A O 1
ATOM 2280 N N . ILE A 1 286 ? -0.733 -2.128 15.418 1.00 91.06 286 ILE A N 1
ATOM 2281 C CA . ILE A 1 286 ? -1.282 -0.765 15.525 1.00 91.06 286 ILE A CA 1
ATOM 2282 C C . ILE A 1 286 ? -0.485 0.132 16.492 1.00 91.06 286 ILE A C 1
ATOM 2284 O O . ILE A 1 286 ? -0.518 1.349 16.365 1.00 91.06 286 ILE A O 1
ATOM 2288 N N . ALA A 1 287 ? 0.275 -0.462 17.422 1.00 90.31 287 ALA A N 1
ATOM 2289 C CA . ALA A 1 287 ? 1.168 0.244 18.344 1.00 90.31 287 ALA A CA 1
ATOM 2290 C C . ALA A 1 287 ? 2.440 0.818 17.678 1.00 90.31 287 ALA A C 1
ATOM 2292 O O . ALA A 1 287 ? 3.189 1.545 18.328 1.00 90.31 287 ALA A O 1
ATOM 2293 N N . PHE A 1 288 ? 2.687 0.491 16.405 1.00 90.69 288 PHE A N 1
ATOM 2294 C CA . PHE A 1 288 ? 3.773 1.036 15.578 1.00 90.69 288 PHE A CA 1
ATOM 2295 C C . PHE A 1 288 ? 3.242 1.833 14.372 1.00 90.69 288 PHE A C 1
ATOM 2297 O O . PHE A 1 288 ? 4.008 2.197 13.481 1.00 90.69 288 PHE A O 1
ATOM 2304 N N . ASP A 1 289 ? 1.928 2.070 14.317 1.00 90.94 289 ASP A N 1
ATOM 2305 C CA . ASP A 1 289 ? 1.274 2.865 13.279 1.00 90.94 289 ASP A CA 1
ATOM 2306 C C . ASP A 1 289 ? 1.138 4.337 13.713 1.00 90.94 289 ASP A C 1
ATOM 2308 O O . ASP A 1 289 ? 1.384 4.695 14.866 1.00 90.94 289 ASP A O 1
ATOM 2312 N N . ILE A 1 290 ? 0.748 5.202 12.779 1.00 88.12 290 ILE A N 1
ATOM 2313 C CA . ILE A 1 290 ? 0.454 6.616 13.040 1.00 88.12 290 ILE A CA 1
ATOM 2314 C C . ILE A 1 290 ? -0.796 6.735 13.937 1.00 88.12 290 ILE A C 1
ATOM 2316 O O . ILE A 1 290 ? -1.656 5.845 13.886 1.00 88.12 290 ILE A O 1
ATOM 2320 N N . PRO A 1 291 ? -0.958 7.793 14.757 1.00 87.00 291 PRO A N 1
ATOM 2321 C CA . PRO A 1 291 ? -2.230 8.064 15.420 1.00 87.00 291 PRO A CA 1
ATOM 2322 C C . PRO A 1 291 ? -3.403 8.103 14.434 1.00 87.00 291 PRO A C 1
ATOM 2324 O O . PRO A 1 291 ? -3.255 8.442 13.259 1.00 87.00 291 PRO A O 1
ATOM 2327 N N . LEU A 1 292 ? -4.593 7.727 14.906 1.00 85.25 292 LEU A N 1
ATOM 2328 C CA . LEU A 1 292 ? -5.789 7.753 14.070 1.00 85.25 292 LEU A CA 1
ATOM 2329 C C . LEU A 1 292 ? -6.128 9.212 13.688 1.00 85.25 292 LEU A C 1
ATOM 2331 O O . LEU A 1 292 ? -6.276 10.029 14.598 1.00 85.25 292 LEU A O 1
ATOM 2335 N N . PRO A 1 293 ? -6.345 9.530 12.395 1.00 80.12 293 PRO A N 1
ATOM 2336 C CA . PRO A 1 293 ? -6.769 10.861 11.966 1.00 80.12 293 PRO A CA 1
ATOM 2337 C C . PRO A 1 293 ? -8.040 11.374 12.664 1.00 80.12 293 PRO A C 1
ATOM 2339 O O . PRO A 1 293 ? -8.966 10.609 12.951 1.00 80.12 293 PRO A O 1
ATOM 2342 N N . SER A 1 294 ? -8.087 12.689 12.894 1.00 80.94 294 SER A N 1
ATOM 2343 C CA . SER A 1 294 ? -9.214 13.426 13.486 1.00 80.94 294 SER A CA 1
ATOM 2344 C C . SER A 1 294 ? -10.477 13.333 12.622 1.00 80.94 294 SER A C 1
ATOM 2346 O O . SER A 1 294 ? -11.530 12.891 13.087 1.00 80.94 294 SER A O 1
ATOM 2348 N N . GLN A 1 295 ? -10.359 13.710 11.348 1.00 82.62 295 GLN A N 1
ATOM 2349 C CA . GLN A 1 295 ? -11.359 13.457 10.318 1.00 82.62 295 GLN A CA 1
ATOM 2350 C C . GLN A 1 295 ? -11.164 12.051 9.732 1.00 82.62 295 GLN A C 1
ATOM 2352 O O . GLN A 1 295 ? -10.050 11.624 9.434 1.00 82.62 295 GLN A O 1
ATOM 2357 N N . LEU A 1 296 ? -12.265 11.322 9.544 1.00 87.81 296 LEU A N 1
ATOM 2358 C CA . LEU A 1 296 ? -12.270 9.944 9.054 1.00 87.81 296 LEU A CA 1
ATOM 2359 C C . LEU A 1 296 ? -12.982 9.875 7.692 1.00 87.81 296 LEU A C 1
ATOM 2361 O O . LEU A 1 296 ? -14.060 10.459 7.566 1.00 87.81 296 LEU A O 1
ATOM 2365 N N . PRO A 1 297 ? -12.441 9.165 6.680 1.00 91.31 297 PRO A N 1
ATOM 2366 C CA . PRO A 1 297 ? -13.082 9.068 5.370 1.00 91.31 297 PRO A CA 1
ATOM 2367 C C . PRO A 1 297 ? -14.434 8.351 5.480 1.00 91.31 297 PRO A C 1
ATOM 2369 O O . PRO A 1 297 ? -14.513 7.230 5.974 1.00 91.31 297 PRO A O 1
ATOM 2372 N N . LEU A 1 298 ? -15.503 8.981 4.991 1.00 94.00 298 LEU A N 1
ATOM 2373 C CA . LEU A 1 298 ? -16.871 8.455 5.025 1.00 94.00 298 LEU A CA 1
ATOM 2374 C C . LEU A 1 298 ? -17.501 8.480 3.622 1.00 94.00 298 LEU A C 1
ATOM 2376 O O . LEU A 1 298 ? -17.178 9.364 2.827 1.00 94.00 298 LEU A O 1
ATOM 2380 N N . PRO A 1 299 ? -18.412 7.544 3.296 1.00 93.69 299 PRO A N 1
ATOM 2381 C CA . PRO A 1 299 ? -19.118 7.551 2.023 1.00 93.69 299 PRO A CA 1
ATOM 2382 C C . PRO A 1 299 ? -20.259 8.577 2.061 1.00 93.69 299 PRO A C 1
ATOM 2384 O O . PRO A 1 299 ? -20.803 8.888 3.126 1.00 93.69 299 PRO A O 1
ATOM 2387 N N . PHE A 1 300 ? -20.680 9.086 0.903 1.00 93.81 300 PHE A N 1
ATOM 2388 C CA . PHE A 1 300 ? -21.754 10.077 0.861 1.00 93.81 300 PHE A CA 1
ATOM 2389 C C . PHE A 1 300 ? -23.077 9.487 1.369 1.00 93.81 300 PHE A C 1
ATOM 2391 O O . PHE A 1 300 ? -23.450 8.362 1.025 1.00 93.81 300 PHE A O 1
ATOM 2398 N N . LYS A 1 301 ? -23.852 10.285 2.118 1.00 93.00 301 LYS A N 1
ATOM 2399 C CA . LYS A 1 301 ? -25.133 9.866 2.722 1.00 93.00 301 LYS A CA 1
ATOM 2400 C C . LYS A 1 301 ? -26.086 9.195 1.721 1.00 93.00 301 LYS A C 1
ATOM 2402 O O . LYS A 1 301 ? -26.695 8.188 2.067 1.00 93.00 301 LYS A O 1
ATOM 2407 N N . HIS A 1 302 ? -26.149 9.688 0.478 1.00 93.31 302 HIS A N 1
ATOM 2408 C CA . HIS A 1 302 ? -26.989 9.113 -0.582 1.00 93.31 302 HIS A CA 1
ATOM 2409 C C . HIS A 1 302 ? -26.575 7.683 -0.986 1.00 93.31 302 HIS A C 1
ATOM 2411 O O . HIS A 1 302 ? -27.430 6.864 -1.328 1.00 93.31 302 HIS A O 1
ATOM 2417 N N . GLN A 1 303 ? -25.281 7.354 -0.914 1.00 92.75 303 GLN A N 1
ATOM 2418 C CA . GLN A 1 303 ? -24.756 6.021 -1.227 1.00 92.75 303 GLN A CA 1
ATOM 2419 C C . GLN A 1 303 ? -25.105 5.025 -0.123 1.00 92.75 303 GLN A C 1
ATOM 2421 O O . GLN A 1 303 ? -25.431 3.878 -0.416 1.00 92.75 303 GLN A O 1
ATOM 2426 N N . ILE A 1 304 ? -25.077 5.464 1.140 1.00 94.56 304 ILE A N 1
ATOM 2427 C CA . ILE A 1 304 ? -25.507 4.646 2.281 1.00 94.56 304 ILE A CA 1
ATOM 2428 C C . ILE A 1 304 ? -27.014 4.379 2.176 1.00 94.56 304 ILE A C 1
ATOM 2430 O O . ILE A 1 304 ? -27.442 3.227 2.237 1.00 94.56 304 ILE A O 1
ATOM 2434 N N . THR A 1 305 ? -27.825 5.425 1.966 1.00 94.06 305 THR A N 1
ATOM 2435 C CA . THR A 1 305 ? -29.292 5.293 1.944 1.00 94.06 305 THR A CA 1
ATOM 2436 C C . THR A 1 305 ? -29.796 4.445 0.782 1.00 94.06 305 THR A C 1
ATOM 2438 O O . THR A 1 305 ? -30.691 3.629 0.982 1.00 94.06 305 THR A O 1
ATOM 2441 N N . SER A 1 306 ? -29.177 4.561 -0.396 1.00 93.38 306 SER A N 1
ATOM 2442 C CA . SER A 1 306 ? -29.488 3.706 -1.555 1.00 93.38 306 SER A CA 1
ATOM 2443 C C . SER A 1 306 ? -29.055 2.243 -1.360 1.00 93.38 306 SER A C 1
ATOM 2445 O O . SER A 1 306 ? -29.447 1.381 -2.135 1.00 93.38 306 SER A O 1
ATOM 2447 N N . GLY A 1 307 ? -28.247 1.941 -0.338 1.00 93.12 307 GLY A N 1
ATOM 2448 C CA . GLY A 1 307 ? -27.763 0.591 -0.045 1.00 93.12 307 GLY A CA 1
ATOM 2449 C C . GLY A 1 307 ? -28.724 -0.257 0.789 1.00 93.12 307 GLY A C 1
ATOM 2450 O O . GLY A 1 307 ? -28.786 -1.474 0.603 1.00 93.12 307 GLY A O 1
ATOM 2451 N N . PHE A 1 308 ? -29.487 0.363 1.697 1.00 92.56 308 PHE A N 1
ATOM 2452 C CA . PHE A 1 308 ? -30.387 -0.354 2.614 1.00 92.56 308 PHE A CA 1
ATOM 2453 C C . PHE A 1 308 ? -31.434 -1.251 1.920 1.00 92.56 308 PHE A C 1
ATOM 2455 O O . PHE A 1 308 ? -31.628 -2.369 2.403 1.00 92.56 308 PHE A O 1
ATOM 2462 N N . PRO A 1 309 ? -32.079 -0.862 0.795 1.00 93.06 309 PRO A N 1
ATOM 2463 C CA . PRO A 1 309 ? -33.066 -1.715 0.122 1.00 93.06 309 PRO A CA 1
ATOM 2464 C C . PRO A 1 309 ? -32.514 -3.063 -0.366 1.00 93.06 309 PRO A C 1
ATOM 2466 O O . PRO A 1 309 ? -33.276 -4.012 -0.532 1.00 93.06 309 PRO A O 1
ATOM 2469 N N . HIS A 1 310 ? -31.199 -3.176 -0.578 1.00 92.38 310 HIS A N 1
ATOM 2470 C CA . HIS A 1 310 ? -30.552 -4.395 -1.080 1.00 92.38 310 HIS A CA 1
ATOM 2471 C C . HIS A 1 310 ? -30.134 -5.379 0.026 1.00 92.38 310 HIS A C 1
ATOM 2473 O O . HIS A 1 310 ? -29.722 -6.504 -0.278 1.00 92.38 310 HIS A O 1
ATOM 2479 N N . MET A 1 311 ? -30.243 -4.969 1.295 1.00 89.50 311 MET A N 1
ATOM 2480 C CA . MET A 1 311 ? -30.046 -5.811 2.479 1.00 89.50 311 MET A CA 1
ATOM 2481 C C . MET A 1 311 ? -30.871 -5.256 3.662 1.00 89.50 311 MET A C 1
ATOM 2483 O O . MET A 1 311 ? -30.301 -4.708 4.609 1.00 89.50 311 MET A O 1
ATOM 2487 N N . PRO A 1 312 ? -32.215 -5.343 3.609 1.00 83.00 312 PRO A N 1
ATOM 2488 C CA . PRO A 1 312 ? -33.075 -4.821 4.663 1.00 83.00 312 PRO A CA 1
ATOM 2489 C C . PRO A 1 312 ? -32.891 -5.609 5.965 1.00 83.00 312 PRO A C 1
ATOM 2491 O O . PRO A 1 312 ? -32.750 -6.833 5.971 1.00 83.00 312 PRO A O 1
ATOM 2494 N N . LEU A 1 313 ? -32.914 -4.892 7.087 1.00 80.75 313 LEU A N 1
ATOM 2495 C CA . LEU A 1 313 ? -32.762 -5.477 8.417 1.00 80.75 313 LEU A CA 1
ATOM 2496 C C . LEU A 1 313 ? -34.103 -5.991 8.959 1.00 80.75 313 LEU A C 1
ATOM 2498 O O . LEU A 1 313 ? -35.143 -5.391 8.675 1.00 80.75 313 LEU A O 1
ATOM 2502 N N . PRO A 1 314 ? -34.101 -7.037 9.808 1.00 70.06 314 PRO A N 1
ATOM 2503 C CA . PRO A 1 314 ? -35.285 -7.423 10.562 1.00 70.06 314 PRO A CA 1
ATOM 2504 C C . PRO A 1 314 ? -35.806 -6.244 11.385 1.00 70.06 314 PRO A C 1
ATOM 2506 O O . PRO A 1 314 ? -35.050 -5.570 12.088 1.00 70.06 314 PRO A O 1
ATOM 2509 N N . SER A 1 315 ? -37.117 -6.023 11.344 1.00 65.94 315 SER A N 1
ATOM 2510 C CA . SER A 1 315 ? -37.765 -5.077 12.251 1.00 65.94 315 SER A CA 1
ATOM 2511 C C . SER A 1 315 ? -37.563 -5.513 13.710 1.00 65.94 315 SER A C 1
ATOM 2513 O O . SER A 1 315 ? -37.464 -6.709 13.994 1.00 65.94 315 SER A O 1
ATOM 2515 N N . LYS A 1 316 ? -37.618 -4.578 14.670 1.00 63.34 316 LYS A N 1
ATOM 2516 C CA . LYS A 1 316 ? -37.586 -4.922 16.109 1.00 63.34 316 LYS A CA 1
ATOM 2517 C C . LYS A 1 316 ? -38.734 -5.857 16.553 1.00 63.34 316 LYS A C 1
ATOM 2519 O O . LYS A 1 316 ? -38.661 -6.398 17.649 1.00 63.34 316 LYS A O 1
ATOM 2524 N N . ARG A 1 317 ? -39.776 -6.047 15.727 1.00 53.69 317 ARG A N 1
ATOM 2525 C CA . ARG A 1 317 ? -40.931 -6.933 15.983 1.00 53.69 317 ARG A CA 1
ATOM 2526 C C . ARG A 1 317 ? -40.757 -8.354 15.428 1.00 53.69 317 ARG A C 1
ATOM 2528 O O . ARG A 1 317 ? -41.447 -9.262 15.868 1.00 53.69 317 ARG A O 1
ATOM 2535 N N . THR A 1 318 ? -39.862 -8.551 14.462 1.00 59.78 318 THR A N 1
ATOM 2536 C CA . THR A 1 318 ? -39.571 -9.864 13.862 1.00 59.78 318 THR A CA 1
ATOM 2537 C C . THR A 1 318 ? -38.418 -10.540 14.607 1.00 59.78 318 THR A C 1
ATOM 2539 O O . THR A 1 318 ? -37.401 -9.882 14.843 1.00 59.78 318 THR A O 1
ATOM 2542 N N . PRO A 1 319 ? -38.514 -11.835 14.968 1.00 58.28 319 PRO A N 1
ATOM 2543 C CA . PRO A 1 319 ? -37.442 -12.516 15.683 1.00 58.28 319 PRO A CA 1
ATOM 2544 C C . PRO A 1 319 ? -36.171 -12.568 14.825 1.00 58.28 319 PRO A C 1
ATOM 2546 O O . PRO A 1 319 ? -36.185 -12.977 13.666 1.00 58.28 319 PRO A O 1
ATOM 2549 N N . ASN A 1 320 ? -35.043 -12.161 15.414 1.00 64.75 320 ASN A N 1
ATOM 2550 C CA . ASN A 1 320 ? -33.747 -12.097 14.726 1.00 64.75 320 ASN A CA 1
ATOM 2551 C C . ASN A 1 320 ? -33.202 -13.492 14.344 1.00 64.75 320 ASN A C 1
ATOM 2553 O O . ASN A 1 320 ? -32.234 -13.576 13.590 1.00 64.75 320 ASN A O 1
ATOM 2557 N N . SER A 1 321 ? -33.815 -14.571 14.851 1.00 64.00 321 SER A N 1
ATOM 2558 C CA . SER A 1 321 ? -33.428 -15.968 14.630 1.00 64.00 321 SER A CA 1
ATOM 2559 C C . SER A 1 321 ? -33.218 -16.286 13.153 1.00 64.00 321 SER A C 1
ATOM 2561 O O . SER A 1 321 ? -32.140 -16.730 12.780 1.00 64.00 321 SER A O 1
ATOM 2563 N N . ASN A 1 322 ? -34.198 -15.994 12.296 1.00 76.75 322 ASN A N 1
ATOM 2564 C CA . ASN A 1 322 ? -34.170 -16.426 10.895 1.00 76.75 322 ASN A CA 1
ATOM 2565 C C . ASN A 1 322 ? -33.106 -15.671 10.079 1.00 76.75 322 ASN A C 1
ATOM 2567 O O . ASN A 1 322 ? -32.475 -16.246 9.197 1.00 76.75 322 ASN A O 1
ATOM 2571 N N . PHE A 1 323 ? -32.861 -14.399 10.405 1.00 83.00 323 PHE A N 1
ATOM 2572 C CA . PHE A 1 323 ? -31.804 -13.600 9.780 1.00 83.00 323 PHE A CA 1
ATOM 2573 C C . PHE A 1 323 ? -30.414 -14.083 10.209 1.00 83.00 323 PHE A C 1
ATOM 2575 O O . PHE A 1 323 ? -29.545 -14.301 9.363 1.00 83.00 323 PHE A O 1
ATOM 2582 N N . CYS A 1 324 ? -30.223 -14.321 11.511 1.00 85.25 324 CYS A N 1
ATOM 2583 C CA . CYS A 1 324 ? -28.935 -14.737 12.057 1.00 85.25 324 CYS A CA 1
ATOM 2584 C C . CYS A 1 324 ? -28.611 -16.225 11.844 1.00 85.25 324 CYS A C 1
ATOM 2586 O O . CYS A 1 324 ? -27.431 -16.562 11.778 1.00 85.25 324 CYS A O 1
ATOM 2588 N N . ALA A 1 325 ? -29.602 -17.098 11.641 1.00 81.19 325 ALA A N 1
ATOM 2589 C CA . ALA A 1 325 ? -29.393 -18.517 11.330 1.00 81.19 325 ALA A CA 1
ATOM 2590 C C . ALA A 1 325 ? -28.588 -18.743 10.034 1.00 81.19 325 ALA A C 1
ATOM 2592 O O . ALA A 1 325 ? -27.887 -19.740 9.908 1.00 81.19 325 ALA A O 1
ATOM 2593 N N . SER A 1 326 ? -28.637 -17.797 9.089 1.00 76.56 326 SER A N 1
ATOM 2594 C CA . SER A 1 326 ? -27.869 -17.846 7.833 1.00 76.56 326 SER A CA 1
ATOM 2595 C C . SER A 1 326 ? -26.440 -17.275 7.934 1.00 76.56 326 SER A C 1
ATOM 2597 O O . SER A 1 326 ? -25.783 -17.053 6.915 1.00 76.56 326 SER A O 1
ATOM 2599 N N . THR A 1 327 ? -25.940 -17.006 9.145 1.00 82.38 327 THR A N 1
ATOM 2600 C CA . THR A 1 327 ? -24.624 -16.377 9.359 1.00 82.38 327 THR A CA 1
ATOM 2601 C C . THR A 1 327 ? -23.513 -17.425 9.405 1.00 82.38 327 THR A C 1
ATOM 2603 O O . THR A 1 327 ? -23.404 -18.173 10.370 1.00 82.38 327 THR A O 1
ATOM 2606 N N . LYS A 1 328 ? -22.662 -17.459 8.373 1.00 81.38 328 LYS A N 1
ATOM 2607 C CA . LYS A 1 328 ? -21.561 -18.435 8.243 1.00 81.38 328 LYS A CA 1
ATOM 2608 C C . LYS A 1 328 ? -20.248 -18.001 8.907 1.00 81.38 328 LYS A C 1
ATOM 2610 O O . LYS A 1 328 ? -19.346 -18.817 9.057 1.00 81.38 328 LYS A O 1
ATOM 2615 N N . MET A 1 329 ? -20.117 -16.724 9.272 1.00 83.88 329 MET A N 1
ATOM 2616 C CA . MET A 1 329 ? -18.875 -16.136 9.782 1.00 83.88 329 MET A CA 1
ATOM 2617 C C . MET A 1 329 ? -19.051 -15.629 11.214 1.00 83.88 329 MET A C 1
ATOM 2619 O O . MET A 1 329 ? -20.109 -15.118 11.568 1.00 83.88 329 MET A O 1
ATOM 2623 N N . SER A 1 330 ? -18.001 -15.712 12.033 1.00 87.00 330 SER A N 1
ATOM 2624 C CA . SER A 1 330 ? -17.969 -15.035 13.333 1.00 87.00 330 SER A CA 1
ATOM 2625 C C . SER A 1 330 ? -17.393 -13.623 13.203 1.00 87.00 330 SER A C 1
ATOM 2627 O O . SER A 1 330 ? -16.664 -13.307 12.258 1.00 87.00 330 SER A O 1
ATOM 2629 N N . LEU A 1 331 ? -17.666 -12.769 14.195 1.00 87.31 331 LEU A N 1
ATOM 2630 C CA . LEU A 1 331 ? -17.122 -11.409 14.230 1.00 87.31 331 LEU A CA 1
ATOM 2631 C C . LEU A 1 331 ? -15.581 -11.396 14.274 1.00 87.31 331 LEU A C 1
ATOM 2633 O O . LEU A 1 331 ? -14.970 -10.481 13.736 1.00 87.31 331 LEU A O 1
ATOM 2637 N N . ALA A 1 332 ? -14.949 -12.435 14.835 1.00 87.19 332 ALA A N 1
ATOM 2638 C CA . ALA A 1 332 ? -13.495 -12.598 14.811 1.00 87.19 332 ALA A CA 1
ATOM 2639 C C . ALA A 1 332 ? -12.952 -12.783 13.382 1.00 87.19 332 ALA A C 1
ATOM 2641 O O . ALA A 1 332 ? -11.962 -12.147 13.027 1.00 87.19 332 ALA A O 1
ATOM 2642 N N . VAL A 1 333 ? -13.628 -13.569 12.532 1.00 86.88 333 VAL A N 1
ATOM 2643 C CA . VAL A 1 333 ? -13.223 -13.714 11.121 1.00 86.88 333 VAL A CA 1
ATOM 2644 C C . VAL A 1 333 ? -13.408 -12.394 10.370 1.00 86.88 333 VAL A C 1
ATOM 2646 O O . VAL A 1 333 ? -12.519 -11.991 9.631 1.00 86.88 333 VAL A O 1
ATOM 2649 N N . VAL A 1 334 ? -14.503 -11.664 10.613 1.00 87.62 334 VAL A N 1
ATOM 2650 C CA . VAL A 1 334 ? -14.738 -10.342 9.995 1.00 87.62 334 VAL A CA 1
ATOM 2651 C C . VAL A 1 334 ? -13.693 -9.293 10.416 1.00 87.62 334 VAL A C 1
ATOM 2653 O O . VAL A 1 334 ? -13.365 -8.422 9.615 1.00 87.62 334 VAL A O 1
ATOM 2656 N N . ARG A 1 335 ? -13.126 -9.388 11.628 1.00 88.62 335 ARG A N 1
ATOM 2657 C CA . ARG A 1 335 ? -11.988 -8.554 12.063 1.00 88.62 335 ARG A CA 1
ATOM 2658 C C . ARG A 1 335 ? -10.673 -8.973 11.392 1.00 88.62 335 ARG A C 1
ATOM 2660 O O . ARG A 1 335 ? -9.897 -8.101 10.996 1.00 88.62 335 ARG A O 1
ATOM 2667 N N . GLU A 1 336 ? -10.408 -10.280 11.280 1.00 84.62 336 GLU A N 1
ATOM 2668 C CA . GLU A 1 336 ? -9.119 -10.807 10.799 1.00 84.62 336 GLU A CA 1
ATOM 2669 C C . GLU A 1 336 ? -8.988 -11.018 9.286 1.00 84.62 336 GLU A C 1
ATOM 2671 O O . GLU A 1 336 ? -7.871 -11.185 8.798 1.00 84.62 336 GLU A O 1
ATOM 2676 N N . GLN A 1 337 ? -10.078 -11.000 8.519 1.00 80.25 337 GLN A N 1
ATOM 2677 C CA . GLN A 1 337 ? -10.010 -11.282 7.086 1.00 80.25 337 GLN A CA 1
ATOM 2678 C C . GLN A 1 337 ? -9.326 -10.148 6.297 1.00 80.25 337 GLN A C 1
ATOM 2680 O O . GLN A 1 337 ? -9.729 -8.984 6.351 1.00 80.25 337 GLN A O 1
ATOM 2685 N N . ASN A 1 338 ? -8.299 -10.511 5.526 1.00 75.38 338 ASN A N 1
ATOM 2686 C CA . ASN A 1 338 ? -7.594 -9.607 4.615 1.00 75.38 338 ASN A CA 1
ATOM 2687 C C . ASN A 1 338 ? -8.472 -9.252 3.403 1.00 75.38 338 ASN A C 1
ATOM 2689 O O . ASN A 1 338 ? -9.168 -10.123 2.866 1.00 75.38 338 ASN A O 1
ATOM 2693 N N . THR A 1 339 ? -8.395 -8.015 2.907 1.00 67.88 339 THR A N 1
ATOM 2694 C CA . THR A 1 339 ? -9.004 -7.650 1.620 1.00 67.88 339 THR A CA 1
ATOM 2695 C C . THR A 1 339 ? -8.112 -8.000 0.440 1.00 67.88 339 THR A C 1
ATOM 2697 O O . THR A 1 339 ? -7.321 -7.187 -0.030 1.00 67.88 339 THR A O 1
ATOM 2700 N N . LEU A 1 340 ? -8.357 -9.183 -0.131 1.00 75.00 340 LEU A N 1
ATOM 2701 C CA . LEU A 1 340 ? -7.854 -9.595 -1.448 1.00 75.00 340 LEU A CA 1
ATOM 2702 C C . LEU A 1 340 ? -8.537 -8.822 -2.601 1.00 75.00 340 LEU A C 1
ATOM 2704 O O . LEU A 1 340 ? -8.849 -9.390 -3.646 1.00 75.00 340 LEU A O 1
ATOM 2708 N N . THR A 1 341 ? -8.846 -7.534 -2.415 1.00 78.38 341 THR A N 1
ATOM 2709 C CA . THR A 1 341 ? -9.330 -6.687 -3.507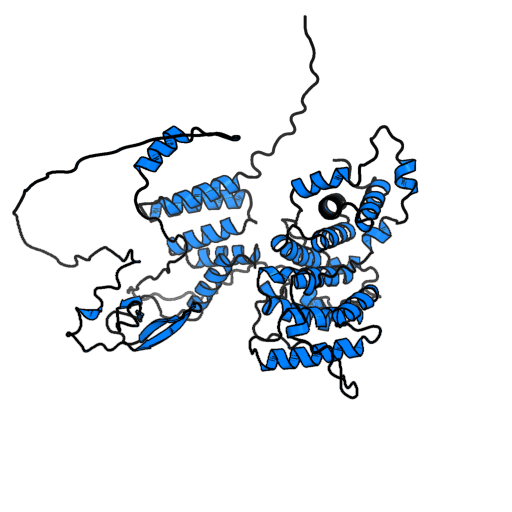 1.00 78.38 341 THR A CA 1
ATOM 2710 C C . THR A 1 341 ? -8.151 -6.234 -4.364 1.00 78.38 341 THR A C 1
ATOM 2712 O O . THR A 1 341 ? -7.006 -6.068 -3.920 1.00 78.38 341 THR A O 1
ATOM 2715 N N . TRP A 1 342 ? -8.442 -6.020 -5.637 1.00 82.00 342 TRP A N 1
ATOM 2716 C CA . TRP A 1 342 ? -7.518 -5.471 -6.610 1.00 82.00 342 TRP A CA 1
ATOM 2717 C C . TRP A 1 342 ? -8.324 -4.666 -7.620 1.00 82.00 342 TRP A C 1
ATOM 2719 O O . TRP A 1 342 ? -9.402 -5.088 -8.041 1.00 82.00 342 TRP A O 1
ATOM 2729 N N . LEU A 1 343 ? -7.806 -3.496 -7.980 1.00 84.56 343 LEU A N 1
ATOM 2730 C CA . LEU A 1 343 ? -8.334 -2.687 -9.063 1.00 84.56 343 LEU A CA 1
ATOM 2731 C C . LEU A 1 343 ? -7.449 -2.920 -10.284 1.00 84.56 343 LEU A C 1
ATOM 2733 O O . LEU A 1 343 ? -6.259 -2.618 -10.252 1.00 84.56 343 LEU A O 1
ATOM 2737 N N . SER A 1 344 ? -8.018 -3.479 -11.349 1.00 83.62 344 SER A N 1
ATOM 2738 C CA . SER A 1 344 ? -7.251 -3.705 -12.568 1.00 83.62 344 SER A CA 1
ATOM 2739 C C . SER A 1 344 ? -6.998 -2.403 -13.316 1.00 83.62 344 SER A C 1
ATOM 2741 O O . SER A 1 344 ? -7.908 -1.594 -13.493 1.00 83.62 344 SER A O 1
ATOM 2743 N N . VAL A 1 345 ? -5.784 -2.245 -13.845 1.00 85.06 345 VAL A N 1
ATOM 2744 C CA . VAL A 1 345 ? -5.437 -1.153 -14.767 1.00 85.06 345 VAL A CA 1
ATOM 2745 C C . VAL A 1 345 ? -6.314 -1.181 -16.026 1.00 85.06 345 VAL A C 1
ATOM 2747 O O . VAL A 1 345 ? -6.702 -0.130 -16.531 1.00 85.06 345 VAL A O 1
ATOM 2750 N N . THR A 1 346 ? -6.735 -2.369 -16.479 1.00 82.38 346 THR A N 1
ATOM 2751 C CA . THR A 1 346 ? -7.640 -2.513 -17.632 1.00 82.38 346 THR A CA 1
ATOM 2752 C C . THR A 1 346 ? -9.061 -2.038 -17.316 1.00 82.38 346 THR A C 1
ATOM 2754 O O . THR A 1 346 ? -9.731 -1.494 -18.187 1.00 82.38 346 THR A O 1
ATOM 2757 N N . ALA A 1 347 ? -9.500 -2.123 -16.053 1.00 81.31 347 ALA A N 1
ATOM 2758 C CA . ALA A 1 347 ? -10.782 -1.572 -15.597 1.00 81.31 347 ALA A CA 1
ATOM 2759 C C . ALA A 1 347 ? -10.788 -0.029 -15.520 1.00 81.31 347 ALA A C 1
ATOM 2761 O O . ALA A 1 347 ? -11.852 0.576 -15.415 1.00 81.31 347 ALA A O 1
ATOM 2762 N N . LYS A 1 348 ? -9.612 0.610 -15.613 1.00 83.38 348 LYS A N 1
ATOM 2763 C CA . LYS A 1 348 ? -9.438 2.058 -15.830 1.00 83.38 348 LYS A CA 1
ATOM 2764 C C . LYS A 1 348 ? -9.242 2.422 -17.313 1.00 83.38 348 LYS A C 1
ATOM 2766 O O . LYS A 1 348 ? -8.934 3.568 -17.620 1.00 83.38 348 LYS A O 1
ATOM 2771 N N . GLY A 1 349 ? -9.424 1.465 -18.228 1.00 84.19 349 GLY A N 1
ATOM 2772 C CA . GLY A 1 349 ? -9.304 1.660 -19.677 1.00 84.19 349 GLY A CA 1
ATOM 2773 C C . GLY A 1 349 ? -7.893 1.482 -20.248 1.00 84.19 349 GLY A C 1
ATOM 2774 O O . GLY A 1 349 ? -7.710 1.679 -21.444 1.00 84.19 349 GLY A O 1
ATOM 2775 N N . VAL A 1 350 ? -6.895 1.094 -19.442 1.00 86.75 350 VAL A N 1
ATOM 2776 C CA . VAL A 1 350 ? -5.519 0.904 -19.933 1.00 86.75 350 VAL A CA 1
ATOM 2777 C C . VAL A 1 350 ? -5.400 -0.409 -20.706 1.00 86.75 350 VAL A C 1
ATOM 2779 O O . VAL A 1 350 ? -5.529 -1.494 -20.134 1.00 86.75 350 VAL A O 1
ATOM 2782 N N . ASN A 1 351 ? -5.079 -0.327 -21.993 1.00 89.12 351 ASN A N 1
ATOM 2783 C CA . ASN A 1 351 ? -4.773 -1.487 -22.819 1.00 89.12 351 ASN A CA 1
ATOM 2784 C C . ASN A 1 351 ? -3.303 -1.902 -22.640 1.00 89.12 351 ASN A C 1
ATOM 2786 O O . ASN A 1 351 ? -2.402 -1.364 -23.274 1.00 89.12 351 ASN A O 1
ATOM 2790 N N . LEU A 1 352 ? -3.043 -2.919 -21.812 1.00 89.06 352 LEU A N 1
ATOM 2791 C CA . LEU A 1 352 ? -1.678 -3.429 -21.611 1.00 89.06 352 LEU A CA 1
ATOM 2792 C C . LEU A 1 352 ? -1.005 -3.962 -22.892 1.00 89.06 352 LEU A C 1
ATOM 2794 O O . LEU A 1 352 ? 0.213 -4.094 -22.906 1.00 89.06 352 LEU A O 1
ATOM 2798 N N . SER A 1 353 ? -1.754 -4.212 -23.972 1.00 89.94 353 SER A N 1
ATOM 2799 C CA . SER A 1 353 ? -1.195 -4.652 -25.265 1.00 89.94 353 SER A CA 1
ATOM 2800 C C . SER A 1 353 ? -0.396 -3.560 -25.992 1.00 89.94 353 SER A C 1
ATOM 2802 O O . SER A 1 353 ? 0.283 -3.864 -26.963 1.00 89.94 353 SER A O 1
ATOM 2804 N N . GLU A 1 354 ? -0.462 -2.305 -25.534 1.00 89.56 354 GLU A N 1
ATOM 2805 C CA . GLU A 1 354 ? 0.397 -1.201 -26.003 1.00 89.56 354 GLU A CA 1
ATOM 2806 C C . GLU A 1 354 ? 1.797 -1.221 -25.362 1.00 89.56 354 GLU A C 1
ATOM 2808 O O . GLU A 1 354 ? 2.724 -0.586 -25.864 1.00 89.56 354 GLU A O 1
ATOM 2813 N N . PHE A 1 355 ? 1.957 -1.963 -24.259 1.00 89.56 355 PHE A N 1
ATOM 2814 C CA . PHE A 1 355 ? 3.178 -2.007 -23.447 1.00 89.56 355 PHE A CA 1
ATOM 2815 C C . PHE A 1 355 ? 3.806 -3.407 -23.380 1.00 89.56 355 PHE A C 1
ATOM 2817 O O . PHE A 1 355 ? 5.011 -3.522 -23.174 1.00 89.56 355 PHE A O 1
ATOM 2824 N N . ILE A 1 356 ? 2.998 -4.462 -23.528 1.00 90.44 356 ILE A N 1
ATOM 2825 C CA . ILE A 1 356 ? 3.395 -5.865 -23.380 1.00 90.44 356 ILE A CA 1
ATOM 2826 C C . ILE A 1 356 ? 3.063 -6.623 -24.666 1.00 90.44 356 ILE A C 1
ATOM 2828 O O . ILE A 1 356 ? 1.893 -6.729 -25.047 1.00 90.44 356 ILE A O 1
ATOM 2832 N N . ASP A 1 357 ? 4.079 -7.225 -25.284 1.00 89.44 357 ASP A N 1
ATOM 2833 C CA . ASP A 1 357 ? 3.864 -8.252 -26.300 1.00 89.44 357 ASP A CA 1
ATOM 2834 C C . ASP A 1 357 ? 3.467 -9.575 -25.619 1.00 89.44 357 ASP A C 1
ATOM 2836 O O . ASP A 1 357 ? 4.232 -10.197 -24.878 1.00 89.44 357 ASP A O 1
ATOM 2840 N N . PHE A 1 358 ? 2.224 -9.992 -25.857 1.00 89.56 358 PHE A N 1
ATOM 2841 C CA . PHE A 1 358 ? 1.660 -11.239 -25.341 1.00 89.56 358 PHE A CA 1
ATOM 2842 C C . PHE A 1 358 ? 1.899 -12.447 -26.264 1.00 89.56 358 PHE A C 1
ATOM 2844 O O . PHE A 1 358 ? 1.606 -13.573 -25.864 1.00 89.56 358 PHE A O 1
ATOM 2851 N N . GLN A 1 359 ? 2.390 -12.231 -27.486 1.00 86.38 359 GLN A N 1
ATOM 2852 C CA . GLN A 1 359 ? 2.698 -13.271 -28.474 1.00 86.38 359 GLN A CA 1
ATOM 2853 C C . GLN A 1 359 ? 4.187 -13.637 -28.485 1.00 86.38 359 GLN A C 1
ATOM 2855 O O . GLN A 1 359 ? 4.521 -14.773 -28.821 1.00 86.38 359 GLN A O 1
ATOM 2860 N N . ALA A 1 360 ? 5.065 -12.718 -28.071 1.00 86.06 360 ALA A N 1
ATOM 2861 C CA . ALA A 1 360 ? 6.493 -12.975 -27.913 1.00 86.06 360 ALA A CA 1
ATOM 2862 C C . ALA A 1 360 ? 6.778 -14.246 -27.087 1.00 86.06 360 ALA A C 1
ATOM 2864 O O . ALA A 1 360 ? 6.193 -14.479 -26.017 1.00 86.06 360 ALA A O 1
ATOM 2865 N N . SER A 1 361 ? 7.719 -15.051 -27.591 1.00 85.06 361 SER A N 1
ATOM 2866 C CA . SER A 1 361 ? 8.302 -16.194 -26.891 1.00 85.06 361 SER A CA 1
ATOM 2867 C C . SER A 1 361 ? 9.167 -15.708 -25.732 1.00 85.06 361 SER A C 1
ATOM 2869 O O . SER A 1 361 ? 10.058 -14.884 -25.927 1.00 85.06 361 SER A O 1
ATOM 2871 N N . VAL A 1 362 ? 8.917 -16.238 -24.540 1.00 88.06 362 VAL A N 1
ATOM 2872 C CA . VAL A 1 362 ? 9.540 -15.775 -23.298 1.00 88.06 362 VAL A CA 1
ATOM 2873 C C . VAL A 1 362 ? 10.623 -16.756 -22.865 1.00 88.06 362 VAL A C 1
ATOM 2875 O O . VAL A 1 362 ? 10.305 -17.900 -22.537 1.00 88.06 362 VAL A O 1
ATOM 2878 N N . ASP A 1 363 ? 11.879 -16.307 -22.840 1.00 88.12 363 ASP A N 1
ATOM 2879 C CA . ASP A 1 363 ? 12.955 -17.048 -22.178 1.00 88.12 363 ASP A CA 1
ATOM 2880 C C . ASP A 1 363 ? 12.933 -16.792 -20.660 1.00 88.12 363 ASP A C 1
ATOM 2882 O O . ASP A 1 363 ? 12.658 -15.682 -20.198 1.00 88.12 363 ASP A O 1
ATOM 2886 N N . LEU A 1 364 ? 13.197 -17.852 -19.901 1.00 89.31 364 LEU A N 1
ATOM 2887 C CA . LEU A 1 364 ? 13.213 -17.919 -18.438 1.00 89.31 364 LEU A CA 1
ATOM 2888 C C . LEU A 1 364 ? 14.523 -18.552 -17.921 1.00 89.31 364 LEU A C 1
ATOM 2890 O O . LEU A 1 364 ? 14.567 -19.049 -16.797 1.00 89.31 364 LEU A O 1
ATOM 2894 N N . SER A 1 365 ? 15.567 -18.579 -18.759 1.00 84.44 365 SER A N 1
ATOM 2895 C CA . SER A 1 365 ? 16.949 -18.875 -18.363 1.00 84.44 365 SER A CA 1
ATOM 2896 C C . SER A 1 365 ? 17.505 -17.802 -17.412 1.00 84.44 365 SER A C 1
ATOM 2898 O O . SER A 1 365 ? 18.128 -18.126 -16.401 1.00 84.44 365 SER A O 1
ATOM 2900 N N . ASP A 1 366 ? 17.209 -16.537 -17.717 1.00 81.88 366 ASP A N 1
ATOM 2901 C CA . ASP A 1 366 ? 17.489 -15.354 -16.905 1.00 81.88 366 ASP A CA 1
ATOM 2902 C C . ASP A 1 366 ? 16.464 -15.135 -15.777 1.00 81.88 366 ASP A C 1
ATOM 2904 O O . ASP A 1 366 ? 15.327 -15.613 -15.808 1.00 81.88 366 ASP A O 1
ATOM 2908 N N . ASP A 1 367 ? 16.839 -14.286 -14.814 1.00 90.75 367 ASP A N 1
ATOM 2909 C CA . ASP A 1 367 ? 15.918 -13.734 -13.819 1.00 90.75 367 ASP A CA 1
ATOM 2910 C C . ASP A 1 367 ? 14.680 -13.084 -14.478 1.00 90.75 367 ASP A C 1
ATOM 2912 O O . ASP A 1 367 ? 14.783 -12.188 -15.327 1.00 90.75 367 ASP A O 1
ATOM 2916 N N . PHE A 1 368 ? 13.501 -13.503 -14.021 1.00 93.69 368 PHE A N 1
ATOM 2917 C CA . PHE A 1 368 ? 12.187 -13.076 -14.498 1.00 93.69 368 PHE A CA 1
ATOM 2918 C C . PHE A 1 368 ? 11.474 -12.080 -13.572 1.00 93.69 368 PHE A C 1
ATOM 2920 O O . PHE A 1 368 ? 10.363 -11.652 -13.891 1.00 93.69 368 PHE A O 1
ATOM 2927 N N . GLU A 1 369 ? 12.051 -11.708 -12.427 1.00 95.88 369 GLU A N 1
ATOM 2928 C CA . GLU A 1 369 ? 11.322 -10.947 -11.410 1.00 95.88 369 GLU A CA 1
ATOM 2929 C C . GLU A 1 369 ? 11.163 -9.455 -11.787 1.00 95.88 369 GLU A C 1
ATOM 2931 O O . GLU A 1 369 ? 12.154 -8.760 -12.036 1.00 95.88 369 GLU A O 1
ATOM 2936 N N . PRO A 1 370 ? 9.931 -8.905 -11.811 1.00 95.12 370 PRO A N 1
ATOM 2937 C CA . PRO A 1 370 ? 9.674 -7.526 -12.209 1.00 95.12 370 PRO A CA 1
ATOM 2938 C C . PRO A 1 370 ? 9.969 -6.555 -11.056 1.00 95.12 370 PRO A C 1
ATOM 2940 O O . PRO A 1 370 ? 9.066 -5.999 -10.423 1.00 95.12 370 PRO A O 1
ATOM 2943 N N . VAL A 1 371 ? 11.254 -6.349 -10.770 1.00 94.81 371 VAL A N 1
ATOM 2944 C CA . VAL A 1 371 ? 11.740 -5.337 -9.820 1.00 94.81 371 VAL A CA 1
ATOM 2945 C C . VAL A 1 371 ? 11.553 -3.940 -10.423 1.00 94.81 371 VAL A C 1
ATOM 2947 O O . VAL A 1 371 ? 12.021 -3.663 -11.526 1.00 94.81 371 VAL A O 1
ATOM 2950 N N . CYS A 1 372 ? 10.865 -3.049 -9.707 1.00 93.06 372 CYS A N 1
ATOM 2951 C CA . CYS A 1 372 ? 10.718 -1.646 -10.106 1.00 93.06 372 CYS A CA 1
ATOM 2952 C C . CYS A 1 372 ? 11.913 -0.807 -9.608 1.00 93.06 372 CYS A C 1
ATOM 2954 O O . CYS A 1 372 ? 12.403 -1.074 -8.508 1.00 93.06 372 CYS A O 1
ATOM 2956 N N . PRO A 1 373 ? 12.373 0.210 -10.364 1.00 88.88 373 PRO A N 1
ATOM 2957 C CA . PRO A 1 373 ? 13.494 1.058 -9.955 1.00 88.88 373 PRO A CA 1
ATOM 2958 C C . PRO A 1 373 ? 13.164 1.891 -8.707 1.00 88.88 373 PRO A C 1
ATOM 2960 O O . PRO A 1 373 ? 12.003 2.212 -8.446 1.00 88.88 373 PRO A O 1
ATOM 2963 N N . GLU A 1 374 ? 14.190 2.270 -7.941 1.00 82.38 374 GLU A N 1
ATOM 2964 C CA . GLU A 1 374 ? 14.014 3.145 -6.779 1.00 82.38 374 GLU A CA 1
ATOM 2965 C C . GLU A 1 374 ? 13.934 4.626 -7.182 1.00 82.38 374 GLU A C 1
ATOM 2967 O O . GLU A 1 374 ? 14.783 5.154 -7.901 1.00 82.38 374 GLU A O 1
ATOM 2972 N N . LEU A 1 375 ? 12.905 5.308 -6.675 1.00 81.38 375 LEU A N 1
ATOM 2973 C CA . LEU A 1 375 ? 12.682 6.740 -6.868 1.00 81.38 375 LEU A CA 1
ATOM 2974 C C . LEU A 1 375 ? 13.711 7.574 -6.092 1.00 81.38 375 LEU A C 1
ATOM 2976 O O . LEU A 1 375 ? 13.745 7.531 -4.863 1.00 81.38 375 LEU A O 1
ATOM 2980 N N . GLN A 1 376 ? 14.494 8.387 -6.805 1.00 69.31 376 GLN A N 1
ATOM 2981 C CA . GLN A 1 376 ? 15.522 9.257 -6.212 1.00 69.31 376 GLN A CA 1
ATOM 2982 C C . GLN A 1 376 ? 14.989 10.624 -5.740 1.00 69.31 376 GLN A C 1
ATOM 2984 O O . GLN A 1 376 ? 15.620 11.276 -4.912 1.00 69.31 376 GLN A O 1
ATOM 2989 N N . SER A 1 377 ? 13.851 11.083 -6.275 1.00 65.31 377 SER A N 1
ATOM 2990 C CA . SER A 1 377 ? 13.390 12.481 -6.170 1.00 65.31 377 SER A CA 1
ATOM 2991 C C . SER A 1 377 ? 11.881 12.651 -5.917 1.00 65.31 377 SER A C 1
ATOM 2993 O O . SER A 1 377 ? 11.360 13.764 -6.004 1.00 65.31 377 SER A O 1
ATOM 2995 N N . SER A 1 378 ? 11.161 11.573 -5.593 1.00 72.56 378 SER A N 1
ATOM 2996 C CA . SER A 1 378 ? 9.706 11.596 -5.385 1.00 72.56 378 SER A CA 1
ATOM 2997 C C . SER A 1 378 ? 9.276 12.385 -4.145 1.00 72.56 378 SER A C 1
ATOM 2999 O O . SER A 1 378 ? 9.953 12.370 -3.118 1.00 72.56 378 SER A O 1
ATOM 3001 N N . SER A 1 379 ? 8.097 13.014 -4.199 1.00 74.62 379 SER A N 1
ATOM 3002 C CA . SER A 1 379 ? 7.502 13.694 -3.039 1.00 74.62 379 SER A CA 1
ATOM 3003 C C . SER A 1 379 ? 7.080 12.686 -1.951 1.00 74.62 379 SER A C 1
ATOM 3005 O O . SER A 1 379 ? 6.174 11.889 -2.212 1.00 74.62 379 SER A O 1
ATOM 3007 N N . PRO A 1 380 ? 7.622 12.757 -0.713 1.00 77.75 380 PRO A N 1
ATOM 3008 C CA . PRO A 1 380 ? 7.276 11.834 0.380 1.00 77.75 380 PRO A CA 1
ATOM 3009 C C . PRO A 1 380 ? 5.807 11.882 0.832 1.00 77.75 380 PRO A C 1
ATOM 3011 O O . PRO A 1 380 ? 5.341 11.006 1.566 1.00 77.75 380 PRO A O 1
ATOM 3014 N N . LEU A 1 381 ? 5.067 12.918 0.421 1.00 77.38 381 LEU A N 1
ATOM 3015 C CA . LEU A 1 381 ? 3.622 13.016 0.627 1.00 77.38 381 LEU A CA 1
ATOM 3016 C C . LEU A 1 381 ? 2.843 12.293 -0.481 1.00 77.38 381 LEU A C 1
ATOM 3018 O O . LEU A 1 381 ? 1.875 11.606 -0.179 1.00 77.38 381 LEU A O 1
ATOM 3022 N N . LEU A 1 382 ? 3.297 12.379 -1.739 1.00 83.25 382 LEU A N 1
ATOM 3023 C CA . LEU A 1 382 ? 2.664 11.715 -2.887 1.00 83.25 382 LEU A CA 1
ATOM 3024 C C . LEU A 1 382 ? 2.798 10.188 -2.817 1.00 83.25 382 LEU A C 1
ATOM 3026 O O . LEU A 1 382 ? 1.838 9.472 -3.087 1.00 83.25 382 LEU A O 1
ATOM 3030 N N . THR A 1 383 ? 3.981 9.688 -2.457 1.00 87.62 383 THR A N 1
ATOM 3031 C CA . THR A 1 383 ? 4.274 8.246 -2.392 1.00 87.62 383 THR A CA 1
ATOM 3032 C C . THR A 1 383 ? 3.921 7.606 -1.043 1.00 87.62 383 THR A C 1
ATOM 3034 O O . THR A 1 383 ? 4.131 6.409 -0.862 1.00 87.62 383 THR A O 1
ATOM 3037 N N . LEU A 1 384 ? 3.356 8.389 -0.111 1.00 88.50 384 LEU A N 1
ATOM 3038 C CA . LEU A 1 384 ? 3.028 8.011 1.272 1.00 88.50 384 LEU A CA 1
ATOM 3039 C C . LEU A 1 384 ? 4.227 7.554 2.132 1.00 88.50 384 LEU A C 1
ATOM 3041 O O . LEU A 1 384 ? 4.039 6.907 3.162 1.00 88.50 384 LEU A O 1
ATOM 3045 N N . ASP A 1 385 ? 5.454 7.933 1.761 1.00 85.19 385 ASP A N 1
ATOM 3046 C CA . ASP A 1 385 ? 6.687 7.592 2.491 1.00 85.19 385 ASP A CA 1
ATOM 3047 C C . ASP A 1 385 ? 6.660 8.060 3.955 1.00 85.19 385 ASP A C 1
ATOM 3049 O O . ASP A 1 385 ? 7.251 7.421 4.820 1.00 85.19 385 ASP A O 1
ATOM 3053 N N . HIS A 1 386 ? 5.958 9.158 4.248 1.00 80.62 386 HIS A N 1
ATOM 3054 C CA . HIS A 1 386 ? 5.784 9.690 5.604 1.00 80.62 386 HIS A CA 1
ATOM 3055 C C . HIS A 1 386 ? 5.026 8.750 6.562 1.00 80.62 386 HIS A C 1
ATOM 3057 O O . HIS A 1 386 ? 5.082 8.950 7.774 1.00 80.62 386 HIS A O 1
ATOM 3063 N N . LEU A 1 387 ? 4.323 7.729 6.057 1.00 89.06 387 LEU A N 1
ATOM 3064 C CA . LEU A 1 387 ? 3.622 6.766 6.903 1.00 89.06 387 LEU A CA 1
ATOM 3065 C C . LEU A 1 387 ? 4.601 5.752 7.535 1.00 89.06 387 LEU A C 1
ATOM 3067 O O . LEU A 1 387 ? 5.547 5.296 6.876 1.00 89.06 387 LEU A O 1
ATOM 3071 N N . PRO A 1 388 ? 4.352 5.290 8.778 1.00 87.69 388 PRO A N 1
ATOM 3072 C CA . PRO A 1 388 ? 5.134 4.215 9.392 1.00 87.69 388 PRO A CA 1
ATOM 3073 C C . PRO A 1 388 ? 5.161 2.937 8.550 1.00 87.69 388 PRO A C 1
ATOM 3075 O O . PRO A 1 388 ? 6.159 2.221 8.550 1.00 87.69 388 PRO A O 1
ATOM 3078 N N . ALA A 1 389 ? 4.113 2.671 7.766 1.00 90.81 389 ALA A N 1
ATOM 3079 C CA . ALA A 1 389 ? 4.045 1.501 6.898 1.00 90.81 389 ALA A CA 1
ATOM 3080 C C . ALA A 1 389 ? 5.140 1.449 5.814 1.00 90.81 389 ALA A C 1
ATOM 3082 O O . ALA A 1 389 ? 5.647 0.364 5.529 1.00 90.81 389 ALA A O 1
ATOM 3083 N N . TYR A 1 390 ? 5.586 2.586 5.266 1.00 88.88 390 TYR A N 1
ATOM 3084 C CA . TYR A 1 390 ? 6.732 2.596 4.348 1.00 88.88 390 TYR A CA 1
ATOM 3085 C C . TYR A 1 390 ? 8.036 2.210 5.066 1.00 88.88 390 TYR A C 1
ATOM 3087 O O . TYR A 1 390 ? 8.815 1.390 4.572 1.00 88.88 390 TYR A O 1
ATOM 3095 N N . HIS A 1 391 ? 8.250 2.759 6.261 1.00 85.81 391 HIS A N 1
ATOM 3096 C CA . HIS A 1 391 ? 9.433 2.512 7.085 1.00 85.81 391 HIS A CA 1
ATOM 3097 C C . HIS A 1 391 ? 9.481 1.074 7.633 1.00 85.81 391 HIS A C 1
ATOM 3099 O O . HIS A 1 391 ? 10.547 0.462 7.711 1.00 85.81 391 HIS A O 1
ATOM 3105 N N . LEU A 1 392 ? 8.322 0.501 7.961 1.00 88.94 392 LEU A N 1
ATOM 3106 C CA . LEU A 1 392 ? 8.181 -0.839 8.533 1.00 88.94 392 LEU A CA 1
ATOM 3107 C C . LEU A 1 392 ? 8.043 -1.958 7.486 1.00 88.94 392 LEU A C 1
ATOM 3109 O O . LEU A 1 392 ? 7.917 -3.114 7.884 1.00 88.94 392 LEU A O 1
ATOM 3113 N N . ARG A 1 393 ? 8.115 -1.671 6.174 1.00 91.81 393 ARG A N 1
ATOM 3114 C CA . ARG A 1 393 ? 7.886 -2.657 5.090 1.00 91.81 393 ARG A CA 1
ATOM 3115 C C . ARG A 1 393 ? 8.702 -3.953 5.210 1.00 91.81 393 ARG A C 1
ATOM 3117 O O . ARG A 1 393 ? 8.178 -5.038 4.979 1.00 91.81 393 ARG A O 1
ATOM 3124 N N . HIS A 1 394 ? 9.952 -3.863 5.670 1.00 90.88 394 HIS A N 1
ATOM 3125 C CA . HIS A 1 394 ? 10.840 -5.016 5.913 1.00 90.88 394 HIS A CA 1
ATOM 3126 C C . HIS A 1 394 ? 10.473 -5.845 7.167 1.00 90.88 394 HIS A C 1
ATOM 3128 O O . HIS A 1 394 ? 11.131 -6.840 7.480 1.00 90.88 394 HIS A O 1
ATOM 3134 N N . GLN A 1 395 ? 9.459 -5.415 7.921 1.00 90.56 395 GLN A N 1
ATOM 3135 C CA . GLN A 1 395 ? 9.041 -5.950 9.220 1.00 90.56 395 GLN A CA 1
ATOM 3136 C C . GLN A 1 395 ? 7.532 -6.254 9.279 1.00 90.56 395 GLN A C 1
ATOM 3138 O O . GLN A 1 395 ? 6.964 -6.371 10.365 1.00 90.56 395 GLN A O 1
ATOM 3143 N N . PHE A 1 396 ? 6.870 -6.426 8.129 1.00 91.81 396 PHE A N 1
ATOM 3144 C CA . PHE A 1 396 ? 5.463 -6.842 8.036 1.00 91.81 396 PHE A CA 1
ATOM 3145 C C . PHE A 1 396 ? 5.276 -8.336 8.374 1.00 91.81 396 PHE A C 1
ATOM 3147 O O . PHE A 1 396 ? 4.839 -9.139 7.554 1.00 91.81 396 PHE A O 1
ATOM 3154 N N . ILE A 1 397 ? 5.595 -8.716 9.611 1.00 91.56 397 ILE A N 1
ATOM 3155 C CA . ILE A 1 397 ? 5.638 -10.100 10.123 1.00 91.56 397 ILE A CA 1
ATOM 3156 C C . ILE A 1 397 ? 4.335 -10.912 9.974 1.00 91.56 397 ILE A C 1
ATOM 3158 O O . ILE A 1 397 ? 4.379 -12.138 10.037 1.00 91.56 397 ILE A O 1
ATOM 3162 N N . HIS A 1 398 ? 3.185 -10.260 9.773 1.00 91.31 398 HIS A N 1
ATOM 3163 C CA . HIS A 1 398 ? 1.886 -10.916 9.560 1.00 91.31 398 HIS A CA 1
ATOM 3164 C C . HIS A 1 398 ? 1.442 -10.970 8.089 1.00 91.31 398 HIS A C 1
ATOM 3166 O O . HIS A 1 398 ? 0.421 -11.597 7.792 1.00 91.31 398 HIS A O 1
ATOM 3172 N N . TYR A 1 399 ? 2.181 -10.334 7.175 1.00 92.88 399 TYR A N 1
ATOM 3173 C CA . TYR A 1 399 ? 1.875 -10.332 5.748 1.00 92.88 399 TYR A CA 1
ATOM 3174 C C . TYR A 1 399 ? 2.159 -11.708 5.123 1.00 92.88 399 TYR A C 1
ATOM 3176 O O . TYR A 1 399 ? 3.075 -12.417 5.540 1.00 92.88 399 TYR A O 1
ATOM 3184 N N . LYS A 1 400 ? 1.323 -12.130 4.166 1.00 92.56 400 LYS A N 1
ATOM 3185 C CA . LYS A 1 400 ? 1.329 -13.477 3.575 1.00 92.56 400 LYS A CA 1
ATOM 3186 C C . LYS A 1 400 ? 1.052 -13.427 2.061 1.00 92.56 400 LYS A C 1
ATOM 3188 O O . LYS A 1 400 ? 0.366 -12.511 1.616 1.00 92.56 400 LYS A O 1
ATOM 3193 N N . PRO A 1 401 ? 1.511 -14.420 1.278 1.00 93.75 401 PRO A N 1
ATOM 3194 C CA . PRO A 1 401 ? 1.233 -14.506 -0.159 1.00 93.75 401 PRO A CA 1
ATOM 3195 C C . PRO A 1 401 ? -0.269 -14.444 -0.482 1.00 93.75 401 PRO A C 1
ATOM 3197 O O . PRO A 1 401 ? -1.042 -15.290 -0.020 1.00 93.75 401 PRO A O 1
ATOM 3200 N N . GLU A 1 402 ? -0.692 -13.471 -1.292 1.00 92.62 402 GLU A N 1
ATOM 3201 C CA . GLU A 1 402 ? -2.095 -13.275 -1.686 1.00 92.62 402 GLU A CA 1
ATOM 3202 C C . GLU A 1 402 ? -2.505 -14.240 -2.816 1.00 92.62 402 GLU A C 1
ATOM 3204 O O . GLU A 1 402 ? -2.900 -13.826 -3.905 1.00 92.62 402 GLU A O 1
ATOM 3209 N N . LYS A 1 403 ? -2.433 -15.555 -2.562 1.00 91.19 403 LYS A N 1
ATOM 3210 C CA . LYS A 1 403 ? -2.684 -16.616 -3.565 1.00 91.19 403 LYS A CA 1
ATOM 3211 C C . LYS A 1 403 ? -4.037 -16.513 -4.291 1.00 91.19 403 LYS A C 1
ATOM 3213 O O . LYS A 1 403 ? -4.163 -16.977 -5.414 1.00 91.19 403 LYS A O 1
ATOM 3218 N N . GLY A 1 404 ? -5.046 -15.880 -3.687 1.00 89.31 404 GLY A N 1
ATOM 3219 C CA . GLY A 1 404 ? -6.338 -15.624 -4.342 1.00 89.31 404 GLY A CA 1
ATOM 3220 C C . GLY A 1 4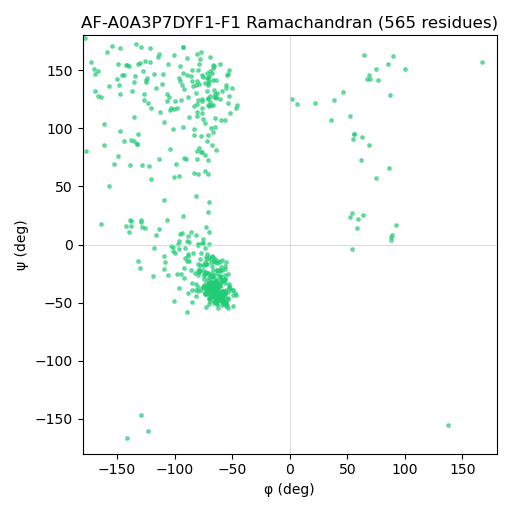04 ? -6.280 -14.628 -5.511 1.00 89.31 404 GLY A C 1
ATOM 3221 O O . GLY A 1 404 ? -7.260 -14.496 -6.237 1.00 89.31 404 GLY A O 1
ATOM 3222 N N . LEU A 1 405 ? -5.152 -13.935 -5.707 1.00 91.25 405 LEU A N 1
ATOM 3223 C CA . LEU A 1 405 ? -4.916 -13.016 -6.825 1.00 91.25 405 LEU A CA 1
ATOM 3224 C C . LEU A 1 405 ? -4.151 -13.659 -7.995 1.00 91.25 405 LEU A C 1
ATOM 3226 O O . LEU A 1 405 ? -3.998 -13.011 -9.030 1.00 91.25 405 LEU A O 1
ATOM 3230 N N . THR A 1 406 ? -3.700 -14.916 -7.880 1.00 93.38 406 THR A N 1
ATOM 3231 C CA . THR A 1 406 ? -2.940 -15.611 -8.937 1.00 93.38 406 THR A CA 1
ATOM 3232 C C . THR A 1 406 ? -3.722 -15.665 -10.254 1.00 93.38 406 THR A C 1
ATOM 3234 O O . THR A 1 406 ? -3.226 -15.208 -11.280 1.00 93.38 406 THR A O 1
ATOM 3237 N N . ASP A 1 407 ? -4.988 -16.086 -10.205 1.00 91.50 407 ASP A N 1
ATOM 3238 C CA . ASP A 1 407 ? -5.953 -16.022 -11.311 1.00 91.50 407 ASP A CA 1
ATOM 3239 C C . ASP A 1 407 ? -6.038 -14.648 -11.986 1.00 91.50 407 ASP A C 1
ATOM 3241 O O . ASP A 1 407 ? -6.151 -14.546 -13.206 1.00 91.50 407 ASP A O 1
ATOM 3245 N N . ALA A 1 408 ? -6.060 -13.585 -11.181 1.00 89.62 408 ALA A N 1
ATOM 3246 C CA . ALA A 1 408 ? -6.233 -12.217 -11.650 1.00 89.62 408 ALA A CA 1
ATOM 3247 C C . ALA A 1 408 ? -4.967 -11.706 -12.354 1.00 89.62 408 ALA A C 1
ATOM 3249 O O . ALA A 1 408 ? -5.060 -11.035 -13.381 1.00 89.62 408 ALA A O 1
ATOM 3250 N N . PHE A 1 409 ? -3.796 -12.085 -11.838 1.00 92.19 409 PHE A N 1
ATOM 3251 C CA . PHE A 1 409 ? -2.494 -11.806 -12.436 1.00 92.19 409 PHE A CA 1
ATOM 3252 C C . PHE A 1 409 ? -2.274 -12.576 -13.750 1.00 92.19 409 PHE A C 1
ATOM 3254 O O . PHE A 1 409 ? -1.879 -11.981 -14.750 1.00 92.19 409 PHE A O 1
ATOM 3261 N N . LEU A 1 410 ? -2.613 -13.868 -13.793 1.00 93.56 410 LEU A N 1
ATOM 3262 C CA . LEU A 1 410 ? -2.524 -14.690 -15.008 1.00 93.56 410 LEU A CA 1
ATOM 3263 C C . LEU A 1 410 ? -3.435 -14.145 -16.123 1.00 93.56 410 LEU A C 1
ATOM 3265 O O . LEU A 1 410 ? -2.974 -13.900 -17.239 1.00 93.56 410 LEU A O 1
ATOM 3269 N N . LYS A 1 411 ? -4.690 -13.805 -15.789 1.00 91.38 411 LYS A N 1
ATOM 3270 C CA . LYS A 1 411 ? -5.640 -13.152 -16.714 1.00 91.38 411 LYS A CA 1
ATOM 3271 C C . LYS A 1 411 ? -5.142 -11.788 -17.210 1.00 91.38 411 LYS A C 1
ATOM 3273 O O . LYS A 1 411 ? -5.352 -11.465 -18.377 1.00 91.38 411 LYS A O 1
ATOM 3278 N N . LEU A 1 412 ? -4.450 -11.009 -16.371 1.00 88.81 412 LEU A N 1
ATOM 3279 C CA . LEU A 1 412 ? -3.809 -9.747 -16.772 1.00 88.81 412 LEU A CA 1
ATOM 3280 C C . LEU A 1 412 ? -2.693 -9.974 -17.809 1.00 88.81 412 LEU A C 1
ATOM 3282 O O . LEU A 1 412 ? -2.548 -9.189 -18.743 1.00 88.81 412 LEU A O 1
ATOM 3286 N N . GLY A 1 413 ? -1.953 -11.075 -17.664 1.00 88.31 413 GLY A N 1
ATOM 3287 C CA . GLY A 1 413 ? -0.911 -11.529 -18.584 1.00 88.31 413 GLY A CA 1
ATOM 3288 C C . GLY A 1 413 ? -1.395 -12.253 -19.846 1.00 88.31 413 GLY A C 1
ATOM 3289 O O . GLY A 1 413 ? -0.552 -12.698 -20.622 1.00 88.31 413 GLY A O 1
ATOM 3290 N N . LYS A 1 414 ? -2.718 -12.414 -20.031 1.00 90.31 414 LYS A N 1
ATOM 3291 C CA . LYS A 1 414 ? -3.355 -13.304 -21.031 1.00 90.31 414 LYS A CA 1
ATOM 3292 C C . LYS A 1 414 ? -2.846 -14.758 -20.979 1.00 90.31 414 LYS A C 1
ATOM 3294 O O . LYS A 1 414 ? -2.952 -15.490 -21.959 1.00 90.31 414 LYS A O 1
ATOM 3299 N N . GLU A 1 415 ? -2.316 -15.167 -19.831 1.00 90.38 415 GLU A N 1
ATOM 3300 C CA . GLU A 1 415 ? -1.631 -16.438 -19.612 1.00 90.38 415 GLU A CA 1
ATOM 3301 C C . GLU A 1 415 ? -2.524 -17.394 -18.811 1.00 90.38 415 GLU A C 1
ATOM 3303 O O . GLU A 1 415 ? -3.421 -16.946 -18.089 1.00 90.38 415 GLU A O 1
ATOM 3308 N N . LYS A 1 416 ? -2.316 -18.710 -18.942 1.00 87.88 416 LYS A N 1
ATOM 3309 C CA . LYS A 1 416 ? -3.181 -19.697 -18.265 1.00 87.88 416 LYS A CA 1
ATOM 3310 C C . LYS A 1 416 ? -2.700 -20.059 -16.867 1.00 87.88 416 LYS A C 1
ATOM 3312 O O . LYS A 1 416 ? -3.441 -19.861 -15.913 1.00 87.88 416 LYS A O 1
ATOM 3317 N N . ASP A 1 417 ? -1.467 -20.558 -16.767 1.00 86.69 417 ASP A N 1
ATOM 3318 C CA . ASP A 1 417 ? -0.977 -21.249 -15.563 1.00 86.69 417 ASP A CA 1
ATOM 3319 C C . ASP A 1 417 ? 0.388 -20.731 -15.064 1.00 86.69 417 ASP A C 1
ATOM 3321 O O . ASP A 1 417 ? 0.749 -20.939 -13.907 1.00 86.69 417 ASP A O 1
ATOM 3325 N N . ARG A 1 418 ? 1.169 -20.061 -15.926 1.00 92.12 418 ARG A N 1
ATOM 3326 C CA . ARG A 1 418 ? 2.588 -19.741 -15.680 1.00 92.12 418 ARG A CA 1
ATOM 3327 C C . ARG A 1 418 ? 2.792 -18.297 -15.230 1.00 92.12 418 ARG A C 1
ATOM 3329 O O . ARG A 1 418 ? 2.834 -17.372 -16.042 1.00 92.12 418 ARG A O 1
ATOM 3336 N N . VAL A 1 419 ? 2.950 -18.107 -13.923 1.00 93.56 419 VAL A N 1
ATOM 3337 C CA . VAL A 1 419 ? 3.153 -16.790 -13.294 1.00 93.56 419 VAL A CA 1
ATOM 3338 C C . VAL A 1 419 ? 4.477 -16.161 -13.754 1.00 93.56 419 VAL A C 1
ATOM 3340 O O . VAL A 1 419 ? 4.547 -14.953 -13.972 1.00 93.56 419 VAL A O 1
ATOM 3343 N N . GLU A 1 420 ? 5.501 -16.982 -13.979 1.00 94.00 420 GLU A N 1
ATOM 3344 C CA . GLU A 1 420 ? 6.860 -16.586 -14.370 1.00 94.00 420 GLU A CA 1
ATOM 3345 C C . GLU A 1 420 ? 6.884 -15.937 -15.761 1.00 94.00 420 GLU A C 1
ATOM 3347 O O . GLU A 1 420 ? 7.593 -14.960 -15.989 1.00 94.00 420 GLU A O 1
ATOM 3352 N N . VAL A 1 421 ? 6.052 -16.435 -16.684 1.00 94.19 421 VAL A N 1
ATOM 3353 C CA . VAL A 1 421 ? 5.930 -15.905 -18.053 1.00 94.19 421 VAL A CA 1
ATOM 3354 C C . VAL A 1 421 ? 5.359 -14.483 -18.034 1.00 94.19 421 VAL A C 1
ATOM 3356 O O . VAL A 1 421 ? 5.848 -13.603 -18.742 1.00 94.19 421 VAL A O 1
ATOM 3359 N N . VAL A 1 422 ? 4.356 -14.228 -17.187 1.00 94.31 422 VAL A N 1
ATOM 3360 C CA . VAL A 1 422 ? 3.774 -12.887 -17.005 1.00 94.31 422 VAL A CA 1
ATOM 3361 C C . VAL A 1 422 ? 4.741 -11.962 -16.260 1.00 94.31 422 VAL A C 1
ATOM 3363 O O . VAL A 1 422 ? 4.869 -10.793 -16.620 1.00 94.31 422 VAL A O 1
ATOM 3366 N N . ALA A 1 423 ? 5.456 -12.484 -15.260 1.00 95.69 423 ALA A N 1
ATOM 3367 C CA . ALA A 1 423 ? 6.479 -11.759 -14.510 1.00 95.69 423 ALA A CA 1
ATOM 3368 C C . ALA A 1 423 ? 7.621 -11.269 -15.425 1.00 95.69 423 ALA A C 1
ATOM 3370 O O . ALA A 1 423 ? 7.923 -10.075 -15.433 1.00 95.69 423 ALA A O 1
ATOM 3371 N N . LYS A 1 424 ? 8.159 -12.149 -16.281 1.00 95.06 424 LYS A N 1
ATOM 3372 C CA . LYS A 1 424 ? 9.187 -11.816 -17.280 1.00 95.06 424 LYS A CA 1
ATOM 3373 C C . LYS A 1 424 ? 8.682 -10.813 -18.321 1.00 95.06 424 LYS A C 1
ATOM 3375 O O . LYS A 1 424 ? 9.335 -9.796 -18.535 1.00 95.06 424 LYS A O 1
ATOM 3380 N N . ARG A 1 425 ? 7.481 -11.024 -18.886 1.00 94.62 425 ARG A N 1
ATOM 3381 C CA . ARG A 1 425 ? 6.823 -10.054 -19.790 1.00 94.62 425 ARG A CA 1
ATOM 3382 C C . ARG A 1 425 ? 6.713 -8.660 -19.161 1.00 94.62 425 ARG A C 1
ATOM 3384 O O . ARG A 1 425 ? 6.954 -7.667 -19.842 1.00 94.62 425 ARG A O 1
ATOM 3391 N N . LEU A 1 426 ? 6.384 -8.576 -17.869 1.00 95.44 426 LEU A N 1
ATOM 3392 C CA . LEU A 1 426 ? 6.360 -7.310 -17.131 1.00 95.44 426 LEU A CA 1
ATOM 3393 C C . LEU A 1 426 ? 7.762 -6.730 -16.920 1.00 95.44 426 LEU A C 1
ATOM 3395 O O . LEU A 1 426 ? 7.944 -5.538 -17.152 1.00 95.44 426 LEU A O 1
ATOM 3399 N N . LYS A 1 427 ? 8.753 -7.540 -16.526 1.00 95.06 427 LYS A N 1
ATOM 3400 C CA . LYS A 1 427 ? 10.150 -7.104 -16.362 1.00 95.06 427 LYS A CA 1
ATOM 3401 C C . LYS A 1 427 ? 10.690 -6.461 -17.645 1.00 95.06 427 LYS A C 1
ATOM 3403 O O . LYS A 1 427 ? 11.185 -5.334 -17.606 1.00 95.06 427 LYS A O 1
ATOM 3408 N N . ASP A 1 428 ? 10.524 -7.139 -18.776 1.00 93.31 428 ASP A N 1
ATOM 3409 C CA . ASP A 1 428 ? 11.036 -6.685 -20.070 1.00 93.31 428 ASP A CA 1
ATOM 3410 C C . ASP A 1 428 ? 10.270 -5.440 -20.571 1.00 93.31 428 ASP A C 1
ATOM 3412 O O . ASP A 1 428 ? 10.883 -4.469 -21.023 1.00 93.31 428 ASP A O 1
ATOM 3416 N N . ALA A 1 429 ? 8.943 -5.391 -20.390 1.00 93.81 429 ALA A N 1
ATOM 3417 C CA . ALA A 1 429 ? 8.135 -4.203 -20.686 1.00 93.81 429 ALA A CA 1
ATOM 3418 C C . ALA A 1 429 ? 8.504 -2.987 -19.812 1.00 93.81 429 ALA A C 1
ATOM 3420 O O . ALA A 1 429 ? 8.525 -1.855 -20.302 1.00 93.81 429 ALA A O 1
ATOM 3421 N N . MET A 1 430 ? 8.827 -3.189 -18.529 1.00 94.06 430 MET A N 1
ATOM 3422 C CA . MET A 1 430 ? 9.289 -2.109 -17.646 1.00 94.06 430 MET A CA 1
ATOM 3423 C C . MET A 1 430 ? 10.658 -1.572 -18.069 1.00 94.06 430 MET A C 1
ATOM 3425 O O . MET A 1 430 ? 10.844 -0.355 -18.067 1.00 94.06 430 MET A O 1
ATOM 3429 N N . ALA A 1 431 ? 11.585 -2.442 -18.481 1.00 91.75 431 ALA A N 1
ATOM 3430 C CA . ALA A 1 431 ? 12.879 -2.022 -19.020 1.00 91.75 431 ALA A CA 1
ATOM 3431 C C . ALA A 1 431 ? 12.711 -1.183 -20.301 1.00 91.75 431 ALA A C 1
ATOM 3433 O O . ALA A 1 431 ? 13.308 -0.112 -20.420 1.00 91.75 431 ALA A O 1
ATOM 3434 N N . LEU A 1 432 ? 11.831 -1.604 -21.218 1.00 92.19 432 LEU A N 1
ATOM 3435 C CA . LEU A 1 432 ? 11.489 -0.835 -22.422 1.00 92.19 432 LEU A CA 1
ATOM 3436 C C . LEU A 1 432 ? 10.795 0.500 -22.103 1.00 92.19 432 LEU A C 1
ATOM 3438 O O . LEU A 1 432 ? 11.059 1.495 -22.778 1.00 92.19 432 LEU A O 1
ATOM 3442 N N . SER A 1 433 ? 9.939 0.549 -21.077 1.00 92.25 433 SER A N 1
ATOM 3443 C CA . SER A 1 433 ? 9.323 1.796 -20.602 1.00 92.25 433 SER A CA 1
ATOM 3444 C C . SER A 1 433 ? 10.377 2.773 -20.082 1.00 92.25 433 SER A C 1
ATOM 3446 O O . SER A 1 433 ? 10.406 3.914 -20.527 1.00 92.25 433 SER A O 1
ATOM 3448 N N . PHE A 1 434 ? 11.261 2.319 -19.191 1.00 89.31 434 PHE A N 1
ATOM 3449 C CA . PHE A 1 434 ? 12.304 3.142 -18.565 1.00 89.31 434 PHE A CA 1
ATOM 3450 C C . PHE A 1 434 ? 13.392 3.595 -19.557 1.00 89.31 434 PHE A C 1
ATOM 3452 O O . PHE A 1 434 ? 14.010 4.642 -19.387 1.00 89.31 434 PHE A O 1
ATOM 3459 N N . ALA A 1 435 ? 13.623 2.827 -20.627 1.00 89.12 435 ALA A N 1
ATOM 3460 C CA . ALA A 1 435 ? 14.520 3.220 -21.713 1.00 89.12 435 ALA A CA 1
ATOM 3461 C C . ALA A 1 435 ? 13.919 4.295 -22.644 1.00 89.12 435 ALA A C 1
ATOM 3463 O O . ALA A 1 435 ? 14.669 5.027 -23.290 1.00 89.12 435 ALA A O 1
ATOM 3464 N N . ARG A 1 436 ? 12.583 4.384 -22.731 1.00 87.44 436 ARG A N 1
ATOM 3465 C CA . ARG A 1 436 ? 11.862 5.396 -23.528 1.00 87.44 436 ARG A CA 1
ATOM 3466 C C . ARG A 1 436 ? 11.589 6.674 -22.739 1.00 87.44 436 ARG A C 1
ATOM 3468 O O . ARG A 1 436 ? 11.726 7.759 -23.296 1.00 87.44 436 ARG A O 1
ATOM 3475 N N . ASP A 1 437 ? 11.202 6.533 -21.476 1.00 79.12 437 ASP A N 1
ATOM 3476 C CA . ASP A 1 437 ? 10.818 7.626 -20.588 1.00 79.12 437 ASP A CA 1
ATOM 3477 C C . ASP A 1 437 ? 11.729 7.658 -19.352 1.00 79.12 437 ASP A C 1
ATOM 3479 O O . ASP A 1 437 ? 11.775 6.714 -18.559 1.00 79.12 437 ASP A O 1
ATOM 3483 N N . LYS A 1 438 ? 12.465 8.764 -19.197 1.00 69.56 438 LYS A N 1
ATOM 3484 C CA . LYS A 1 438 ? 13.411 8.970 -18.092 1.00 69.56 438 LYS A CA 1
ATOM 3485 C C . LYS A 1 438 ? 12.724 9.351 -16.780 1.00 69.56 438 LYS A C 1
ATOM 3487 O O . LYS A 1 438 ? 13.343 9.179 -15.730 1.00 69.56 438 LYS A O 1
ATOM 3492 N N . ASP A 1 439 ? 11.471 9.802 -16.824 1.00 68.75 439 ASP A N 1
ATOM 3493 C CA . ASP A 1 439 ? 10.679 10.089 -15.621 1.00 68.75 439 ASP A CA 1
ATOM 3494 C C . ASP A 1 439 ? 10.134 8.789 -14.988 1.00 68.75 439 ASP A C 1
ATOM 3496 O O . ASP A 1 439 ? 9.742 8.755 -13.815 1.00 68.75 439 ASP A O 1
ATOM 3500 N N . GLY A 1 440 ? 10.222 7.672 -15.724 1.00 79.31 440 GLY A N 1
ATOM 3501 C CA . GLY A 1 440 ? 10.395 6.338 -15.163 1.00 79.31 440 GLY A CA 1
ATOM 3502 C C . GLY A 1 440 ? 9.537 5.252 -15.810 1.00 79.31 440 GLY A C 1
ATOM 3503 O O . GLY A 1 440 ? 9.104 5.326 -16.95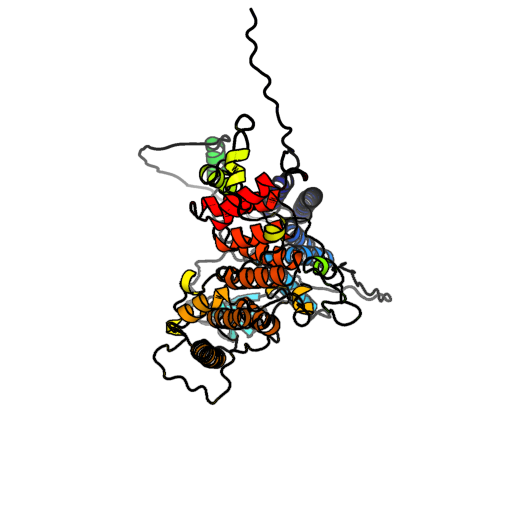6 1.00 79.31 440 GLY A O 1
ATOM 3504 N N . VAL A 1 441 ? 9.275 4.190 -15.047 1.00 89.44 441 VAL A N 1
ATOM 3505 C CA . VAL A 1 441 ? 8.374 3.121 -15.493 1.00 89.44 441 VAL A CA 1
ATOM 3506 C C . VAL A 1 441 ? 6.930 3.627 -15.489 1.00 89.44 441 VAL A C 1
ATOM 3508 O O . VAL A 1 441 ? 6.465 4.190 -14.488 1.00 89.44 441 VAL A O 1
ATOM 3511 N N . HIS A 1 442 ? 6.213 3.376 -16.588 1.00 93.38 442 HIS A N 1
ATOM 3512 C CA . HIS A 1 442 ? 4.802 3.711 -16.738 1.00 93.38 442 HIS A CA 1
ATOM 3513 C C . HIS A 1 442 ? 3.947 3.033 -15.655 1.00 93.38 442 HIS A C 1
ATOM 3515 O O . HIS A 1 442 ? 4.047 1.826 -15.410 1.00 93.38 442 HIS A O 1
ATOM 3521 N N . TRP A 1 443 ? 3.070 3.815 -15.024 1.00 93.19 443 TRP A N 1
ATOM 3522 C CA . TRP A 1 443 ? 2.370 3.437 -13.794 1.00 93.19 443 TRP A CA 1
ATOM 3523 C C . TRP A 1 443 ? 1.569 2.130 -13.893 1.00 93.19 443 TRP A C 1
ATOM 3525 O O . TRP A 1 443 ? 1.477 1.384 -12.917 1.00 93.19 443 TRP A O 1
ATOM 3535 N N . SER A 1 444 ? 1.010 1.814 -15.067 1.00 94.25 444 SER A N 1
ATOM 3536 C CA . SER A 1 444 ? 0.218 0.594 -15.259 1.00 94.25 444 SER A CA 1
ATOM 3537 C C . SER A 1 444 ? 1.068 -0.677 -15.190 1.00 94.25 444 SER A C 1
ATOM 3539 O O . SER A 1 444 ? 0.621 -1.674 -14.621 1.00 94.25 444 SER A O 1
ATOM 3541 N N . LEU A 1 445 ? 2.306 -0.624 -15.697 1.00 95.50 445 LEU A N 1
ATOM 3542 C CA . LEU A 1 445 ? 3.281 -1.704 -15.574 1.00 95.50 445 LEU A CA 1
ATOM 3543 C C . LEU A 1 445 ? 3.732 -1.833 -14.120 1.00 95.50 445 LEU A C 1
ATOM 3545 O O . LEU A 1 445 ? 3.692 -2.927 -13.571 1.00 95.50 445 LEU A O 1
ATOM 3549 N N . SER A 1 446 ? 4.057 -0.721 -13.455 1.00 95.50 446 SER A N 1
ATOM 3550 C CA . SER A 1 446 ? 4.432 -0.726 -12.033 1.00 95.50 446 SER A CA 1
ATOM 3551 C C . SER A 1 446 ? 3.317 -1.289 -11.137 1.00 95.50 446 SER A C 1
ATOM 3553 O O . SER A 1 446 ? 3.583 -2.097 -10.249 1.00 95.50 446 SER A O 1
ATOM 3555 N N . THR A 1 447 ? 2.052 -0.955 -11.408 1.00 95.19 447 THR A N 1
ATOM 3556 C CA . THR A 1 447 ? 0.886 -1.550 -10.731 1.00 95.19 447 THR A CA 1
ATOM 3557 C C . THR A 1 447 ? 0.752 -3.054 -11.009 1.00 95.19 447 THR A C 1
ATOM 3559 O O . THR A 1 447 ? 0.452 -3.824 -10.094 1.00 95.19 447 THR A O 1
ATOM 3562 N N . ALA A 1 448 ? 0.970 -3.500 -12.249 1.00 94.94 448 ALA A N 1
ATOM 3563 C CA . ALA A 1 448 ? 0.912 -4.919 -12.604 1.00 94.94 448 ALA A CA 1
ATOM 3564 C C . ALA A 1 448 ? 2.050 -5.727 -11.946 1.00 94.94 448 ALA A C 1
ATOM 3566 O O . ALA A 1 448 ? 1.812 -6.809 -11.409 1.00 94.94 448 ALA A O 1
ATOM 3567 N N . SER A 1 449 ? 3.257 -5.166 -11.884 1.00 96.12 449 SER A N 1
ATOM 3568 C CA . SER A 1 449 ? 4.401 -5.734 -11.162 1.00 96.12 449 SER A CA 1
ATOM 3569 C C . SER A 1 449 ? 4.154 -5.788 -9.652 1.00 96.12 449 SER A C 1
ATOM 3571 O O . SER A 1 449 ? 4.451 -6.793 -9.013 1.00 96.12 449 SER A O 1
ATOM 3573 N N . ALA A 1 450 ? 3.506 -4.777 -9.064 1.00 96.62 450 ALA A N 1
ATOM 3574 C CA . ALA A 1 450 ? 3.080 -4.846 -7.665 1.00 96.62 450 ALA A CA 1
ATOM 3575 C C . ALA A 1 450 ? 2.097 -6.003 -7.391 1.00 96.62 450 ALA A C 1
ATOM 3577 O O . ALA A 1 450 ? 2.133 -6.585 -6.307 1.00 96.62 450 ALA A O 1
ATOM 3578 N N . LEU A 1 451 ? 1.247 -6.378 -8.358 1.00 94.81 451 LEU A N 1
ATOM 3579 C CA . LEU A 1 451 ? 0.352 -7.534 -8.226 1.00 94.81 451 LEU A CA 1
ATOM 3580 C C . LEU A 1 451 ? 1.124 -8.864 -8.176 1.00 94.81 451 LEU A C 1
ATOM 3582 O O . LEU A 1 451 ? 0.772 -9.721 -7.365 1.00 94.81 451 LEU A O 1
ATOM 3586 N N . TYR A 1 452 ? 2.199 -9.014 -8.961 1.00 96.06 452 TYR A N 1
ATOM 3587 C CA . TYR A 1 452 ? 3.111 -10.164 -8.857 1.00 96.06 452 TYR A CA 1
ATOM 3588 C C . TYR A 1 452 ? 3.671 -10.297 -7.434 1.00 96.06 452 TYR A C 1
ATOM 3590 O O . TYR A 1 452 ? 3.542 -11.345 -6.798 1.00 96.06 452 TYR A O 1
ATOM 3598 N N . TRP A 1 453 ? 4.220 -9.209 -6.891 1.00 97.06 453 TRP A N 1
ATOM 3599 C CA . TRP A 1 453 ? 4.810 -9.209 -5.552 1.00 97.06 453 TRP A CA 1
ATOM 3600 C C . TRP A 1 453 ? 3.769 -9.437 -4.439 1.00 97.06 453 TRP A C 1
ATOM 3602 O O . TRP A 1 453 ? 4.064 -10.139 -3.468 1.00 97.06 453 TRP A O 1
ATOM 3612 N N . ARG A 1 454 ? 2.519 -8.970 -4.607 1.00 95.56 454 ARG A N 1
ATOM 3613 C CA . ARG A 1 454 ? 1.381 -9.337 -3.735 1.00 95.56 454 ARG A CA 1
ATOM 3614 C C . ARG A 1 454 ? 1.091 -10.843 -3.762 1.00 95.56 454 ARG A C 1
ATOM 3616 O O . ARG A 1 454 ? 0.998 -11.460 -2.699 1.00 95.56 454 ARG A O 1
ATOM 3623 N N . VAL A 1 455 ? 1.025 -11.453 -4.950 1.00 94.81 455 VAL A N 1
ATOM 3624 C CA . VAL A 1 455 ? 0.840 -12.909 -5.119 1.00 94.81 455 VAL A CA 1
ATOM 3625 C C . VAL A 1 455 ? 1.996 -13.699 -4.491 1.00 94.81 455 VAL A C 1
ATOM 3627 O O . VAL A 1 455 ? 1.736 -14.667 -3.775 1.00 94.81 455 VAL A O 1
ATOM 3630 N N . LYS A 1 456 ? 3.251 -13.267 -4.688 1.00 95.44 456 LYS A N 1
ATOM 3631 C CA . LYS A 1 456 ? 4.452 -13.881 -4.085 1.00 95.44 456 LYS A CA 1
ATOM 3632 C C . LYS A 1 456 ? 4.518 -13.703 -2.560 1.00 95.44 456 LYS A C 1
ATOM 3634 O O . LYS A 1 456 ? 5.073 -14.554 -1.871 1.00 95.44 456 LYS A O 1
ATOM 3639 N N . GLY A 1 457 ? 3.927 -12.633 -2.024 1.00 94.38 457 GLY A N 1
ATOM 3640 C CA . GLY A 1 457 ? 3.959 -12.290 -0.597 1.00 94.38 457 GLY A CA 1
ATOM 3641 C C . GLY A 1 457 ? 5.101 -11.357 -0.185 1.00 94.38 457 GLY A C 1
ATOM 3642 O O . GLY A 1 457 ? 5.374 -11.232 1.006 1.00 94.38 457 GLY A O 1
ATOM 3643 N N . ASP A 1 458 ? 5.739 -10.677 -1.137 1.00 95.69 458 ASP A N 1
ATOM 3644 C CA . ASP A 1 458 ? 6.786 -9.687 -0.875 1.00 95.69 458 ASP A CA 1
ATOM 3645 C C . ASP A 1 458 ? 6.178 -8.280 -0.767 1.00 95.69 458 ASP A C 1
ATOM 3647 O O . ASP A 1 458 ? 5.872 -7.625 -1.765 1.00 95.69 458 ASP A O 1
ATOM 3651 N N . ALA A 1 459 ? 5.998 -7.800 0.464 1.00 93.94 459 ALA A N 1
ATOM 3652 C CA . ALA A 1 459 ? 5.498 -6.450 0.706 1.00 93.94 459 ALA A CA 1
ATOM 3653 C C . ALA A 1 459 ? 6.505 -5.346 0.336 1.00 93.94 459 ALA A C 1
ATOM 3655 O O . ALA A 1 459 ? 6.088 -4.222 0.062 1.00 93.94 459 ALA A O 1
ATOM 3656 N N . VAL A 1 460 ? 7.812 -5.629 0.330 1.00 95.25 460 VAL A N 1
ATOM 3657 C CA . VAL A 1 460 ? 8.854 -4.621 0.082 1.00 95.25 460 VAL A CA 1
ATOM 3658 C C . VAL A 1 460 ? 8.852 -4.246 -1.394 1.00 95.25 460 VAL A C 1
ATOM 3660 O O . VAL A 1 460 ? 8.684 -3.072 -1.731 1.00 95.25 460 VAL A O 1
ATOM 3663 N N . ASN A 1 461 ? 8.952 -5.245 -2.272 1.00 95.75 461 ASN A N 1
ATOM 3664 C CA . ASN A 1 461 ? 8.931 -5.025 -3.715 1.00 95.75 461 ASN A CA 1
ATOM 3665 C C . ASN A 1 461 ? 7.540 -4.599 -4.216 1.00 95.75 461 ASN A C 1
ATOM 3667 O O . ASN A 1 461 ? 7.450 -3.727 -5.083 1.00 95.75 461 ASN A O 1
ATOM 3671 N N . ALA A 1 462 ? 6.453 -5.099 -3.610 1.00 96.44 462 ALA A N 1
ATOM 3672 C CA . ALA A 1 462 ? 5.106 -4.604 -3.901 1.00 96.44 462 ALA A CA 1
ATOM 3673 C C . ALA A 1 462 ? 4.977 -3.100 -3.607 1.00 96.44 462 ALA A C 1
ATOM 3675 O O . ALA A 1 462 ? 4.503 -2.350 -4.460 1.00 96.44 462 ALA A O 1
ATOM 3676 N N . LEU A 1 463 ? 5.430 -2.634 -2.436 1.00 95.38 463 LEU A N 1
ATOM 3677 C CA . LEU A 1 463 ? 5.364 -1.212 -2.084 1.00 95.38 463 LEU A CA 1
ATOM 3678 C C . LEU A 1 463 ? 6.316 -0.349 -2.916 1.00 95.38 463 LEU A C 1
ATOM 3680 O O . LEU A 1 463 ? 5.909 0.737 -3.320 1.00 95.38 463 LEU A O 1
ATOM 3684 N N . ASN A 1 464 ? 7.525 -0.816 -3.243 1.00 94.44 464 ASN A N 1
ATOM 3685 C CA . ASN A 1 464 ? 8.426 -0.095 -4.151 1.00 94.44 464 ASN A CA 1
ATOM 3686 C C . ASN A 1 464 ? 7.774 0.119 -5.533 1.00 94.44 464 ASN A C 1
ATOM 3688 O O . ASN A 1 464 ? 7.728 1.249 -6.025 1.00 94.44 464 ASN A O 1
ATOM 3692 N N . CYS A 1 465 ? 7.167 -0.921 -6.113 1.00 96.00 465 CYS A N 1
ATOM 3693 C CA . CYS A 1 465 ? 6.414 -0.803 -7.363 1.00 96.00 465 CYS A CA 1
ATOM 3694 C C . CYS A 1 465 ? 5.170 0.103 -7.252 1.00 96.00 465 CYS A C 1
ATOM 3696 O O . CYS A 1 465 ? 4.865 0.850 -8.184 1.00 96.00 465 CYS A O 1
ATOM 3698 N N . LEU A 1 466 ? 4.466 0.109 -6.115 1.00 96.00 466 LEU A N 1
ATOM 3699 C CA . LEU A 1 466 ? 3.336 1.023 -5.898 1.00 96.00 466 LEU A CA 1
ATOM 3700 C C . LEU A 1 466 ? 3.784 2.482 -5.715 1.00 96.00 466 LEU A C 1
ATOM 3702 O O . LEU A 1 466 ? 3.097 3.373 -6.207 1.00 96.00 466 LEU A O 1
ATOM 3706 N N . ARG A 1 467 ? 4.940 2.744 -5.089 1.00 94.38 467 ARG A N 1
ATOM 3707 C CA . ARG A 1 467 ? 5.537 4.092 -5.007 1.00 94.38 467 ARG A CA 1
ATOM 3708 C C . ARG A 1 467 ? 5.893 4.614 -6.400 1.00 94.38 467 ARG A C 1
ATOM 3710 O O . ARG A 1 467 ? 5.466 5.715 -6.743 1.00 94.38 467 ARG A O 1
ATOM 3717 N N . GLN A 1 468 ? 6.560 3.800 -7.229 1.00 93.25 468 GLN A N 1
ATOM 3718 C CA . GLN A 1 468 ? 6.802 4.119 -8.646 1.00 93.25 468 GLN A CA 1
ATOM 3719 C C . GLN A 1 468 ? 5.486 4.444 -9.369 1.00 93.25 468 GLN A C 1
ATOM 3721 O O . GLN A 1 468 ? 5.384 5.478 -10.027 1.00 93.25 468 GLN A O 1
ATOM 3726 N N . SER A 1 469 ? 4.449 3.622 -9.169 1.00 94.31 469 SER A N 1
ATOM 3727 C CA . SER A 1 469 ? 3.134 3.859 -9.766 1.00 94.31 469 SER A CA 1
ATOM 3728 C C . SER A 1 469 ? 2.441 5.133 -9.274 1.00 94.31 469 SER A C 1
ATOM 3730 O O . SER A 1 469 ? 1.678 5.703 -10.043 1.00 94.31 469 SER A O 1
ATOM 3732 N N . LEU A 1 470 ? 2.639 5.582 -8.031 1.00 93.44 470 LEU A N 1
ATOM 3733 C CA . LEU A 1 470 ? 2.070 6.852 -7.551 1.00 93.44 470 LEU A CA 1
ATOM 3734 C C . LEU A 1 470 ? 2.791 8.063 -8.147 1.00 93.44 470 LEU A C 1
ATOM 3736 O O . LEU A 1 470 ? 2.149 9.081 -8.408 1.00 93.44 470 LEU A O 1
ATOM 3740 N N . ASN A 1 471 ? 4.098 7.936 -8.386 1.00 90.62 471 ASN A N 1
ATOM 3741 C CA . ASN A 1 471 ? 4.918 8.991 -8.967 1.00 90.62 471 ASN A CA 1
ATOM 3742 C C . ASN A 1 471 ? 4.587 9.221 -10.454 1.00 90.62 471 ASN A C 1
ATOM 3744 O O . ASN A 1 471 ? 4.363 10.362 -10.845 1.00 90.62 471 ASN A O 1
ATOM 3748 N N . SER A 1 472 ? 4.489 8.154 -11.262 1.00 90.50 472 SER A N 1
ATOM 3749 C CA . SER A 1 472 ? 4.213 8.252 -12.710 1.00 90.50 472 SER A CA 1
ATOM 3750 C C . SER A 1 472 ? 2.725 8.194 -13.103 1.00 90.50 472 SER A C 1
ATOM 3752 O O . SER A 1 472 ? 2.400 8.328 -14.282 1.00 90.50 472 SER A O 1
ATOM 3754 N N . ALA A 1 473 ? 1.789 8.009 -12.160 1.00 91.69 473 ALA A N 1
ATOM 3755 C CA . ALA A 1 473 ? 0.356 8.028 -12.473 1.00 91.69 473 ALA A CA 1
ATOM 3756 C C . ALA A 1 473 ? -0.213 9.459 -12.573 1.00 91.69 473 ALA A C 1
ATOM 3758 O O . ALA A 1 473 ? 0.008 10.275 -11.663 1.00 91.69 473 ALA A O 1
ATOM 3759 N N . PRO A 1 474 ? -1.060 9.735 -13.586 1.00 91.12 474 PRO A N 1
ATOM 3760 C CA . PRO A 1 474 ? -1.954 10.891 -13.598 1.00 91.12 474 PRO A CA 1
ATOM 3761 C C . PRO A 1 474 ? -2.831 10.951 -12.330 1.00 91.12 474 PRO A C 1
ATOM 3763 O O . PRO A 1 474 ? -3.227 9.895 -11.824 1.00 91.12 474 PRO A O 1
ATOM 3766 N N . PRO A 1 475 ? -3.195 12.145 -11.814 1.00 88.06 475 PRO A N 1
ATOM 3767 C CA . PRO A 1 475 ? -3.905 12.283 -10.536 1.00 88.06 475 PRO A CA 1
ATOM 3768 C C . PRO A 1 475 ? -5.186 11.442 -10.399 1.00 88.06 475 PRO A C 1
ATOM 3770 O O . PRO A 1 475 ? -5.449 10.889 -9.333 1.00 88.06 475 PRO A O 1
ATOM 3773 N N . ASN A 1 476 ? -5.946 11.272 -11.486 1.00 89.00 476 ASN A N 1
ATOM 3774 C CA . ASN A 1 476 ? -7.188 10.488 -11.542 1.00 89.00 476 ASN A CA 1
ATOM 3775 C C . ASN A 1 476 ? -6.998 8.952 -11.602 1.00 89.00 476 ASN A C 1
ATOM 3777 O O . ASN A 1 476 ? -7.986 8.216 -11.524 1.00 89.00 476 ASN A O 1
ATOM 3781 N N . MET A 1 477 ? -5.756 8.474 -11.743 1.00 92.38 477 MET A N 1
ATOM 3782 C CA . MET A 1 477 ? -5.388 7.048 -11.797 1.00 92.38 477 MET A CA 1
ATOM 3783 C C . MET A 1 477 ? -4.643 6.564 -10.540 1.00 92.38 477 MET A C 1
ATOM 3785 O O . MET A 1 477 ? -4.450 5.362 -10.354 1.00 92.38 477 MET A O 1
ATOM 3789 N N . ARG A 1 478 ? -4.228 7.478 -9.650 1.00 93.44 478 ARG A N 1
ATOM 3790 C CA . ARG A 1 478 ? -3.469 7.149 -8.425 1.00 93.44 478 ARG A CA 1
ATOM 3791 C C . ARG A 1 478 ? -4.249 6.270 -7.441 1.00 93.44 478 ARG A C 1
ATOM 3793 O O . ARG A 1 478 ? -3.636 5.550 -6.654 1.00 93.44 478 ARG A O 1
ATOM 3800 N N . ASP A 1 479 ? -5.581 6.254 -7.511 1.00 93.00 479 ASP A N 1
ATOM 3801 C CA . ASP A 1 479 ? -6.436 5.398 -6.680 1.00 93.00 479 ASP A CA 1
ATOM 3802 C C . ASP A 1 479 ? -6.143 3.897 -6.847 1.00 93.00 479 ASP A C 1
ATOM 3804 O O . ASP A 1 479 ? -6.247 3.147 -5.877 1.00 93.00 479 ASP A O 1
ATOM 3808 N N . VAL A 1 480 ? -5.702 3.459 -8.033 1.00 93.12 480 VAL A N 1
ATOM 3809 C CA . VAL A 1 480 ? -5.330 2.058 -8.309 1.00 93.12 480 VAL A CA 1
ATOM 3810 C C . VAL A 1 480 ? -4.178 1.594 -7.409 1.00 93.12 480 VAL A C 1
ATOM 3812 O O . VAL A 1 480 ? -4.227 0.506 -6.816 1.00 93.12 480 VAL A O 1
ATOM 3815 N N . ALA A 1 481 ? -3.160 2.443 -7.258 1.00 95.44 481 ALA A N 1
ATOM 3816 C CA . ALA A 1 481 ? -2.020 2.167 -6.397 1.00 95.44 481 ALA A CA 1
ATOM 3817 C C . ALA A 1 481 ? -2.365 2.379 -4.911 1.00 95.44 481 ALA A C 1
ATOM 3819 O O . ALA A 1 481 ? -1.996 1.549 -4.079 1.00 95.44 481 ALA A O 1
ATOM 3820 N N . LEU A 1 482 ? -3.145 3.416 -4.580 1.00 96.12 482 LEU A N 1
ATOM 3821 C CA . LEU A 1 482 ? -3.588 3.704 -3.207 1.00 96.12 482 LEU A CA 1
ATOM 3822 C C . LEU A 1 482 ? -4.451 2.581 -2.601 1.00 96.12 482 LEU A C 1
ATOM 3824 O O . LEU A 1 482 ? -4.220 2.196 -1.456 1.00 96.12 482 LEU A O 1
ATOM 3828 N N . VAL A 1 483 ? -5.388 1.993 -3.359 1.00 94.88 483 VAL A N 1
ATOM 3829 C CA . VAL A 1 483 ? -6.160 0.806 -2.918 1.00 94.88 483 VAL A CA 1
ATOM 3830 C C . VAL A 1 483 ? -5.238 -0.378 -2.644 1.00 94.88 483 VAL A C 1
ATOM 3832 O O . VAL A 1 483 ? -5.397 -1.079 -1.644 1.00 94.88 483 VAL A O 1
ATOM 3835 N N . SER A 1 484 ? -4.257 -0.597 -3.520 1.00 95.56 484 SER A N 1
ATOM 3836 C CA . SER A 1 484 ? -3.307 -1.700 -3.377 1.00 95.56 484 SER A CA 1
ATOM 3837 C C . SER A 1 484 ? -2.413 -1.515 -2.144 1.00 95.56 484 SER A C 1
ATOM 3839 O O . SER A 1 484 ? -2.227 -2.472 -1.394 1.00 95.56 484 SER A O 1
ATOM 3841 N N . MET A 1 485 ? -1.948 -0.290 -1.864 1.00 96.50 485 MET A N 1
ATOM 3842 C CA . MET A 1 485 ? -1.256 0.040 -0.611 1.00 96.50 485 MET A CA 1
ATOM 3843 C C . MET A 1 485 ? -2.159 -0.176 0.611 1.00 96.50 485 MET A C 1
ATOM 3845 O O . MET A 1 485 ? -1.743 -0.832 1.562 1.00 96.50 485 MET A O 1
ATOM 3849 N N . ALA A 1 486 ? -3.407 0.304 0.575 1.00 96.00 486 ALA A N 1
ATOM 3850 C CA . ALA A 1 486 ? -4.355 0.168 1.683 1.00 96.00 486 ALA A CA 1
ATOM 3851 C C . ALA A 1 486 ? -4.609 -1.301 2.072 1.00 96.00 486 ALA A C 1
ATOM 3853 O O . ALA A 1 486 ? -4.639 -1.626 3.259 1.00 96.00 486 ALA A O 1
ATOM 3854 N N . ASN A 1 487 ? -4.723 -2.204 1.093 1.00 94.69 487 ASN A N 1
ATOM 3855 C CA . ASN A 1 487 ? -4.856 -3.643 1.343 1.00 94.69 487 ASN A CA 1
ATOM 3856 C C . ASN A 1 487 ? -3.587 -4.252 1.959 1.00 94.69 487 ASN A C 1
ATOM 3858 O O . ASN A 1 487 ? -3.680 -5.004 2.930 1.00 94.69 487 ASN A O 1
ATOM 3862 N N . ILE A 1 488 ? -2.404 -3.900 1.440 1.00 95.56 488 ILE A N 1
ATOM 3863 C CA . ILE A 1 488 ? -1.121 -4.364 1.988 1.00 95.56 488 ILE A CA 1
ATOM 3864 C C . ILE A 1 488 ? -0.969 -3.906 3.447 1.00 95.56 488 ILE A C 1
ATOM 3866 O O . ILE A 1 488 ? -0.630 -4.713 4.314 1.00 95.56 488 ILE A O 1
ATOM 3870 N N . TYR A 1 489 ? -1.280 -2.641 3.738 1.00 95.38 489 TYR A N 1
ATOM 3871 C CA . TYR A 1 489 ? -1.229 -2.070 5.085 1.00 95.38 489 TYR A CA 1
ATOM 3872 C C . TYR A 1 489 ? -2.270 -2.716 6.025 1.00 95.38 489 TYR A C 1
ATOM 3874 O O . TYR A 1 489 ? -1.931 -3.051 7.163 1.00 95.38 489 TYR A O 1
ATOM 3882 N N . GLN A 1 490 ? -3.494 -3.000 5.549 1.00 95.12 490 GLN A N 1
ATOM 3883 C CA . GLN A 1 490 ? -4.511 -3.732 6.324 1.00 95.12 490 GLN A CA 1
ATOM 3884 C C . GLN A 1 490 ? -4.042 -5.150 6.673 1.00 95.12 490 GLN A C 1
ATOM 3886 O O . GLN A 1 490 ? -4.151 -5.572 7.826 1.00 95.12 490 GLN A O 1
ATOM 3891 N N . GLN A 1 491 ? -3.458 -5.865 5.709 1.00 93.69 491 GLN A N 1
ATOM 3892 C CA . GLN A 1 491 ? -2.905 -7.201 5.923 1.00 93.69 491 GLN A CA 1
ATOM 3893 C C . GLN A 1 491 ? -1.659 -7.195 6.831 1.00 93.69 491 GLN A C 1
ATOM 3895 O O . GLN A 1 491 ? -1.458 -8.139 7.597 1.00 93.69 491 GLN A O 1
ATOM 3900 N N . ALA A 1 492 ? -0.849 -6.135 6.797 1.00 93.81 492 ALA A N 1
ATOM 3901 C CA . ALA A 1 492 ? 0.272 -5.940 7.717 1.00 93.81 492 ALA A CA 1
ATOM 3902 C C . ALA A 1 492 ? -0.167 -5.596 9.156 1.00 93.81 492 ALA A C 1
ATOM 3904 O O . ALA A 1 492 ? 0.639 -5.725 10.074 1.00 93.81 492 ALA A O 1
ATOM 3905 N N . GLY A 1 493 ? -1.425 -5.185 9.364 1.00 93.94 493 GLY A N 1
ATOM 3906 C CA . GLY A 1 493 ? -1.957 -4.747 10.661 1.00 93.94 493 GLY A CA 1
ATOM 3907 C C . GLY A 1 493 ? -1.775 -3.253 10.962 1.00 93.94 493 GLY A C 1
ATOM 3908 O O . GLY A 1 493 ? -2.107 -2.815 12.062 1.00 93.94 493 GLY A O 1
ATOM 3909 N N . LEU A 1 494 ? -1.290 -2.470 9.995 1.00 94.31 494 LEU A N 1
ATOM 3910 C CA . LEU A 1 494 ? -1.122 -1.015 10.085 1.00 94.31 494 LEU A CA 1
ATOM 3911 C C . LEU A 1 494 ? -2.402 -0.333 9.583 1.00 94.31 494 LEU A C 1
ATOM 3913 O O . LEU A 1 494 ? -2.503 0.147 8.451 1.00 94.31 494 LEU A O 1
ATOM 3917 N N . LEU A 1 495 ? -3.435 -0.410 10.424 1.00 94.44 495 LEU A N 1
ATOM 3918 C CA . LEU A 1 495 ? -4.818 -0.080 10.081 1.00 94.44 495 LEU A CA 1
ATOM 3919 C C . LEU A 1 495 ? -5.092 1.426 9.919 1.00 94.44 495 LEU A C 1
ATOM 3921 O O . LEU A 1 495 ? -6.035 1.782 9.212 1.00 94.44 495 LEU A O 1
ATOM 3925 N N . HIS A 1 496 ? -4.300 2.309 10.531 1.00 94.81 496 HIS A N 1
ATOM 3926 C CA . HIS A 1 496 ? -4.412 3.760 10.346 1.00 94.81 496 HIS A CA 1
ATOM 3927 C C . HIS A 1 496 ? -3.698 4.195 9.062 1.00 94.81 496 HIS A C 1
ATOM 3929 O O . HIS A 1 496 ? -4.304 4.891 8.245 1.00 94.81 496 HIS A O 1
ATOM 3935 N N . SER A 1 497 ? -2.487 3.682 8.804 1.00 94.25 497 SER A N 1
ATOM 3936 C CA . SER A 1 497 ? -1.815 3.841 7.503 1.00 94.25 497 SER A CA 1
ATOM 3937 C C . SER A 1 497 ? -2.686 3.321 6.346 1.00 94.25 497 SER A C 1
ATOM 3939 O O . SER A 1 497 ? -2.814 3.978 5.310 1.00 94.25 497 SER A O 1
ATOM 3941 N N . ALA A 1 498 ? -3.351 2.172 6.532 1.00 95.25 498 ALA A N 1
ATOM 3942 C CA . ALA A 1 498 ? -4.313 1.625 5.572 1.00 95.25 498 ALA A CA 1
ATOM 3943 C C . ALA A 1 498 ? -5.503 2.564 5.325 1.00 95.25 498 ALA A C 1
ATOM 3945 O O . ALA A 1 498 ? -5.924 2.747 4.181 1.00 95.25 498 ALA A O 1
ATOM 3946 N N . LEU A 1 499 ? -6.038 3.167 6.392 1.00 95.25 499 LEU A N 1
ATOM 3947 C CA . LEU A 1 499 ? -7.186 4.065 6.310 1.00 95.25 499 LEU A CA 1
ATOM 3948 C C . LEU A 1 499 ? -6.851 5.372 5.581 1.00 95.25 499 LEU A C 1
ATOM 3950 O O . LEU A 1 499 ? -7.669 5.844 4.794 1.00 95.25 499 LEU A O 1
ATOM 3954 N N . ILE A 1 500 ? -5.648 5.917 5.787 1.00 93.50 500 ILE A N 1
ATOM 3955 C CA . ILE A 1 500 ? -5.154 7.111 5.085 1.00 93.50 500 ILE A CA 1
ATOM 3956 C C . ILE A 1 500 ? -5.028 6.829 3.579 1.00 93.50 500 ILE A C 1
ATOM 3958 O O . ILE A 1 500 ? -5.616 7.544 2.766 1.00 93.50 500 ILE A O 1
ATOM 3962 N N . ALA A 1 501 ? -4.354 5.737 3.195 1.00 95.00 501 ALA A N 1
ATOM 3963 C CA . ALA A 1 501 ? -4.223 5.340 1.790 1.00 95.00 501 ALA A CA 1
ATOM 3964 C C . ALA A 1 501 ? -5.594 5.095 1.120 1.00 95.00 501 ALA A C 1
ATOM 3966 O O . ALA A 1 501 ? -5.859 5.595 0.024 1.00 95.00 501 ALA A O 1
ATOM 3967 N N . GLY A 1 502 ? -6.504 4.389 1.802 1.00 95.44 502 GLY A N 1
ATOM 3968 C CA . GLY A 1 502 ? -7.870 4.162 1.320 1.00 95.44 502 GLY A CA 1
ATOM 3969 C C . GLY A 1 502 ? -8.714 5.442 1.235 1.00 95.44 502 GLY A C 1
ATOM 3970 O O . GLY A 1 502 ? -9.536 5.573 0.329 1.00 95.44 502 GLY A O 1
ATOM 3971 N N . GLY A 1 503 ? -8.492 6.404 2.136 1.00 95.31 503 GLY A N 1
ATOM 3972 C CA . GLY A 1 503 ? -9.143 7.715 2.132 1.00 95.31 503 GLY A CA 1
ATOM 3973 C C . GLY A 1 503 ? -8.740 8.573 0.932 1.00 95.31 503 GLY A C 1
ATOM 3974 O O . GLY A 1 503 ? -9.611 9.127 0.259 1.00 95.31 503 GLY A O 1
ATOM 3975 N N . PHE A 1 504 ? -7.448 8.609 0.587 1.00 93.94 504 PHE A N 1
ATOM 3976 C CA . PHE A 1 504 ? -6.991 9.270 -0.641 1.00 93.94 504 PHE A CA 1
ATOM 3977 C C . PHE A 1 504 ? -7.570 8.610 -1.901 1.00 93.94 504 PHE A C 1
ATOM 3979 O O . PHE A 1 504 ? -8.006 9.315 -2.812 1.00 93.94 504 PHE A O 1
ATOM 3986 N N . ALA A 1 505 ? -7.666 7.274 -1.939 1.00 94.81 505 ALA A N 1
ATOM 3987 C CA . ALA A 1 505 ? -8.329 6.583 -3.045 1.00 94.81 505 ALA A CA 1
ATOM 3988 C C . ALA A 1 505 ? -9.811 6.990 -3.164 1.00 94.81 505 ALA A C 1
ATOM 3990 O O . ALA A 1 505 ? -10.272 7.324 -4.257 1.00 94.81 505 ALA A O 1
ATOM 3991 N N . LEU A 1 506 ? -10.545 7.020 -2.042 1.00 95.50 506 LEU A N 1
ATOM 3992 C CA . LEU A 1 506 ? -11.954 7.434 -1.989 1.00 95.50 506 LEU A CA 1
ATOM 3993 C C . LEU A 1 506 ? -12.158 8.852 -2.519 1.00 95.50 506 LEU A C 1
ATOM 3995 O O . LEU A 1 506 ? -13.111 9.086 -3.257 1.00 95.50 506 LEU A O 1
ATOM 3999 N N . LYS A 1 507 ? -11.252 9.778 -2.197 1.00 93.94 507 LYS A N 1
ATOM 4000 C CA . LYS A 1 507 ? -11.300 11.160 -2.687 1.00 93.94 507 LYS A CA 1
ATOM 4001 C C . LYS A 1 507 ? -11.156 11.255 -4.212 1.00 93.94 507 LYS A C 1
ATOM 4003 O O . LYS A 1 507 ? -11.835 12.067 -4.833 1.00 93.94 507 LYS A O 1
ATOM 4008 N N . ILE A 1 508 ? -10.322 10.403 -4.813 1.00 91.88 508 ILE A N 1
ATOM 4009 C CA . ILE A 1 508 ? -10.091 10.353 -6.268 1.00 91.88 508 ILE A CA 1
ATOM 4010 C C . ILE A 1 508 ? -11.212 9.603 -7.009 1.00 91.88 508 ILE A C 1
ATOM 4012 O O . ILE A 1 508 ? -11.562 9.957 -8.134 1.00 91.88 508 ILE A O 1
ATOM 4016 N N . SER A 1 509 ? -11.776 8.541 -6.426 1.00 92.56 509 SER A N 1
ATOM 4017 C CA . SER A 1 509 ? -12.792 7.696 -7.079 1.00 92.56 509 SER A CA 1
ATOM 4018 C C . SER A 1 509 ? -13.938 7.293 -6.130 1.00 92.56 509 SER A C 1
ATOM 4020 O O . SER A 1 509 ? -14.135 6.108 -5.848 1.00 92.56 509 SER A O 1
ATOM 4022 N N . PRO A 1 510 ? -14.785 8.253 -5.698 1.00 93.88 510 PRO A N 1
ATOM 4023 C CA . PRO A 1 510 ? -15.830 8.051 -4.683 1.00 93.88 510 PRO A CA 1
ATOM 4024 C C . PRO A 1 510 ? -17.050 7.238 -5.157 1.00 93.88 510 PRO A C 1
ATOM 4026 O O . PRO A 1 510 ? -18.107 7.289 -4.536 1.00 93.88 510 PRO A O 1
ATOM 4029 N N . LYS A 1 511 ? -16.960 6.529 -6.288 1.00 91.81 511 LYS A N 1
ATOM 4030 C CA . LYS A 1 511 ? -18.029 5.680 -6.855 1.00 91.81 511 LYS A CA 1
ATOM 4031 C C . LYS A 1 511 ? -17.553 4.258 -7.185 1.00 91.81 511 LYS A C 1
ATOM 4033 O O . LYS A 1 511 ? -18.217 3.547 -7.934 1.00 91.81 511 LYS A O 1
ATOM 4038 N N . LEU A 1 512 ? -16.392 3.849 -6.671 1.00 90.31 512 LEU A N 1
ATOM 4039 C CA . LEU A 1 512 ? -15.777 2.570 -7.011 1.00 90.31 512 LEU A CA 1
ATOM 4040 C C . LEU A 1 512 ? -15.961 1.528 -5.898 1.00 90.31 512 LEU A C 1
ATOM 4042 O O . LEU A 1 512 ? -15.404 1.656 -4.806 1.00 90.31 512 LEU A O 1
ATOM 4046 N N . VAL A 1 513 ? -16.665 0.440 -6.229 1.00 92.12 513 VAL A N 1
ATOM 4047 C CA . VAL A 1 513 ? -17.000 -0.684 -5.330 1.00 92.12 513 VAL A CA 1
ATOM 4048 C C . VAL A 1 513 ? -15.795 -1.185 -4.520 1.00 92.12 513 VAL A C 1
ATOM 4050 O O . VAL A 1 513 ? -15.902 -1.409 -3.316 1.00 92.12 513 VAL A O 1
ATOM 4053 N N . ALA A 1 514 ? -14.632 -1.322 -5.169 1.00 91.00 514 ALA A N 1
ATOM 4054 C CA . ALA A 1 514 ? -13.412 -1.842 -4.552 1.00 91.00 514 ALA A CA 1
ATOM 4055 C C . ALA A 1 514 ? -12.909 -0.975 -3.384 1.00 91.00 514 ALA A C 1
ATOM 4057 O O . ALA A 1 514 ? -12.543 -1.521 -2.346 1.00 91.00 514 ALA A O 1
ATOM 4058 N N . ILE A 1 515 ? -12.944 0.359 -3.519 1.00 93.38 515 ILE A N 1
ATOM 4059 C CA . ILE A 1 515 ? -12.538 1.289 -2.452 1.00 93.38 515 ILE A CA 1
ATOM 4060 C C . ILE A 1 515 ? -13.490 1.172 -1.264 1.00 93.38 515 ILE A C 1
ATOM 4062 O O . ILE A 1 515 ? -13.043 1.026 -0.126 1.00 93.38 515 ILE A O 1
ATOM 4066 N N . HIS A 1 516 ? -14.800 1.199 -1.530 1.00 95.81 516 HIS A N 1
ATOM 4067 C CA . HIS A 1 516 ? -15.811 1.131 -0.478 1.00 95.81 516 HIS A CA 1
ATOM 4068 C C . HIS A 1 516 ? -15.701 -0.182 0.301 1.00 95.81 516 HIS A C 1
ATOM 4070 O O . HIS A 1 516 ? -15.711 -0.161 1.530 1.00 95.81 516 HIS A O 1
ATOM 4076 N N . PHE A 1 517 ? -15.486 -1.313 -0.378 1.00 94.56 517 PHE A N 1
ATOM 4077 C CA . PHE A 1 517 ? -15.288 -2.585 0.309 1.00 94.56 517 PHE A CA 1
ATOM 4078 C C . PHE A 1 517 ? -13.953 -2.659 1.070 1.00 94.56 517 PHE A C 1
ATOM 4080 O O . PHE A 1 517 ? -13.942 -3.149 2.201 1.00 94.56 517 PHE A O 1
ATOM 4087 N N . THR A 1 518 ? -12.845 -2.142 0.524 1.00 94.75 518 THR A N 1
ATOM 4088 C CA . THR A 1 518 ? -11.562 -2.057 1.252 1.00 94.75 518 THR A CA 1
ATOM 4089 C C . THR A 1 518 ? -11.707 -1.245 2.541 1.00 94.75 518 THR A C 1
ATOM 4091 O O . THR A 1 518 ? -11.390 -1.754 3.618 1.00 94.75 518 THR A O 1
ATOM 4094 N N . LEU A 1 519 ? -12.286 -0.042 2.474 1.00 96.19 519 LEU A N 1
ATOM 4095 C CA . LEU A 1 519 ? -12.537 0.790 3.657 1.00 96.19 519 LEU A CA 1
ATOM 4096 C C . LEU A 1 519 ? -13.473 0.106 4.663 1.00 96.19 519 LEU A C 1
ATOM 4098 O O . LEU A 1 519 ? -13.193 0.125 5.862 1.00 96.19 519 LEU A O 1
ATOM 4102 N N . ALA A 1 520 ? -14.527 -0.574 4.203 1.00 95.75 520 ALA A N 1
ATOM 4103 C CA . ALA A 1 520 ? -15.431 -1.315 5.082 1.00 95.75 520 ALA A CA 1
ATOM 4104 C C . ALA A 1 520 ? -14.712 -2.390 5.920 1.00 95.75 520 ALA A C 1
ATOM 4106 O O . ALA A 1 520 ? -14.993 -2.545 7.112 1.00 95.75 520 ALA A O 1
ATOM 4107 N N . ASN A 1 521 ? -13.767 -3.119 5.315 1.00 94.75 521 ASN A N 1
ATOM 4108 C CA . ASN A 1 521 ? -12.986 -4.145 6.010 1.00 94.75 521 ASN A CA 1
ATOM 4109 C C . ASN A 1 521 ? -11.911 -3.525 6.921 1.00 94.75 521 ASN A C 1
ATOM 4111 O O . ASN A 1 521 ? -11.727 -4.018 8.030 1.00 94.75 521 ASN A O 1
ATOM 4115 N N . ILE A 1 522 ? -11.270 -2.413 6.530 1.00 95.12 522 ILE A N 1
ATOM 4116 C CA . ILE A 1 522 ? -10.358 -1.656 7.413 1.00 95.12 522 ILE A CA 1
ATOM 4117 C C . ILE A 1 522 ? -11.103 -1.202 8.680 1.00 95.12 522 ILE A C 1
ATOM 4119 O O . ILE A 1 522 ? -10.648 -1.469 9.794 1.00 95.12 522 ILE A O 1
ATOM 4123 N N . TYR A 1 523 ? -12.294 -0.608 8.539 1.00 95.38 523 TYR A N 1
ATOM 4124 C CA . TYR A 1 523 ? -13.125 -0.228 9.687 1.00 95.38 523 TYR A CA 1
ATOM 4125 C C . TYR A 1 523 ? -13.604 -1.425 10.519 1.00 95.38 523 TYR A C 1
ATOM 4127 O O . TYR A 1 523 ? -13.757 -1.288 11.733 1.00 95.38 523 TYR A O 1
ATOM 4135 N N . ALA A 1 524 ? -13.815 -2.595 9.911 1.00 93.94 524 ALA A N 1
ATOM 4136 C CA . ALA A 1 524 ? -14.158 -3.817 10.638 1.00 93.94 524 ALA A CA 1
ATOM 4137 C C . ALA A 1 524 ? -12.966 -4.384 11.436 1.00 93.94 524 ALA A C 1
ATOM 4139 O O . ALA A 1 524 ? -13.154 -4.807 12.577 1.00 93.94 524 ALA A O 1
ATOM 4140 N N . SER A 1 525 ? -11.743 -4.330 10.895 1.00 93.06 525 SER A N 1
ATOM 4141 C CA . SER A 1 525 ? -10.510 -4.661 11.629 1.00 93.06 525 SER A CA 1
ATOM 4142 C C . SER A 1 525 ? -10.223 -3.670 12.769 1.00 93.06 525 SER A C 1
ATOM 4144 O O . SER A 1 525 ? -9.751 -4.088 13.825 1.00 93.06 525 SER A O 1
ATOM 4146 N N . LEU A 1 526 ? -10.573 -2.387 12.595 1.00 92.38 526 LEU A N 1
ATOM 4147 C CA . LEU A 1 526 ? -10.557 -1.340 13.635 1.00 92.38 526 LEU A CA 1
ATOM 4148 C C . LEU A 1 526 ? -11.721 -1.438 14.646 1.00 92.38 526 LEU A C 1
ATOM 4150 O O . LEU A 1 526 ? -11.859 -0.569 15.503 1.00 92.38 526 LEU A O 1
ATOM 4154 N N . GLU A 1 527 ? -12.596 -2.441 14.527 1.00 91.88 527 GLU A N 1
ATOM 4155 C CA . GLU A 1 527 ? -13.813 -2.623 15.340 1.00 91.88 527 GLU A CA 1
ATOM 4156 C C . GLU A 1 527 ? -14.825 -1.454 15.296 1.00 91.88 527 GLU A C 1
ATOM 4158 O O . GLU A 1 527 ? -15.787 -1.407 16.063 1.00 91.88 527 GLU A O 1
ATOM 4163 N N . LYS A 1 528 ? -14.687 -0.526 14.341 1.00 92.44 528 LYS A N 1
ATOM 4164 C CA . LYS A 1 528 ? -15.602 0.608 14.131 1.00 92.44 528 LYS A CA 1
ATOM 4165 C C . LYS A 1 528 ? -16.815 0.190 13.297 1.00 92.44 528 LYS A C 1
ATOM 4167 O O . LYS A 1 528 ? -17.055 0.710 12.205 1.00 92.44 528 LYS A O 1
ATOM 4172 N N . TYR A 1 529 ? -17.601 -0.751 13.820 1.00 93.25 529 TYR A N 1
ATOM 4173 C CA . TYR A 1 529 ? -18.692 -1.419 13.096 1.00 93.25 529 TYR A CA 1
ATOM 4174 C C . TYR A 1 529 ? -19.699 -0.467 12.446 1.00 93.25 529 TYR A C 1
ATOM 4176 O O . TYR A 1 529 ? -20.130 -0.725 11.328 1.00 93.25 529 TYR A O 1
ATOM 4184 N N . GLN A 1 530 ? -20.034 0.656 13.087 1.00 93.19 530 GLN A N 1
ATOM 4185 C CA . GLN A 1 530 ? -20.940 1.655 12.513 1.00 93.19 530 GLN A CA 1
ATOM 4186 C C . GLN A 1 530 ? -20.384 2.258 11.206 1.00 93.19 530 GLN A C 1
ATOM 4188 O O . GLN A 1 530 ? -21.117 2.369 10.228 1.00 93.19 530 GLN A O 1
ATOM 4193 N N . HIS A 1 531 ? -19.081 2.566 11.152 1.00 94.81 531 HIS A N 1
ATOM 4194 C CA . HIS A 1 531 ? -18.416 3.072 9.942 1.00 94.81 531 HIS A CA 1
ATOM 4195 C C . HIS A 1 531 ? -18.274 1.959 8.892 1.00 94.81 531 HIS A C 1
ATOM 4197 O O . HIS A 1 531 ? -18.563 2.169 7.715 1.00 94.81 531 HIS A O 1
ATOM 4203 N N . ALA A 1 532 ? -17.910 0.746 9.325 1.00 95.12 532 ALA A N 1
ATOM 4204 C CA . ALA A 1 532 ? -17.831 -0.423 8.451 1.00 95.12 532 ALA A CA 1
ATOM 4205 C C . ALA A 1 532 ? -19.173 -0.689 7.742 1.00 95.12 532 ALA A C 1
ATOM 4207 O O . ALA A 1 532 ? -19.208 -0.874 6.528 1.00 95.12 532 ALA A O 1
ATOM 4208 N N . LEU A 1 533 ? -20.290 -0.626 8.476 1.00 95.25 533 LEU A N 1
ATOM 4209 C CA . LEU A 1 533 ? -21.642 -0.772 7.934 1.00 95.25 533 LEU A CA 1
ATOM 4210 C C . LEU A 1 533 ? -22.000 0.324 6.920 1.00 95.25 533 LEU A C 1
ATOM 4212 O O . LEU A 1 533 ? -22.553 -0.007 5.874 1.00 95.25 533 LEU A O 1
ATOM 4216 N N . MET A 1 534 ? -21.649 1.594 7.162 1.00 96.50 534 MET A N 1
ATOM 4217 C CA . MET A 1 534 ? -21.843 2.668 6.168 1.00 96.50 534 MET A CA 1
ATOM 4218 C C . MET A 1 534 ? -21.134 2.351 4.841 1.00 96.50 534 MET A C 1
ATOM 4220 O O . MET A 1 534 ? -21.700 2.545 3.758 1.00 96.50 534 MET A O 1
ATOM 4224 N N . PHE A 1 535 ? -19.918 1.806 4.908 1.00 97.06 535 PHE A N 1
ATOM 4225 C CA . PHE A 1 535 ? -19.186 1.382 3.718 1.00 97.06 535 PHE A CA 1
ATOM 4226 C C . PHE A 1 535 ? -19.733 0.094 3.079 1.00 97.06 535 PHE A C 1
ATOM 4228 O O . PHE A 1 535 ? -19.828 0.034 1.854 1.00 97.06 535 PHE A O 1
ATOM 4235 N N . TYR A 1 536 ? -20.198 -0.899 3.847 1.00 96.00 536 TYR A N 1
ATOM 4236 C CA . TYR A 1 536 ? -20.864 -2.074 3.265 1.00 96.00 536 TYR A CA 1
ATOM 4237 C C . TYR A 1 536 ? -22.191 -1.715 2.576 1.00 96.00 536 TYR A C 1
ATOM 4239 O O . TYR A 1 536 ? -22.436 -2.190 1.470 1.00 96.00 536 TYR A O 1
ATOM 4247 N N . TYR A 1 537 ? -23.022 -0.839 3.153 1.00 96.94 537 TYR A N 1
ATOM 4248 C CA . TYR A 1 537 ? -24.246 -0.384 2.480 1.00 96.94 537 TYR A CA 1
ATOM 4249 C C . TYR A 1 537 ? -23.940 0.455 1.232 1.00 96.94 537 TYR A C 1
ATOM 4251 O O . TYR A 1 537 ? -24.554 0.225 0.194 1.00 96.94 537 TYR A O 1
ATOM 4259 N N . SER A 1 538 ? -22.947 1.352 1.265 1.00 96.69 538 SER A N 1
ATOM 4260 C CA . SER A 1 538 ? -22.529 2.061 0.040 1.00 96.69 538 SER A CA 1
ATOM 4261 C C . SER A 1 538 ? -21.872 1.148 -1.006 1.00 96.69 538 SER A C 1
ATOM 4263 O O . SER A 1 538 ? -21.998 1.413 -2.195 1.00 96.69 538 SER A O 1
ATOM 4265 N N . THR A 1 539 ? -21.276 0.020 -0.607 1.00 95.44 539 THR A N 1
ATOM 4266 C CA . THR A 1 539 ? -20.880 -1.049 -1.544 1.00 95.44 539 THR A CA 1
ATOM 4267 C C . THR A 1 539 ? -22.116 -1.657 -2.227 1.00 95.44 539 THR A C 1
ATOM 4269 O O . THR A 1 539 ? -22.125 -1.835 -3.445 1.00 95.44 539 THR A O 1
ATOM 4272 N N . LEU A 1 540 ? -23.194 -1.921 -1.475 1.00 95.69 540 LEU A N 1
ATOM 4273 C CA . LEU A 1 540 ? -24.437 -2.490 -2.016 1.00 95.69 540 LEU A CA 1
ATOM 4274 C C . LEU A 1 540 ? -25.245 -1.532 -2.902 1.00 95.69 540 LEU A C 1
ATOM 4276 O O . LEU A 1 540 ? -25.966 -2.015 -3.769 1.00 95.69 540 LEU A O 1
ATOM 4280 N N . SER A 1 541 ? -25.128 -0.210 -2.740 1.00 95.25 541 SER A N 1
ATOM 4281 C CA . SER A 1 541 ? -25.766 0.738 -3.673 1.00 95.25 541 SER A CA 1
ATOM 4282 C C . SER A 1 541 ? -25.074 0.817 -5.034 1.00 95.25 541 SER A C 1
ATOM 4284 O O . SER A 1 541 ? -25.682 1.269 -5.999 1.00 95.25 541 SER A O 1
ATOM 4286 N N . MET A 1 542 ? -23.824 0.354 -5.126 1.00 92.75 542 MET A N 1
ATOM 4287 C CA . MET A 1 542 ? -23.074 0.253 -6.382 1.00 92.75 542 MET A CA 1
ATOM 4288 C C . MET A 1 542 ? -23.155 -1.153 -6.990 1.00 92.75 542 MET A C 1
ATOM 4290 O O . MET A 1 542 ? -23.238 -1.296 -8.206 1.00 92.75 542 MET A O 1
ATOM 4294 N N . GLN A 1 543 ? -23.147 -2.196 -6.153 1.00 92.75 543 GLN A N 1
ATOM 4295 C CA . GLN A 1 543 ? -23.265 -3.590 -6.578 1.00 92.75 543 GLN A CA 1
ATOM 4296 C C . GLN A 1 543 ? -24.251 -4.348 -5.675 1.00 92.75 543 GLN A C 1
ATOM 4298 O O . GLN A 1 543 ? -23.891 -4.988 -4.686 1.00 92.75 543 GLN A O 1
ATOM 4303 N N . THR A 1 544 ? -25.524 -4.304 -6.066 1.00 93.69 544 THR A N 1
ATOM 4304 C CA . THR A 1 544 ? -26.690 -4.803 -5.308 1.00 93.69 544 THR A CA 1
ATOM 4305 C C . THR A 1 544 ? -26.611 -6.278 -4.902 1.00 93.69 544 THR A C 1
ATOM 4307 O O . THR A 1 544 ? -27.186 -6.676 -3.887 1.00 93.69 544 THR A O 1
ATOM 4310 N N . ASN A 1 545 ? -25.868 -7.090 -5.659 1.00 91.06 545 ASN A N 1
ATOM 4311 C CA . ASN A 1 545 ? -25.675 -8.527 -5.447 1.00 91.06 545 ASN A CA 1
ATOM 4312 C C . ASN A 1 545 ? -24.279 -8.893 -4.906 1.00 91.06 545 ASN A C 1
ATOM 4314 O O . ASN A 1 545 ? -23.851 -10.040 -5.024 1.00 91.06 545 ASN A O 1
ATOM 4318 N N . PHE A 1 546 ? -23.559 -7.948 -4.293 1.00 91.12 546 PHE A N 1
ATOM 4319 C CA . PHE A 1 546 ? -22.248 -8.214 -3.696 1.00 91.12 546 PHE A CA 1
ATOM 4320 C C . PHE A 1 546 ? -22.364 -8.942 -2.340 1.00 91.12 546 PHE A C 1
ATOM 4322 O O . PHE A 1 546 ? -22.264 -8.340 -1.267 1.00 91.12 546 PHE A O 1
ATOM 4329 N N . GLU A 1 547 ? -22.585 -10.262 -2.382 1.00 91.81 547 GLU A N 1
ATOM 4330 C CA . GLU A 1 547 ? -22.773 -11.100 -1.183 1.00 91.81 547 GLU A CA 1
ATOM 4331 C C . GLU A 1 547 ? -21.655 -10.976 -0.124 1.00 91.81 547 GLU A C 1
ATOM 4333 O O . GLU A 1 547 ? -22.008 -10.965 1.055 1.00 91.81 547 GLU A O 1
ATOM 4338 N N . PRO A 1 548 ? -20.354 -10.767 -0.445 1.00 90.25 548 PRO A N 1
ATOM 4339 C CA . PRO A 1 548 ? -19.329 -10.557 0.583 1.00 90.25 548 PRO A CA 1
ATOM 4340 C C . PRO A 1 548 ? -19.621 -9.385 1.532 1.00 90.25 548 PRO A C 1
ATOM 4342 O O . PRO A 1 548 ? -19.223 -9.441 2.697 1.00 90.25 548 PRO A O 1
ATOM 4345 N N . ALA A 1 549 ? -20.334 -8.347 1.071 1.00 92.06 549 ALA A N 1
ATOM 4346 C CA . ALA A 1 54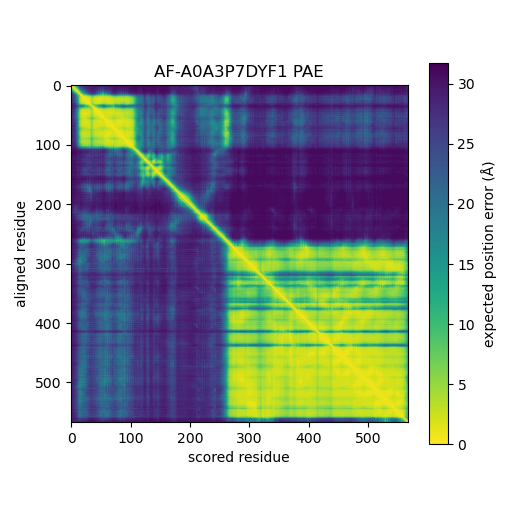9 ? -20.824 -7.262 1.923 1.00 92.06 549 ALA A CA 1
ATOM 4347 C C . ALA A 1 549 ? -22.104 -7.651 2.684 1.00 92.06 549 ALA A C 1
ATOM 4349 O O . ALA A 1 549 ? -22.203 -7.349 3.873 1.00 92.06 549 ALA A O 1
ATOM 4350 N N . LYS A 1 550 ? -23.051 -8.367 2.057 1.00 92.81 550 LYS A N 1
ATOM 4351 C CA . LYS A 1 550 ? -24.274 -8.860 2.729 1.00 92.81 550 LYS A CA 1
ATOM 4352 C C . LYS A 1 550 ? -23.944 -9.797 3.892 1.00 92.81 550 LYS A C 1
ATOM 4354 O O . LYS A 1 550 ? -24.494 -9.643 4.981 1.00 92.81 550 LYS A O 1
ATOM 4359 N N . GLU A 1 551 ? -22.989 -10.703 3.706 1.00 91.31 551 GLU A N 1
ATOM 4360 C CA . GLU A 1 551 ? -22.502 -11.621 4.737 1.00 91.31 551 GLU A CA 1
ATOM 4361 C C . GLU A 1 551 ? -21.861 -10.888 5.926 1.00 91.31 551 GLU A C 1
ATOM 4363 O O . GLU A 1 551 ? -22.128 -11.221 7.085 1.00 91.31 551 GLU A O 1
ATOM 4368 N N . ARG A 1 552 ? -21.080 -9.833 5.664 1.00 91.88 552 ARG A N 1
ATOM 4369 C CA . ARG A 1 552 ? -20.464 -8.998 6.710 1.00 91.88 552 ARG A CA 1
ATOM 4370 C C . ARG A 1 552 ? -21.480 -8.131 7.444 1.00 91.88 552 ARG A C 1
ATOM 4372 O O . ARG A 1 552 ? -21.426 -8.076 8.669 1.00 91.88 552 ARG A O 1
ATOM 4379 N N . ILE A 1 553 ? -22.435 -7.523 6.733 1.00 92.69 553 ILE A N 1
ATOM 4380 C CA . ILE A 1 553 ? -23.576 -6.811 7.333 1.00 92.69 553 ILE A CA 1
ATOM 4381 C C . ILE A 1 553 ? -24.321 -7.757 8.282 1.00 92.69 553 ILE A C 1
ATOM 4383 O O . ILE A 1 553 ? -24.476 -7.443 9.462 1.00 92.69 553 ILE A O 1
ATOM 4387 N N . ARG A 1 554 ? -24.711 -8.943 7.795 1.00 91.12 554 ARG A N 1
ATOM 4388 C CA . ARG A 1 554 ? -25.392 -9.990 8.573 1.00 91.12 554 ARG A CA 1
ATOM 4389 C C . ARG A 1 554 ? -24.597 -10.353 9.835 1.00 91.12 554 ARG A C 1
ATOM 4391 O O . ARG A 1 554 ? -25.123 -10.246 10.940 1.00 91.12 554 ARG A O 1
ATOM 4398 N N . THR A 1 555 ? -23.309 -10.666 9.684 1.00 90.62 555 THR A N 1
ATOM 4399 C CA . THR A 1 555 ? -22.405 -11.015 10.796 1.00 90.62 555 THR A CA 1
ATOM 4400 C C . THR A 1 555 ? -22.292 -9.898 11.836 1.00 90.62 555 THR A C 1
ATOM 4402 O O . THR A 1 555 ? -22.409 -10.159 13.035 1.00 90.62 555 THR A O 1
ATOM 4405 N N . ILE A 1 556 ? -22.123 -8.645 11.407 1.00 90.75 556 ILE A N 1
ATOM 4406 C CA . ILE A 1 556 ? -22.022 -7.498 12.317 1.00 90.75 556 ILE A CA 1
ATOM 4407 C C . ILE A 1 556 ? -23.342 -7.289 13.074 1.00 90.75 556 ILE A C 1
ATOM 4409 O O . ILE A 1 556 ? -23.320 -7.213 14.301 1.00 90.75 556 ILE A O 1
ATOM 4413 N N . TYR A 1 557 ? -24.498 -7.270 12.402 1.00 87.81 557 TYR A N 1
ATOM 4414 C CA . TYR A 1 557 ? -25.789 -7.072 13.082 1.00 87.81 557 TYR A CA 1
ATOM 4415 C C . TYR A 1 557 ? -26.183 -8.216 14.027 1.00 87.81 557 TYR A C 1
ATOM 4417 O O . TYR A 1 557 ? -26.925 -7.986 14.988 1.00 87.81 557 TYR A O 1
ATOM 4425 N N . CYS A 1 558 ? -25.690 -9.432 13.785 1.00 87.38 558 CYS A N 1
ATOM 4426 C CA . CYS A 1 558 ? -25.938 -10.579 14.654 1.00 87.38 558 CYS A CA 1
ATOM 4427 C C . CYS A 1 558 ? -25.018 -10.617 15.883 1.00 87.38 558 CYS A C 1
ATOM 4429 O O . CYS A 1 558 ? -25.502 -10.924 16.971 1.00 87.38 558 CYS A O 1
ATOM 4431 N N . PHE A 1 559 ? -23.732 -10.263 15.748 1.00 84.62 559 PHE A N 1
ATOM 4432 C CA . PHE A 1 559 ? -22.742 -10.436 16.824 1.00 84.62 559 PHE A CA 1
ATOM 4433 C C . PHE A 1 559 ? -22.253 -9.144 17.504 1.00 84.62 559 PHE A C 1
ATOM 4435 O O . PHE A 1 559 ? -21.800 -9.210 18.643 1.00 84.62 559 PHE A O 1
ATOM 4442 N N . ALA A 1 560 ? -22.360 -7.963 16.886 1.00 74.06 560 ALA A N 1
ATOM 4443 C CA . ALA A 1 560 ? -21.863 -6.707 17.475 1.00 74.06 560 ALA A CA 1
ATOM 4444 C C . ALA A 1 560 ? -22.819 -6.066 18.509 1.00 74.06 560 ALA A C 1
ATOM 4446 O O . ALA A 1 560 ? -22.588 -4.946 18.959 1.00 74.06 560 ALA A O 1
ATOM 4447 N N . LYS A 1 561 ? -23.899 -6.750 18.917 1.00 57.38 561 LYS A N 1
ATOM 4448 C CA . LYS A 1 561 ? -24.947 -6.183 19.795 1.00 57.38 561 LYS A CA 1
ATOM 4449 C C . LYS A 1 561 ? -24.491 -5.818 21.216 1.00 57.38 561 LYS A C 1
ATOM 4451 O O . LYS A 1 561 ? -25.202 -5.067 21.874 1.00 57.38 561 LYS A O 1
ATOM 4456 N N . ASN A 1 562 ? -23.303 -6.249 21.644 1.00 50.03 562 ASN A N 1
ATOM 4457 C CA . ASN A 1 562 ? -22.682 -5.823 22.905 1.00 50.03 562 ASN A CA 1
ATOM 4458 C C . ASN A 1 562 ? -21.820 -4.546 22.756 1.00 50.03 562 ASN A C 1
ATOM 4460 O O . ASN A 1 562 ? -21.107 -4.175 23.686 1.00 50.03 562 ASN A O 1
ATOM 4464 N N . SER A 1 563 ? -21.827 -3.875 21.596 1.00 37.59 563 SER A N 1
ATOM 4465 C CA . SER A 1 563 ? -21.012 -2.676 21.344 1.00 37.59 563 SER A CA 1
ATOM 4466 C C . SER A 1 563 ? -21.705 -1.694 20.388 1.00 37.59 563 SER A C 1
ATOM 4468 O O . SER A 1 563 ? -21.655 -1.858 19.175 1.00 37.59 563 SER A O 1
ATOM 4470 N N . SER A 1 564 ? -22.350 -0.670 20.958 1.00 37.81 564 SER A N 1
ATOM 4471 C CA . SER A 1 564 ? -22.743 0.623 20.346 1.00 37.81 564 SER A CA 1
ATOM 4472 C C . SER A 1 564 ? -23.583 0.689 19.047 1.00 37.81 564 SER A C 1
ATOM 4474 O O . SER A 1 564 ? -24.009 1.784 18.692 1.00 37.81 564 SER A O 1
ATOM 4476 N N . VAL A 1 565 ? -23.938 -0.403 18.357 1.00 43.84 565 VAL A N 1
ATOM 4477 C CA . VAL A 1 565 ? -24.711 -0.340 17.082 1.00 43.84 565 VAL A CA 1
ATOM 4478 C C . VAL A 1 565 ? -26.244 -0.172 17.265 1.00 43.84 565 VAL A C 1
ATOM 4480 O O . VAL A 1 565 ? -27.026 -0.838 16.585 1.00 43.84 565 VAL A O 1
ATOM 4483 N N . GLN A 1 566 ? -26.711 0.674 18.196 1.00 30.55 566 GLN A N 1
ATOM 4484 C CA . GLN A 1 566 ? -28.155 0.958 18.400 1.00 30.55 566 GLN A CA 1
ATOM 4485 C C . GLN A 1 566 ? -28.518 2.440 18.655 1.00 30.55 566 GLN A C 1
ATOM 4487 O O . GLN A 1 566 ? -29.648 2.722 19.060 1.00 30.55 566 GLN A O 1
ATOM 4492 N N . SER A 1 567 ? -27.604 3.368 18.360 1.00 31.34 567 SER A N 1
ATOM 4493 C CA . SER A 1 567 ? -27.837 4.822 18.285 1.00 31.34 567 SER A CA 1
ATOM 4494 C C . SER A 1 567 ? -27.365 5.368 16.941 1.00 31.34 567 SER A C 1
ATOM 4496 O O . SER A 1 567 ? -28.186 6.007 16.257 1.00 31.34 567 SER A O 1
#